Protein AF-0000000084340658 (afdb_homodimer)

Secondary structure (DSSP, 8-state):
--SEEEEEEEEEE-SSS-EEEEEEEEEEE-TT-EEEEE--TTSSHHHHHHHHHTSS--SEEEEEETTEEEEETTTTEE--GGGS-EEEE-TTTT--TTS-HHHHHHHHHHHTT--SHHHHHHHHHHHHHTT-GGGTTS-GGGS-HHHHHHHHHHHHHTT--SEEEEESTTTTS-HHHHHHHHHHHHHHHHHH---EEEEES-HHHHHHH-SEEEEEETTEEEEEE-HHHHHH--SBHHHHHHTT--EEEEEEEETTEEEETTEE-BS------SSEEEEEEE-GGGEEEE-SSS--TTSEEEEEEEEEEEE-SSEEEEEEEETTEEEEEEEESTTTTHHHHT--TT-EEEEEE-GGG-EEE-TTSBEE---GGGS----/--SEEEEEEEEEE-SSS-EEEEEEEEEEE-TT-EEEEE--TTSSHHHHHHHHHTSS--SEEEEEETTEEEEETTTTEE--GGGS-EEEE-TTTT--TTS-HHHHHHHHHHHTT--SHHHHHHHHHHHHHHT-GGGTTS-GGGS-HHHHHHHHHHHHHTT--SEEEEESTTTTS-HHHHHHHHHHHHHHHHHH---EEEEES-HHHHHHH-SEEEEEETTEEEEEE-HHHHHH--SBHHHHHHTT--EEEEEEEETTEEEETTEE-BS------SSEEEEEEE-GGGEEEE-SSS--TTSEEEEEEEEEEEE-SSEEEEEEEETTEEEEEEEESTTTTHHHHT--TT-EEEEEE-GGG-EEE-TTSBEE---GGGS----

Nearest PDB structures (foldseek):
  2d62-assembly1_A-2  TM=8.602E-01  e=1.547E-39  Pyrococcus horikoshii
  1g29-assembly1_1  TM=7.993E-01  e=2.502E-38  Thermococcus litoralis
  7ahh-assembly1_D  TM=9.033E-01  e=1.773E-21  Lactococcus lactis subsp. lactis
  7ahc-assembly1_C  TM=8.949E-01  e=3.205E-20  Lactococcus lactis subsp. lactis
  7ahd-assembly1_D  TM=8.138E-01  e=3.865E-21  Lactococcus lactis subsp. lactis

Structure (mmCIF, N/CA/C/O backbone):
data_AF-0000000084340658-model_v1
#
loop_
_entity.id
_entity.type
_entity.pdbx_description
1 polymer 'Iron(III) transport system ATP-binding protein'
#
loop_
_atom_site.group_PDB
_atom_site.id
_atom_site.type_symbol
_atom_site.label_atom_id
_atom_site.label_alt_id
_atom_site.label_comp_id
_atom_site.label_asym_id
_atom_site.label_entity_id
_atom_site.label_seq_id
_atom_site.pdbx_PDB_ins_code
_atom_site.Cartn_x
_atom_site.Cartn_y
_atom_site.Cartn_z
_atom_site.occupancy
_atom_site.B_iso_or_equiv
_atom_site.auth_seq_id
_atom_site.auth_comp_id
_atom_site.auth_asym_id
_atom_site.auth_atom_id
_atom_site.pdbx_PDB_model_num
ATOM 1 N N . MET A 1 1 ? -4.613 32.531 17.453 1 47.25 1 MET A N 1
ATOM 2 C CA . MET A 1 1 ? -3.605 31.828 18.234 1 47.25 1 MET A CA 1
ATOM 3 C C . MET A 1 1 ? -3.627 30.344 17.922 1 47.25 1 MET A C 1
ATOM 5 O O . MET A 1 1 ? -4.691 29.766 17.688 1 47.25 1 MET A O 1
ATOM 9 N N . SER A 1 2 ? -2.445 29.688 17.594 1 64.88 2 SER A N 1
ATOM 10 C CA . SER A 1 2 ? -2.393 28.266 17.234 1 64.88 2 SER A CA 1
ATOM 11 C C . SER A 1 2 ? -2.91 27.391 18.359 1 64.88 2 SER A C 1
ATOM 13 O O . SER A 1 2 ? -2.756 27.719 19.531 1 64.88 2 SER A O 1
ATOM 15 N N . HIS A 1 3 ? -3.738 26.438 18.031 1 85.06 3 HIS A N 1
ATOM 16 C CA . HIS A 1 3 ? -4.332 25.531 19 1 85.06 3 HIS A CA 1
ATOM 17 C C . HIS A 1 3 ? -3.271 24.641 19.641 1 85.06 3 HIS A C 1
ATOM 19 O O . HIS A 1 3 ? -3.109 24.656 20.875 1 85.06 3 HIS A O 1
ATOM 25 N N . LEU A 1 4 ? -2.336 24.078 18.906 1 94.44 4 LEU A N 1
ATOM 26 C CA . LEU A 1 4 ? -1.182 23.328 19.375 1 94.44 4 LEU A CA 1
ATOM 27 C C . LEU A 1 4 ? 0.119 24.016 18.969 1 94.44 4 LEU A C 1
ATOM 29 O O . LEU A 1 4 ? 0.295 24.391 17.812 1 94.44 4 LEU A O 1
ATOM 33 N N . LEU A 1 5 ? 0.997 24.266 19.953 1 96.75 5 LEU A N 1
ATOM 34 C CA . LEU A 1 5 ? 2.299 24.875 19.703 1 96.75 5 LEU A CA 1
ATOM 35 C C . LEU A 1 5 ? 3.422 24 20.25 1 96.75 5 LEU A C 1
ATOM 37 O O . LEU A 1 5 ? 3.443 23.672 21.438 1 96.75 5 LEU A O 1
ATOM 41 N N . VAL A 1 6 ? 4.273 23.531 19.406 1 97.69 6 VAL A N 1
ATOM 42 C CA . VAL A 1 6 ? 5.465 22.766 19.75 1 97.69 6 VAL A CA 1
ATOM 43 C C . VAL A 1 6 ? 6.715 23.578 19.406 1 97.69 6 VAL A C 1
ATOM 45 O O . VAL A 1 6 ? 6.883 24.016 18.266 1 97.69 6 VAL A O 1
ATOM 48 N N . THR A 1 7 ? 7.574 23.766 20.422 1 97.31 7 THR A N 1
ATOM 49 C CA . THR A 1 7 ? 8.75 24.594 20.203 1 97.31 7 THR A CA 1
ATOM 50 C C . THR A 1 7 ? 10.023 23.844 20.578 1 97.31 7 THR A C 1
ATOM 52 O O . THR A 1 7 ? 10.195 23.438 21.719 1 97.31 7 THR A O 1
ATOM 55 N N . ASN A 1 8 ? 10.922 23.672 19.609 1 97.62 8 ASN A N 1
ATOM 56 C CA . ASN A 1 8 ? 12.258 23.094 19.781 1 97.62 8 ASN A CA 1
ATOM 57 C C . ASN A 1 8 ? 12.211 21.781 20.562 1 97.62 8 ASN A C 1
ATOM 59 O O . ASN A 1 8 ? 12.977 21.594 21.5 1 97.62 8 ASN A O 1
ATOM 63 N N . LEU A 1 9 ? 11.32 21 20.203 1 98.12 9 LEU A N 1
ATOM 64 C CA . LEU A 1 9 ? 11.18 19.703 20.859 1 98.12 9 LEU A CA 1
ATOM 65 C C . LEU A 1 9 ? 12.367 18.797 20.531 1 98.12 9 LEU A C 1
ATOM 67 O O . LEU A 1 9 ? 12.781 18.703 19.375 1 98.12 9 LEU A O 1
ATOM 71 N N . HIS A 1 10 ? 12.938 18.234 21.562 1 97.94 10 HIS A N 1
ATOM 72 C CA . HIS A 1 10 ? 14.109 17.375 21.406 1 97.94 10 HIS A CA 1
ATOM 73 C C . HIS A 1 10 ? 13.961 16.094 22.203 1 97.94 10 HIS A C 1
ATOM 75 O O . HIS A 1 10 ? 13.469 16.109 23.344 1 97.94 10 HIS A O 1
ATOM 81 N N . LYS A 1 11 ? 14.281 14.93 21.641 1 97.44 11 LYS A N 1
ATOM 82 C CA . LYS A 1 11 ? 14.258 13.641 22.328 1 97.44 11 LYS A CA 1
ATOM 83 C C . LYS A 1 11 ? 15.391 12.742 21.828 1 97.44 11 LYS A C 1
ATOM 85 O O . LYS A 1 11 ? 15.531 12.516 20.625 1 97.44 11 LYS A O 1
ATOM 90 N N . GLN A 1 12 ? 16.141 12.32 22.656 1 94.94 12 GLN A N 1
ATOM 91 C CA . GLN A 1 12 ? 17.234 11.383 22.391 1 94.94 12 GLN A CA 1
ATOM 92 C C . GLN A 1 12 ? 17.094 10.117 23.234 1 94.94 12 GLN A C 1
ATOM 94 O O . GLN A 1 12 ? 16.75 10.188 24.406 1 94.94 12 GLN A O 1
ATOM 99 N N . PHE A 1 13 ? 17.234 9.016 22.641 1 92.31 13 PHE A N 1
ATOM 100 C CA . PHE A 1 13 ? 17.219 7.75 23.375 1 92.31 13 PHE A CA 1
ATOM 101 C C . PHE A 1 13 ? 18.641 7.289 23.688 1 92.31 13 PHE A C 1
ATOM 103 O O . PHE A 1 13 ? 19.562 7.504 22.875 1 92.31 13 PHE A O 1
ATOM 110 N N . ALA A 1 14 ? 18.719 6.613 24.781 1 85.75 14 ALA A N 1
ATOM 111 C CA . ALA A 1 14 ? 20.031 6.094 25.172 1 85.75 14 ALA A CA 1
ATOM 112 C C . ALA A 1 14 ? 20.438 4.918 24.297 1 85.75 14 ALA A C 1
ATOM 114 O O . ALA A 1 14 ? 19.578 4.25 23.703 1 85.75 14 ALA A O 1
ATOM 115 N N . GLY A 1 15 ? 21.516 4.672 24.031 1 79.94 15 GLY A N 1
ATOM 116 C CA . GLY A 1 15 ? 22.125 3.609 23.25 1 79.94 15 GLY A CA 1
ATOM 117 C C . GLY A 1 15 ? 23.594 3.832 23 1 79.94 15 GLY A C 1
ATOM 118 O O . GLY A 1 15 ? 24.203 4.758 23.547 1 79.94 15 GLY A O 1
ATOM 119 N N . LYS A 1 16 ? 24.312 2.803 22.531 1 74.75 16 LYS A N 1
ATOM 120 C CA . LYS A 1 16 ? 25.719 2.918 22.125 1 74.75 16 LYS A CA 1
ATOM 121 C C . LYS A 1 16 ? 25.844 2.83 20.609 1 74.75 16 LYS A C 1
ATOM 123 O O . LYS A 1 16 ? 25.891 1.733 20.047 1 74.75 16 LYS A O 1
ATOM 128 N N . PRO A 1 17 ? 25.766 3.979 19.906 1 80.44 17 PRO A N 1
ATOM 129 C CA . PRO A 1 17 ? 25.609 5.402 20.219 1 80.44 17 PRO A CA 1
ATOM 130 C C . PRO A 1 17 ? 24.156 5.801 20.453 1 80.44 17 PRO A C 1
ATOM 132 O O . PRO A 1 17 ? 23.234 5.055 20.109 1 80.44 17 PRO A O 1
ATOM 135 N N . PRO A 1 18 ? 24.047 7.066 21.031 1 86.06 18 PRO A N 1
ATOM 136 C CA . PRO A 1 18 ? 22.688 7.539 21.234 1 86.06 18 PRO A CA 1
ATOM 137 C C . PRO A 1 18 ? 21.969 7.863 19.938 1 86.06 18 PRO A C 1
ATOM 139 O O . PRO A 1 18 ? 22.609 8.195 18.938 1 86.06 18 PRO A O 1
ATOM 142 N N . THR A 1 19 ? 20.641 7.633 19.891 1 88.75 19 THR A N 1
ATOM 143 C CA . THR A 1 19 ? 19.844 7.922 18.703 1 88.75 19 THR A CA 1
ATOM 144 C C . THR A 1 19 ? 18.969 9.148 18.938 1 88.75 19 THR A C 1
ATOM 146 O O . THR A 1 19 ? 18.156 9.172 19.859 1 88.75 19 THR A O 1
ATOM 149 N N . THR A 1 20 ? 19.156 10.164 18.141 1 93.56 20 THR A N 1
ATOM 150 C CA . THR A 1 20 ? 18.297 11.336 18.203 1 93.56 20 THR A CA 1
ATOM 151 C C . THR A 1 20 ? 17.016 11.094 17.422 1 93.56 20 THR A C 1
ATOM 153 O O . THR A 1 20 ? 17.016 11.039 16.188 1 93.56 20 THR A O 1
ATOM 156 N N . ALA A 1 21 ? 15.922 10.969 18.109 1 94.5 21 ALA A N 1
ATOM 157 C CA . ALA A 1 21 ? 14.633 10.688 17.484 1 94.5 21 ALA A CA 1
ATOM 158 C C . ALA A 1 21 ? 13.945 11.977 17.047 1 94.5 21 ALA A C 1
ATOM 160 O O . ALA A 1 21 ? 13.266 12.008 16.016 1 94.5 21 ALA A O 1
ATOM 161 N N . ILE A 1 22 ? 14.031 13.023 17.828 1 97.31 22 ILE A N 1
ATOM 162 C CA . ILE A 1 22 ? 13.5 14.344 17.531 1 97.31 22 ILE A CA 1
ATOM 163 C C . ILE A 1 22 ? 14.594 15.391 17.703 1 97.31 22 ILE A C 1
ATOM 165 O O . ILE A 1 22 ? 15.242 15.453 18.75 1 97.31 22 ILE A O 1
ATOM 169 N N . ASP A 1 23 ? 14.805 16.172 16.703 1 97.5 23 ASP A N 1
ATOM 170 C CA . ASP A 1 23 ? 15.898 17.141 16.719 1 97.5 23 ASP A CA 1
ATOM 171 C C . ASP A 1 23 ? 15.367 18.578 16.547 1 97.5 23 ASP A C 1
ATOM 173 O O . ASP A 1 23 ? 15.367 19.109 15.445 1 97.5 23 ASP A O 1
ATOM 177 N N . GLN A 1 24 ? 14.992 19.203 17.625 1 96.31 24 GLN A N 1
ATOM 178 C CA . GLN A 1 24 ? 14.562 20.594 17.688 1 96.31 24 GLN A CA 1
ATOM 179 C C . GLN A 1 24 ? 13.375 20.859 16.781 1 96.31 24 GLN A C 1
ATOM 181 O O . GLN A 1 24 ? 13.398 21.797 15.969 1 96.31 24 GLN A O 1
ATOM 186 N N . LEU A 1 25 ? 12.422 20.125 16.938 1 97.19 25 LEU A N 1
ATOM 187 C CA . LEU A 1 25 ? 11.227 20.188 16.094 1 97.19 25 LEU A CA 1
ATOM 188 C C . LEU A 1 25 ? 10.297 21.297 16.578 1 97.19 25 LEU A C 1
ATOM 190 O O . LEU A 1 25 ? 10 21.391 17.766 1 97.19 25 LEU A O 1
ATOM 194 N N . SER A 1 26 ? 9.883 22.203 15.656 1 97.44 26 SER A N 1
ATOM 195 C CA . SER A 1 26 ? 8.938 23.266 15.961 1 97.44 26 SER A CA 1
ATOM 196 C C . SER A 1 26 ? 7.812 23.328 14.93 1 97.44 26 SER A C 1
ATOM 198 O O . SER A 1 26 ? 8.07 23.234 13.727 1 97.44 26 SER A O 1
ATOM 200 N N . PHE A 1 27 ? 6.598 23.344 15.422 1 96.12 27 PHE A N 1
ATOM 201 C CA . PHE A 1 27 ? 5.465 23.516 14.523 1 96.12 27 PHE A CA 1
ATOM 202 C C . PHE A 1 27 ? 4.215 23.922 15.289 1 96.12 27 PHE A C 1
ATOM 204 O O . PHE A 1 27 ? 4.207 23.922 16.516 1 96.12 27 PHE A O 1
ATOM 211 N N . GLU A 1 28 ? 3.24 24.359 14.523 1 96.75 28 GLU A N 1
ATOM 212 C CA . GLU A 1 28 ? 1.958 24.766 15.086 1 96.75 28 GLU A CA 1
ATOM 213 C C . GLU A 1 28 ? 0.792 24.141 14.32 1 96.75 28 GLU A C 1
ATOM 215 O O . GLU A 1 28 ? 0.924 23.828 13.133 1 96.75 28 GLU A O 1
ATOM 220 N N . ILE A 1 29 ? -0.249 23.938 15 1 96.81 29 ILE A N 1
ATOM 221 C CA . ILE A 1 29 ? -1.479 23.422 14.406 1 96.81 29 ILE A CA 1
ATOM 222 C C . ILE A 1 29 ? -2.662 24.281 14.844 1 96.81 29 ILE A C 1
ATOM 224 O O . ILE A 1 29 ? -2.805 24.594 16.031 1 96.81 29 ILE A O 1
ATOM 228 N N . GLU A 1 30 ? -3.469 24.641 13.875 1 96.25 30 GLU A N 1
ATOM 229 C CA . GLU A 1 30 ? -4.672 25.422 14.164 1 96.25 30 GLU A CA 1
ATOM 230 C C . GLU A 1 30 ? -5.805 24.516 14.641 1 96.25 30 GLU A C 1
ATOM 232 O O . GLU A 1 30 ? -5.812 23.312 14.352 1 96.25 30 GLU A O 1
ATOM 237 N N . GLU A 1 31 ? -6.699 25.156 15.375 1 95.25 31 GLU A N 1
ATOM 238 C CA . GLU A 1 31 ? -7.883 24.406 15.789 1 95.25 31 GLU A CA 1
ATOM 239 C C . GLU A 1 31 ? -8.656 23.891 14.578 1 95.25 31 GLU A C 1
ATOM 241 O O . GLU A 1 31 ? -8.898 24.625 13.625 1 95.25 31 GLU A O 1
ATOM 246 N N . GLY A 1 32 ? -8.961 22.609 14.625 1 95.75 32 GLY A N 1
ATOM 247 C CA . GLY A 1 32 ? -9.719 22 13.539 1 95.75 32 GLY A CA 1
ATOM 248 C C . GLY A 1 32 ? -8.852 21.562 12.375 1 95.75 32 GLY A C 1
ATOM 249 O O . GLY A 1 32 ? -9.352 21.016 11.398 1 95.75 32 GLY A O 1
ATOM 250 N N . GLU A 1 33 ? -7.559 21.781 12.484 1 97.25 33 GLU A N 1
ATOM 251 C CA . GLU A 1 33 ? -6.648 21.469 11.383 1 97.25 33 GLU A CA 1
ATOM 252 C C . GLU A 1 33 ? -6.211 20 11.438 1 97.25 33 GLU A C 1
ATOM 254 O O . GLU A 1 33 ? -5.941 19.469 12.508 1 97.25 33 GLU A O 1
ATOM 259 N N . PHE A 1 34 ? -6.168 19.391 10.266 1 97.69 34 PHE A N 1
ATOM 260 C CA . PHE A 1 34 ? -5.676 18.031 10.094 1 97.69 34 PHE A CA 1
ATOM 261 C C . PHE A 1 34 ? -4.254 18.031 9.547 1 97.69 34 PHE A C 1
ATOM 263 O O . PHE A 1 34 ? -4.039 18.281 8.359 1 97.69 34 PHE A O 1
ATOM 270 N N . VAL A 1 35 ? -3.281 17.719 10.422 1 98.19 35 VAL A N 1
ATOM 271 C CA . VAL A 1 35 ? -1.88 17.719 10.016 1 98.19 35 VAL A CA 1
ATOM 272 C C . VAL A 1 35 ? -1.363 16.281 9.945 1 98.19 35 VAL A C 1
ATOM 274 O O . VAL A 1 35 ? -1.615 15.484 10.852 1 98.19 35 VAL A O 1
ATOM 277 N N . VAL A 1 36 ? -0.644 15.961 8.891 1 98.19 36 VAL A N 1
ATOM 278 C CA . VAL A 1 36 ? -0.079 14.633 8.719 1 98.19 36 VAL A CA 1
ATOM 279 C C . VAL A 1 36 ? 1.444 14.695 8.805 1 98.19 36 VAL A C 1
ATOM 281 O O . VAL A 1 36 ? 2.074 15.516 8.125 1 98.19 36 VAL A O 1
ATOM 284 N N . LEU A 1 37 ? 2.002 13.961 9.703 1 97.88 37 LEU A N 1
ATOM 285 C CA . LEU A 1 37 ? 3.439 13.703 9.719 1 97.88 37 LEU A CA 1
ATOM 286 C C . LEU A 1 37 ? 3.791 12.523 8.82 1 97.88 37 LEU A C 1
ATOM 288 O O . LEU A 1 37 ? 3.375 11.391 9.086 1 97.88 37 LEU A O 1
ATOM 292 N N . LEU A 1 38 ? 4.547 12.836 7.801 1 96.31 38 LEU A N 1
ATOM 293 C CA . LEU A 1 38 ? 4.879 11.859 6.766 1 96.31 38 LEU A CA 1
ATOM 294 C C . LEU A 1 38 ? 6.375 11.578 6.742 1 96.31 38 LEU A C 1
ATOM 296 O O . LEU A 1 38 ? 7.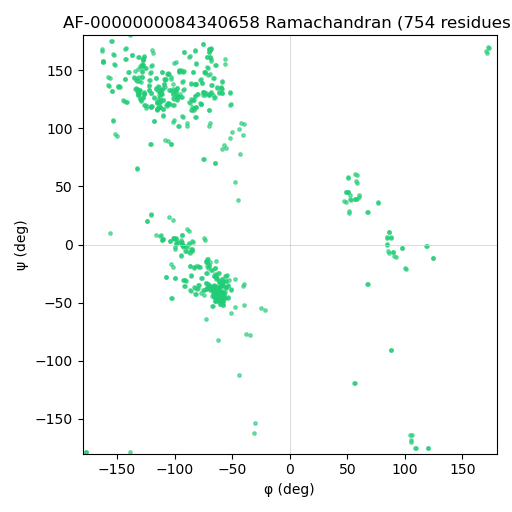188 12.5 6.816 1 96.31 38 LEU A O 1
ATOM 300 N N . GLY A 1 39 ? 6.762 10.352 6.68 1 92.81 39 GLY A N 1
ATOM 301 C CA . GLY A 1 39 ? 8.164 9.977 6.621 1 92.81 39 GLY A CA 1
ATOM 302 C C . GLY A 1 39 ? 8.383 8.477 6.723 1 92.81 39 GLY A C 1
ATOM 303 O O . GLY A 1 39 ? 7.441 7.719 6.969 1 92.81 39 GLY A O 1
ATOM 304 N N . PRO A 1 40 ? 9.586 8.094 6.461 1 88.06 40 PRO A N 1
ATOM 305 C CA . PRO A 1 40 ? 9.906 6.672 6.543 1 88.06 40 PRO A CA 1
ATOM 306 C C . PRO A 1 40 ? 9.906 6.148 7.98 1 88.06 40 PRO A C 1
ATOM 308 O O . PRO A 1 40 ? 9.781 6.934 8.922 1 88.06 40 PRO A O 1
ATOM 311 N N . SER A 1 41 ? 9.945 4.871 8.086 1 81.06 41 SER A N 1
ATOM 312 C CA . SER A 1 41 ? 10.016 4.273 9.414 1 81.06 41 SER A CA 1
ATOM 313 C C . SER A 1 41 ? 11.258 4.738 10.164 1 81.06 41 SER A C 1
ATOM 315 O O . SER A 1 41 ? 12.344 4.848 9.586 1 81.06 41 SER A O 1
ATOM 317 N N . GLY A 1 42 ? 11.094 5.078 11.367 1 81.88 42 GLY A N 1
ATOM 318 C CA . GLY A 1 42 ? 12.227 5.402 12.227 1 81.88 42 GLY A CA 1
ATOM 319 C C . GLY A 1 42 ? 12.633 6.859 12.156 1 81.88 42 GLY A C 1
ATOM 320 O O . GLY A 1 42 ? 13.625 7.266 12.766 1 81.88 42 GLY A O 1
ATOM 321 N N . CYS A 1 43 ? 11.867 7.637 11.453 1 89.44 43 CYS A N 1
ATOM 322 C CA . CYS A 1 43 ? 12.32 9.008 11.266 1 89.44 43 CYS A CA 1
ATOM 323 C C . CYS A 1 43 ? 11.875 9.898 12.422 1 89.44 43 CYS A C 1
ATOM 325 O O . CYS A 1 43 ? 12.203 11.078 12.469 1 89.44 43 CYS A O 1
ATOM 327 N N . GLY A 1 44 ? 11.031 9.359 13.344 1 93.62 44 GLY A N 1
ATOM 328 C CA . GLY A 1 44 ? 10.703 10.117 14.539 1 93.62 44 GLY A CA 1
ATOM 329 C C . GLY A 1 44 ? 9.227 10.43 14.664 1 93.62 44 GLY A C 1
ATOM 330 O O . GLY A 1 44 ? 8.797 11.078 15.625 1 93.62 44 GLY A O 1
ATOM 331 N N . LYS A 1 45 ? 8.398 10.047 13.727 1 95.12 45 LYS A N 1
ATOM 332 C CA . LYS A 1 45 ? 6.973 10.375 13.703 1 95.12 45 LYS A CA 1
ATOM 333 C C . LYS A 1 45 ? 6.277 9.883 14.969 1 95.12 45 LYS A C 1
ATOM 335 O O . LYS A 1 45 ? 5.629 10.664 15.672 1 95.12 45 LYS A O 1
ATOM 340 N N . THR A 1 46 ? 6.477 8.594 15.266 1 91.94 46 THR A N 1
ATOM 341 C CA . THR A 1 46 ? 5.828 7.977 16.422 1 91.94 46 THR A CA 1
ATOM 342 C C . THR A 1 46 ? 6.336 8.594 17.719 1 91.94 46 THR A C 1
ATOM 344 O O . THR A 1 46 ? 5.559 8.844 18.641 1 91.94 46 THR A O 1
ATOM 347 N N . THR A 1 47 ? 7.594 8.844 17.812 1 95.56 47 THR A N 1
ATOM 348 C CA . THR A 1 47 ? 8.148 9.484 19 1 95.56 47 THR A CA 1
ATOM 349 C C . THR A 1 47 ? 7.527 10.867 19.203 1 95.56 47 THR A C 1
ATOM 351 O O . THR A 1 47 ? 7.188 11.234 20.328 1 95.56 47 THR A O 1
ATOM 354 N N . THR A 1 48 ? 7.406 11.578 18.125 1 97.25 48 THR A N 1
ATOM 355 C CA . THR A 1 48 ? 6.77 12.891 18.203 1 97.25 48 THR A CA 1
ATOM 356 C C . THR A 1 48 ? 5.34 12.766 18.734 1 97.25 48 THR A C 1
ATOM 358 O O . THR A 1 48 ? 4.945 13.5 19.641 1 97.25 48 THR A O 1
ATOM 361 N N . LEU A 1 49 ? 4.59 11.859 18.188 1 96.69 49 LEU A N 1
ATOM 362 C CA . LEU A 1 49 ? 3.209 11.633 18.594 1 96.69 49 LEU A CA 1
ATOM 363 C C . LEU A 1 49 ? 3.133 11.25 20.078 1 96.69 49 LEU A C 1
ATOM 365 O O . LEU A 1 49 ? 2.271 11.742 20.797 1 96.69 49 LEU A O 1
ATOM 369 N N . ARG A 1 50 ? 4.016 10.43 20.516 1 96.19 50 ARG A N 1
ATOM 370 C CA . ARG A 1 50 ? 4.027 9.969 21.906 1 96.19 50 ARG A CA 1
ATOM 371 C C . ARG A 1 50 ? 4.395 11.102 22.859 1 96.19 50 ARG A C 1
ATOM 373 O O . ARG A 1 50 ? 3.902 11.156 23.984 1 96.19 50 ARG A O 1
ATOM 380 N N . CYS A 1 51 ? 5.266 11.961 22.422 1 97.56 51 CYS A N 1
ATOM 381 C CA . CYS A 1 51 ? 5.578 13.133 23.234 1 97.56 51 CYS A CA 1
ATOM 382 C C . CYS A 1 51 ? 4.355 14.031 23.391 1 97.56 51 CYS A C 1
ATOM 384 O O . CYS A 1 51 ? 4.086 14.547 24.469 1 97.56 51 CYS A O 1
ATOM 386 N N . LEU A 1 52 ? 3.602 14.188 22.297 1 97.25 52 LEU A N 1
ATOM 387 C CA . LEU A 1 52 ? 2.375 14.977 22.359 1 97.25 52 LEU A CA 1
ATOM 388 C C . LEU A 1 52 ? 1.373 14.352 23.312 1 97.25 52 LEU A C 1
ATOM 390 O O . LEU A 1 52 ? 0.714 15.055 24.078 1 97.25 52 LEU A O 1
ATOM 394 N N . ALA A 1 53 ? 1.331 13.055 23.328 1 95.81 53 ALA A N 1
ATOM 395 C CA . ALA A 1 53 ? 0.374 12.32 24.141 1 95.81 53 ALA A CA 1
ATOM 396 C C . ALA A 1 53 ? 0.829 12.258 25.594 1 95.81 53 ALA A C 1
ATOM 398 O O . ALA A 1 53 ? 0.047 11.906 26.484 1 95.81 53 ALA A O 1
ATOM 399 N N . GLY A 1 54 ? 2.076 12.484 25.844 1 95.94 54 GLY A N 1
ATOM 400 C CA . GLY A 1 54 ? 2.641 12.352 27.172 1 95.94 54 GLY A CA 1
ATOM 401 C C . GLY A 1 54 ? 3.08 10.938 27.5 1 95.94 54 GLY A C 1
ATOM 402 O O . GLY A 1 54 ? 3.395 10.633 28.656 1 95.94 54 GLY A O 1
ATOM 403 N N . LEU A 1 55 ? 3.102 10.078 26.516 1 95 55 LEU A N 1
ATOM 404 C CA . LEU A 1 55 ? 3.523 8.688 26.688 1 95 55 LEU A CA 1
ATOM 405 C C . LEU A 1 55 ? 5.043 8.57 26.625 1 95 55 LEU A C 1
ATOM 407 O O . LEU A 1 55 ? 5.609 7.551 27.016 1 95 55 LEU A O 1
ATOM 411 N N . GLU A 1 56 ? 5.715 9.539 26.062 1 95.31 56 GLU A N 1
ATOM 412 C CA . GLU A 1 56 ? 7.164 9.695 26 1 95.31 56 GLU A CA 1
ATOM 413 C C . GLU A 1 56 ? 7.59 11.094 26.453 1 95.31 56 GLU A C 1
ATOM 415 O O . GLU A 1 56 ? 7.031 12.094 26 1 95.31 56 GLU A O 1
ATOM 420 N N . LYS A 1 57 ? 8.461 11.148 27.406 1 96 57 LYS A N 1
ATOM 421 C CA . LYS A 1 57 ? 8.922 12.445 27.875 1 96 57 LYS A CA 1
ATOM 422 C C . LYS A 1 57 ? 10.047 12.984 27 1 96 57 LYS A C 1
ATOM 424 O O . LYS A 1 57 ? 11.078 12.328 26.828 1 96 57 LYS A O 1
ATOM 429 N N . ALA A 1 58 ? 9.859 14.141 26.484 1 97.69 58 ALA A N 1
ATOM 430 C CA . ALA A 1 58 ? 10.906 14.797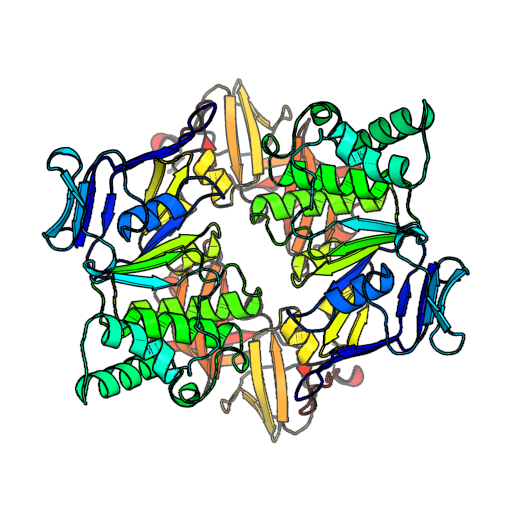 25.703 1 97.69 58 ALA A CA 1
ATOM 431 C C . ALA A 1 58 ? 12.047 15.266 26.609 1 97.69 58 ALA A C 1
ATOM 433 O O . ALA A 1 58 ? 11.883 15.359 27.828 1 97.69 58 ALA A O 1
ATOM 434 N N . ASP A 1 59 ? 13.188 15.523 26 1 97.5 59 ASP A N 1
ATOM 435 C CA . ASP A 1 59 ? 14.352 15.984 26.75 1 97.5 59 ASP A CA 1
ATOM 436 C C . ASP A 1 59 ? 14.383 17.516 26.844 1 97.5 59 ASP A C 1
ATOM 438 O O . ASP A 1 59 ? 14.906 18.062 27.812 1 97.5 59 ASP A O 1
ATOM 442 N N . ALA A 1 60 ? 13.875 18.109 25.828 1 98 60 ALA A N 1
ATOM 443 C CA . ALA A 1 60 ? 13.875 19.578 25.781 1 98 60 ALA A CA 1
ATOM 444 C C . ALA A 1 60 ? 12.719 20.094 24.922 1 98 60 ALA A C 1
ATOM 446 O O . ALA A 1 60 ? 12.109 19.344 24.172 1 98 60 ALA A O 1
ATOM 447 N N . GLY A 1 61 ? 12.414 21.406 25.109 1 98 61 GLY A N 1
ATOM 448 C CA . GLY A 1 61 ? 11.391 22.078 24.328 1 98 61 GLY A CA 1
ATOM 449 C C . GLY A 1 61 ? 10.109 22.328 25.109 1 98 61 GLY A C 1
ATOM 450 O O . GLY A 1 61 ? 10.117 22.297 26.344 1 98 61 GLY A O 1
ATOM 451 N N . THR A 1 62 ? 9.07 22.719 24.344 1 98.06 62 THR A N 1
ATOM 452 C CA . THR A 1 62 ? 7.785 22.984 24.984 1 98.06 62 THR A CA 1
ATOM 453 C C . THR A 1 62 ? 6.637 22.469 24.125 1 98.06 62 THR A C 1
ATOM 455 O O . THR A 1 62 ? 6.766 22.375 22.906 1 98.06 62 THR A O 1
ATOM 458 N N . ILE A 1 63 ? 5.59 22.062 24.719 1 97.88 63 ILE A N 1
ATOM 459 C CA . ILE A 1 63 ? 4.312 21.719 24.109 1 97.88 63 ILE A CA 1
ATOM 460 C C . ILE A 1 63 ? 3.18 22.453 24.828 1 97.88 63 ILE A C 1
ATOM 462 O O . ILE A 1 63 ? 3.023 22.328 26.047 1 97.88 63 ILE A O 1
ATOM 466 N N . THR A 1 64 ? 2.43 23.203 24.078 1 96.69 64 THR A N 1
ATOM 467 C CA . THR A 1 64 ? 1.271 23.906 24.625 1 96.69 64 THR A CA 1
ATOM 468 C C . THR A 1 64 ? 0.032 23.641 23.766 1 96.69 64 THR A C 1
ATOM 470 O O . THR A 1 64 ? 0.119 23.578 22.547 1 96.69 64 THR A O 1
ATOM 473 N N . LEU A 1 65 ? -1.056 23.469 24.406 1 95.06 65 LEU A N 1
ATOM 474 C CA . LEU A 1 65 ? -2.338 23.328 23.719 1 95.06 65 LEU A CA 1
ATOM 475 C C . LEU A 1 65 ? -3.389 24.234 24.344 1 95.06 65 LEU A C 1
ATOM 477 O O . LEU A 1 65 ? -3.598 24.203 25.562 1 95.06 65 LEU A O 1
ATOM 481 N N . GLY A 1 66 ? -4.09 25.016 23.453 1 91 66 GLY A N 1
ATOM 482 C CA . GLY A 1 66 ? -5.113 25.922 23.953 1 91 66 GLY A CA 1
ATOM 483 C C . GLY A 1 66 ? -4.621 26.828 25.078 1 91 66 GLY A C 1
ATOM 484 O O . GLY A 1 66 ? -5.332 27.062 26.062 1 91 66 GLY A O 1
ATOM 485 N N . GLY A 1 67 ? -3.389 27.094 25.094 1 89.38 67 GLY A N 1
ATOM 486 C CA . GLY A 1 67 ? -2.838 27.969 26.109 1 89.38 67 GLY A CA 1
ATOM 487 C C . GLY A 1 67 ? -2.344 27.234 27.328 1 89.38 67 GLY A C 1
ATOM 488 O O . GLY A 1 67 ? -1.717 27.828 28.219 1 89.38 67 GLY A O 1
ATOM 489 N N . ARG A 1 68 ? -2.631 26.031 27.438 1 93.5 68 ARG A N 1
ATOM 490 C CA . ARG A 1 68 ? -2.18 25.234 28.578 1 93.5 68 ARG A CA 1
ATOM 491 C C . ARG A 1 68 ? -0.854 24.547 28.266 1 93.5 68 ARG A C 1
ATOM 493 O O . ARG A 1 68 ? -0.703 23.922 27.203 1 93.5 68 ARG A O 1
ATOM 500 N N . THR A 1 69 ? 0.025 24.656 29.219 1 96.19 69 THR A N 1
ATOM 501 C CA . THR A 1 69 ? 1.333 24.031 29.047 1 96.19 69 THR A CA 1
ATOM 502 C C . THR A 1 69 ? 1.273 22.547 29.375 1 96.19 69 THR A C 1
ATOM 504 O O . THR A 1 69 ? 0.937 22.156 30.5 1 96.19 69 THR A O 1
ATOM 507 N N . TRP A 1 70 ? 1.564 21.75 28.406 1 97.19 70 TRP A N 1
ATOM 508 C CA . TRP A 1 70 ? 1.595 20.297 28.594 1 97.19 70 TRP A CA 1
ATOM 509 C C . TRP A 1 70 ? 2.996 19.828 28.969 1 97.19 70 TRP A C 1
ATOM 511 O O . TRP A 1 70 ? 3.152 18.906 29.781 1 97.19 70 TRP A O 1
ATOM 521 N N . PHE A 1 71 ? 3.975 20.484 28.391 1 97.75 71 PHE A N 1
ATOM 522 C CA . PHE A 1 71 ? 5.371 20.141 28.625 1 97.75 71 PHE A CA 1
ATOM 523 C C . PHE A 1 71 ? 6.258 21.375 28.516 1 97.75 71 PHE A C 1
ATOM 525 O O . PHE A 1 71 ? 6.066 22.203 27.625 1 97.75 71 PHE A O 1
ATOM 532 N N . ASP A 1 72 ? 7.145 21.531 29.375 1 98.19 72 ASP A N 1
ATOM 533 C CA . ASP A 1 72 ? 8.148 22.578 29.391 1 98.19 72 ASP A CA 1
ATOM 534 C C . ASP A 1 72 ? 9.406 22.141 30.141 1 98.19 72 ASP A C 1
ATOM 536 O O . ASP A 1 72 ? 9.398 22.031 31.375 1 98.19 72 ASP A O 1
ATOM 540 N N . SER A 1 73 ? 10.375 21.922 29.359 1 97.31 73 SER A N 1
ATOM 541 C CA . SER A 1 73 ? 11.586 21.391 29.969 1 97.31 73 SER A CA 1
ATOM 542 C C . SER A 1 73 ? 12.219 22.406 30.922 1 97.31 73 SER A C 1
ATOM 544 O O . SER A 1 73 ? 12.742 22.031 31.969 1 97.31 73 SER A O 1
ATOM 546 N N . ALA A 1 74 ? 12.195 23.625 30.641 1 96.69 74 ALA A N 1
ATOM 547 C CA . ALA A 1 74 ? 12.805 24.672 31.453 1 96.69 74 ALA A CA 1
ATOM 548 C C . ALA A 1 74 ? 12.047 24.844 32.781 1 96.69 74 ALA A C 1
ATOM 550 O O . ALA A 1 74 ? 12.664 25.031 33.812 1 96.69 74 ALA A O 1
ATOM 551 N N . ARG A 1 75 ? 10.773 24.75 32.688 1 96.69 75 ARG A N 1
ATOM 552 C CA . ARG A 1 75 ? 9.93 24.938 33.875 1 96.69 75 ARG A CA 1
ATOM 553 C C . ARG A 1 75 ? 9.641 23.609 34.531 1 96.69 75 ARG A C 1
ATOM 555 O O . ARG A 1 75 ? 8.922 23.547 35.531 1 96.69 75 ARG A O 1
ATOM 562 N N . ARG A 1 76 ? 10.102 22.531 34.031 1 95.56 76 ARG A N 1
ATOM 563 C CA . ARG A 1 76 ? 9.945 21.188 34.562 1 95.56 76 ARG A CA 1
ATOM 564 C C . ARG A 1 76 ? 8.469 20.812 34.688 1 95.56 76 ARG A C 1
ATOM 566 O O . ARG A 1 76 ? 8.023 20.297 35.719 1 95.56 76 ARG A O 1
ATOM 573 N N . VAL A 1 77 ? 7.746 21.219 33.719 1 96.38 77 VAL A N 1
ATOM 574 C CA . VAL A 1 77 ? 6.34 20.844 33.625 1 96.38 77 VAL A CA 1
ATOM 575 C C . VAL A 1 77 ? 6.184 19.688 32.656 1 96.38 77 VAL A C 1
ATOM 577 O O . VAL A 1 77 ? 6.719 19.719 31.547 1 96.38 77 VAL A O 1
ATOM 580 N N . ALA A 1 78 ? 5.484 18.672 33.031 1 96.56 78 ALA A N 1
ATOM 581 C CA . ALA A 1 78 ? 5.156 17.516 32.188 1 96.56 78 ALA A CA 1
ATOM 582 C C . ALA A 1 78 ? 3.814 16.906 32.594 1 96.56 78 ALA A C 1
ATOM 584 O O . ALA A 1 78 ? 3.742 16.094 33.5 1 96.56 78 ALA A O 1
ATOM 585 N N . LEU A 1 79 ? 2.807 17.359 31.922 1 95.06 79 LEU A N 1
ATOM 586 C CA . LEU A 1 79 ? 1.475 16.828 32.188 1 95.06 79 LEU A CA 1
ATOM 587 C C . LEU A 1 79 ? 1.369 15.367 31.781 1 95.06 79 LEU A C 1
ATOM 589 O O . LEU A 1 79 ? 1.756 15.008 30.656 1 95.06 79 LEU A O 1
ATOM 593 N N . PRO A 1 80 ? 0.919 14.516 32.625 1 93.75 80 PRO A N 1
ATOM 594 C CA . PRO A 1 80 ? 0.743 13.109 32.219 1 93.75 80 PRO A CA 1
ATOM 595 C C . PRO A 1 80 ? -0.387 12.922 31.219 1 93.75 80 PRO A C 1
ATOM 597 O O . PRO A 1 80 ? -1.217 13.812 31.031 1 93.75 80 PRO A O 1
ATOM 600 N N . PRO A 1 81 ? -0.384 11.766 30.5 1 91.19 81 PRO A N 1
ATOM 601 C CA . PRO A 1 81 ? -1.364 11.516 29.453 1 91.19 81 PRO A CA 1
ATOM 602 C C . PRO A 1 81 ? -2.805 11.648 29.938 1 91.19 81 PRO A C 1
ATOM 604 O O . PRO A 1 81 ? -3.646 12.211 29.234 1 91.19 81 PRO A O 1
ATOM 607 N N . GLU A 1 82 ? -3.078 11.242 31.125 1 87.44 82 GLU A N 1
ATOM 608 C CA . GLU A 1 82 ? -4.445 11.195 31.625 1 87.44 82 GLU A CA 1
ATOM 609 C C . GLU A 1 82 ? -4.996 12.602 31.844 1 87.44 82 GLU A C 1
ATOM 611 O O . GLU A 1 82 ? -6.211 12.789 31.969 1 87.44 82 GLU A O 1
ATOM 616 N N . LYS A 1 83 ? -4.113 13.539 31.922 1 89.75 83 LYS A N 1
ATOM 617 C CA . LYS A 1 83 ? -4.535 14.914 32.156 1 89.75 83 LYS A CA 1
ATOM 618 C C . LYS A 1 83 ? -4.574 15.711 30.859 1 89.75 83 LYS A C 1
ATOM 620 O O . LYS A 1 83 ? -4.965 16.875 30.859 1 89.75 83 LYS A O 1
ATOM 625 N N . ARG A 1 84 ? -4.172 14.961 29.828 1 91.06 84 ARG A N 1
ATOM 626 C CA . ARG A 1 84 ? -4.262 15.586 28.516 1 91.06 84 ARG A CA 1
ATOM 627 C C . ARG A 1 84 ? -5.582 15.242 27.828 1 91.06 84 ARG A C 1
ATOM 629 O O . ARG A 1 84 ? -6 14.078 27.828 1 91.06 84 ARG A O 1
ATOM 636 N N . ASN A 1 85 ? -6.449 16.062 27.656 1 89.81 85 ASN A N 1
ATOM 637 C CA . ASN A 1 85 ? -7.719 15.805 26.984 1 89.81 85 ASN A CA 1
ATOM 638 C C . ASN A 1 85 ? -7.512 15.461 25.5 1 89.81 85 ASN A C 1
ATOM 640 O O . ASN A 1 85 ? -7.914 16.219 24.625 1 89.81 85 ASN A O 1
ATOM 644 N N . ILE A 1 86 ? -6.934 14.234 25.297 1 92.75 86 ILE A N 1
ATOM 645 C CA . ILE A 1 86 ? -6.625 13.828 23.938 1 92.75 86 ILE A CA 1
ATOM 646 C C . ILE A 1 86 ? -7.277 12.477 23.641 1 92.75 86 ILE A C 1
ATOM 648 O O . ILE A 1 86 ? -7.629 11.742 24.562 1 92.75 86 ILE A O 1
ATOM 652 N N . GLY A 1 87 ? -7.59 12.25 22.375 1 93.12 87 GLY A N 1
ATOM 653 C CA . GLY A 1 87 ? -7.914 10.938 21.844 1 93.12 87 GLY A CA 1
ATOM 654 C C . GLY A 1 87 ? -6.777 10.32 21.047 1 93.12 87 GLY A C 1
ATOM 655 O O . GLY A 1 87 ? -6.02 11.031 20.375 1 93.12 87 GLY A O 1
ATOM 656 N N . MET A 1 88 ? -6.695 9.008 21.203 1 92.25 88 MET A N 1
ATOM 657 C CA . MET A 1 88 ? -5.621 8.344 20.484 1 92.25 88 MET A CA 1
ATOM 658 C C . MET A 1 88 ? -6.141 7.117 19.75 1 92.25 88 MET A C 1
ATOM 660 O O . MET A 1 88 ? -6.965 6.367 20.281 1 92.25 88 MET A O 1
ATOM 664 N N . VAL A 1 89 ? -5.754 7.039 18.484 1 92.06 89 VAL A N 1
ATOM 665 C CA . VAL A 1 89 ? -6.008 5.859 17.672 1 92.06 89 VAL A CA 1
ATOM 666 C C . VAL A 1 89 ? -4.688 5.164 17.344 1 92.06 89 VAL A C 1
ATOM 668 O O . VAL A 1 89 ? -3.836 5.73 16.656 1 92.06 89 VAL A O 1
ATOM 671 N N . PHE A 1 90 ? -4.582 3.91 17.812 1 86.94 90 PHE A N 1
ATOM 672 C CA . PHE A 1 90 ? -3.348 3.15 17.672 1 86.94 90 PHE A CA 1
ATOM 673 C C . PHE A 1 90 ? -3.375 2.324 16.391 1 86.94 90 PHE A C 1
ATOM 675 O O . PHE A 1 90 ? -4.441 2.1 15.812 1 86.94 90 PHE A O 1
ATOM 682 N N . GLN A 1 91 ? -2.211 1.848 16.031 1 80.06 91 GLN A N 1
ATOM 683 C CA . GLN A 1 91 ? -2.039 1.011 14.844 1 80.06 91 GLN A CA 1
ATOM 684 C C . GLN A 1 91 ? -2.83 -0.288 14.969 1 80.06 91 GLN A C 1
ATOM 686 O O . GLN A 1 91 ? -3.498 -0.708 14.016 1 80.06 91 GLN A O 1
ATOM 691 N N . SER A 1 92 ? -2.801 -0.993 16.047 1 82 92 SER A N 1
ATOM 692 C CA . SER A 1 92 ? -3.504 -2.252 16.266 1 82 92 SER A CA 1
ATOM 693 C C . SER A 1 92 ? -4.914 -2.014 16.797 1 82 92 SER A C 1
ATOM 695 O O . SER A 1 92 ? -5.609 -2.957 17.172 1 82 92 SER A O 1
ATOM 697 N N . TYR A 1 93 ? -5.41 -0.776 16.766 1 83.31 93 TYR A N 1
ATOM 698 C CA . TYR A 1 93 ? -6.707 -0.331 17.266 1 83.31 93 TYR A CA 1
ATOM 699 C C . TYR A 1 93 ? -6.762 -0.41 18.781 1 83.31 93 TYR A C 1
ATOM 701 O O . TYR A 1 93 ? -7.348 0.459 19.438 1 83.31 93 TYR A O 1
ATOM 709 N N . ALA A 1 94 ? -6.047 -1.473 19.328 1 85.44 94 ALA A N 1
ATOM 710 C CA . ALA A 1 94 ? -5.902 -1.639 20.766 1 85.44 94 ALA A CA 1
ATOM 711 C C . ALA A 1 94 ? -7.266 -1.72 21.453 1 85.44 94 ALA A C 1
ATOM 713 O O . ALA A 1 94 ? -7.5 -1.057 22.469 1 85.44 94 ALA A O 1
ATOM 714 N N . LEU A 1 95 ? -8.203 -2.402 20.812 1 92.06 95 LEU A N 1
ATOM 715 C CA . LEU A 1 95 ? -9.5 -2.6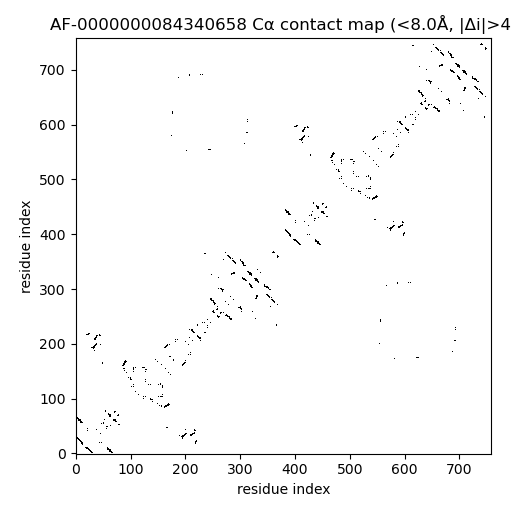17 21.438 1 92.06 95 LEU A CA 1
ATOM 716 C C . LEU A 1 95 ? -9.406 -3.705 22.5 1 92.06 95 LEU A C 1
ATOM 718 O O . LEU A 1 95 ? -8.719 -4.707 22.312 1 92.06 95 LEU A O 1
ATOM 722 N N . TRP A 1 96 ? -10.07 -3.467 23.609 1 91.75 96 TRP A N 1
ATOM 723 C CA . TRP A 1 96 ? -10.133 -4.5 24.641 1 91.75 96 TRP A CA 1
ATOM 724 C C . TRP A 1 96 ? -11 -5.668 24.188 1 91.75 96 TRP A C 1
ATOM 726 O O . TRP A 1 96 ? -12.219 -5.527 24.031 1 91.75 96 TRP A O 1
ATOM 736 N N . PRO A 1 97 ? -10.406 -6.781 24.047 1 90.94 97 PRO A N 1
ATOM 737 C CA . PRO A 1 97 ? -11.133 -7.91 23.469 1 90.94 97 PRO A CA 1
ATOM 738 C C . PRO A 1 97 ? -12.25 -8.422 24.375 1 90.94 97 PRO A C 1
ATOM 740 O O . PRO A 1 97 ? -13.203 -9.047 23.906 1 90.94 97 PRO A O 1
ATOM 743 N N . HIS A 1 98 ? -12.156 -8.133 25.672 1 91.69 98 HIS A N 1
ATOM 744 C CA . HIS A 1 98 ? -13.109 -8.664 26.641 1 91.69 98 HIS A CA 1
ATOM 745 C C . HIS A 1 98 ? -14.25 -7.688 26.875 1 91.69 98 HIS A C 1
ATOM 747 O O . HIS A 1 98 ? -15.133 -7.945 27.703 1 91.69 98 HIS A O 1
ATOM 753 N N . MET A 1 99 ? -14.234 -6.555 26.219 1 95.19 99 MET A N 1
ATOM 754 C CA . MET A 1 99 ? -15.289 -5.551 26.359 1 95.19 99 MET A CA 1
ATOM 755 C C . MET A 1 99 ? -16.109 -5.438 25.078 1 95.19 99 MET A C 1
ATOM 757 O O . MET A 1 99 ? -15.578 -5.648 23.984 1 95.19 99 MET A O 1
ATOM 761 N N . THR A 1 100 ? -17.297 -5.129 25.312 1 95.94 100 THR A N 1
ATOM 762 C CA . THR A 1 100 ? -18.141 -4.852 24.141 1 95.94 100 THR A CA 1
ATOM 763 C C . THR A 1 100 ? -17.719 -3.549 23.469 1 95.94 100 THR A C 1
ATOM 765 O O . THR A 1 100 ? -16.938 -2.771 24.031 1 95.94 100 THR A O 1
ATOM 768 N N . VAL A 1 101 ? -18.234 -3.357 22.297 1 96.5 101 VAL A N 1
ATOM 769 C CA . VAL A 1 101 ? -18 -2.111 21.578 1 96.5 101 VAL A CA 1
ATOM 770 C C . VAL A 1 101 ? -18.469 -0.929 22.422 1 96.5 101 VAL A C 1
ATOM 772 O O . VAL A 1 101 ? -17.75 0.069 22.547 1 96.5 101 VAL A O 1
ATOM 775 N N . ARG A 1 102 ? -19.609 -1.072 23.047 1 96.19 102 ARG A N 1
ATOM 776 C CA . ARG A 1 102 ? -20.156 -0.037 23.906 1 96.19 102 ARG A CA 1
ATOM 777 C C . ARG A 1 102 ? -19.188 0.31 25.031 1 96.19 102 ARG A C 1
ATOM 779 O O . ARG A 1 102 ? -18.922 1.485 25.297 1 96.19 102 ARG A O 1
ATOM 786 N N . ARG A 1 103 ? -18.641 -0.64 25.641 1 94.75 103 ARG A N 1
ATOM 787 C CA . ARG A 1 103 ? -17.734 -0.442 26.766 1 94.75 103 ARG A CA 1
ATOM 788 C C . ARG A 1 103 ? -16.391 0.104 26.281 1 94.75 103 ARG A C 1
ATOM 790 O O . ARG A 1 103 ? -15.75 0.893 26.984 1 94.75 103 ARG A O 1
ATOM 797 N N . ASN A 1 104 ? -15.977 -0.403 25.141 1 95.69 104 ASN A N 1
ATOM 798 C CA . ASN A 1 104 ? -14.75 0.135 24.562 1 95.69 104 ASN A CA 1
ATOM 799 C C . ASN A 1 104 ? -14.859 1.638 24.312 1 95.69 104 ASN A C 1
ATOM 801 O O . ASN A 1 104 ? -13.992 2.404 24.734 1 95.69 104 ASN A O 1
ATOM 805 N N . ILE A 1 105 ? -15.961 2.01 23.688 1 95.31 105 ILE A N 1
ATOM 806 C CA . ILE A 1 105 ? -16.172 3.41 23.344 1 95.31 105 ILE A CA 1
ATOM 807 C C . ILE A 1 105 ? -16.312 4.242 24.609 1 95.31 105 ILE A C 1
ATOM 809 O O . ILE A 1 105 ? -15.812 5.367 24.688 1 95.31 105 ILE A O 1
ATOM 813 N N . GLY A 1 106 ? -16.906 3.68 25.609 1 94 106 GLY A N 1
ATOM 814 C CA . GLY A 1 106 ? -17.203 4.426 26.828 1 94 106 GLY A CA 1
ATOM 815 C C . GLY A 1 106 ? -16.031 4.461 27.797 1 94 106 GLY A C 1
ATOM 816 O O . GLY A 1 106 ? -16.062 5.195 28.797 1 94 106 GLY A O 1
ATOM 817 N N . TYR A 1 107 ? -15.008 3.789 27.531 1 90.12 107 TYR A N 1
ATOM 818 C CA . TYR A 1 107 ? -13.922 3.602 28.484 1 90.12 107 TYR A CA 1
ATOM 819 C C . TYR A 1 107 ? -13.297 4.938 28.859 1 90.12 107 TYR A C 1
ATOM 821 O O . TYR A 1 107 ? -13.062 5.207 30.047 1 90.12 107 TYR A O 1
ATOM 829 N N . PRO A 1 108 ? -13 5.766 27.875 1 89.69 108 PRO A N 1
ATOM 830 C CA . PRO A 1 108 ? -12.375 7.047 28.219 1 89.69 108 PRO A CA 1
ATOM 831 C C . PRO A 1 108 ? -13.234 7.883 29.172 1 89.69 108 PRO A C 1
ATOM 833 O O . PRO A 1 108 ? -12.703 8.641 29.969 1 89.69 108 PRO A O 1
ATOM 836 N N . LEU A 1 109 ? -14.539 7.77 29.078 1 90.38 109 LEU A N 1
ATOM 837 C CA . LEU A 1 109 ? -15.438 8.5 29.953 1 90.38 109 LEU A CA 1
ATOM 838 C C . LEU A 1 109 ? -15.352 7.973 31.391 1 90.38 109 LEU A C 1
ATOM 840 O O . LEU A 1 109 ? -15.336 8.75 32.344 1 90.38 109 LEU A O 1
ATOM 844 N N . ARG A 1 110 ? -15.227 6.695 31.469 1 85 110 ARG A N 1
ATOM 845 C CA . ARG A 1 110 ? -15.078 6.074 32.781 1 85 110 ARG A CA 1
ATOM 846 C C . ARG A 1 110 ? -13.758 6.473 33.438 1 85 110 ARG A C 1
ATOM 848 O O . ARG A 1 110 ? -13.711 6.762 34.625 1 85 110 ARG A O 1
ATOM 855 N N . ALA A 1 111 ? -12.75 6.547 32.594 1 80.38 111 ALA A N 1
ATOM 856 C CA . ALA A 1 111 ? -11.422 6.902 33.094 1 80.38 111 ALA A CA 1
ATOM 857 C C . ALA A 1 111 ? -11.398 8.336 33.625 1 80.38 111 ALA A C 1
ATOM 859 O O . ALA A 1 111 ? -10.641 8.656 34.531 1 80.38 111 ALA A O 1
ATOM 860 N N . ARG A 1 112 ? -12.242 9.148 33.125 1 81.06 112 ARG A N 1
ATOM 861 C CA . ARG A 1 112 ? -12.312 10.547 33.5 1 81.06 112 ARG A CA 1
ATOM 862 C C . ARG A 1 112 ? -13.43 10.773 34.531 1 81.06 112 ARG A C 1
ATOM 864 O O . ARG A 1 112 ? -13.805 11.914 34.812 1 81.06 112 ARG A O 1
ATOM 871 N N . ARG A 1 113 ? -14.023 9.703 34.938 1 77.62 113 ARG A N 1
ATOM 872 C CA . ARG A 1 113 ? -15.031 9.68 36 1 77.62 113 ARG A CA 1
ATOM 873 C C . ARG A 1 113 ? -16.297 10.398 35.562 1 77.62 113 ARG A C 1
ATOM 875 O O . ARG A 1 113 ? -16.922 11.109 36.344 1 77.62 113 ARG A O 1
ATOM 882 N N . LYS A 1 114 ? -16.453 10.359 34.312 1 77.06 114 LYS A N 1
ATOM 883 C CA . LYS A 1 114 ? -17.734 10.828 33.812 1 77.06 114 LYS A CA 1
ATOM 884 C C . LYS A 1 114 ? -18.75 9.688 33.75 1 77.06 114 LYS A C 1
ATOM 886 O O . LYS A 1 114 ? -18.484 8.656 33.125 1 77.06 114 LYS A O 1
ATOM 891 N N . LYS A 1 115 ? -19.672 9.68 34.688 1 73.31 115 LYS A N 1
ATOM 892 C CA . LYS A 1 115 ? -20.641 8.594 34.75 1 73.31 115 LYS A CA 1
ATOM 893 C C . LYS A 1 115 ? -22.062 9.133 34.594 1 73.31 115 LYS A C 1
ATOM 895 O O . LYS A 1 115 ? -22.281 10.336 34.5 1 73.31 115 LYS A O 1
ATOM 900 N N . GLY A 1 116 ? -22.953 8.227 34.375 1 76.81 116 GLY A N 1
ATOM 901 C CA . GLY A 1 116 ? -24.359 8.555 34.375 1 76.81 116 GLY A CA 1
ATOM 902 C C . GLY A 1 116 ? -24.969 8.633 33 1 76.81 116 GLY A C 1
ATOM 903 O O . GLY A 1 116 ? -24.406 8.078 32.031 1 76.81 116 GLY A O 1
ATOM 904 N N . GLN A 1 117 ? -26.078 9.195 32.812 1 76.69 117 GLN A N 1
ATOM 905 C CA . GLN A 1 117 ? -26.891 9.266 31.609 1 76.69 117 GLN A CA 1
ATOM 906 C C . GLN A 1 117 ? -26.156 10.031 30.5 1 76.69 117 GLN A C 1
ATOM 908 O O . GLN A 1 117 ? -26.25 9.672 29.328 1 76.69 117 GLN A O 1
ATOM 913 N N . ASP A 1 118 ? -25.391 10.875 30.859 1 83.06 118 ASP A N 1
ATOM 914 C CA . ASP A 1 118 ? -24.672 11.68 29.891 1 83.06 118 ASP A CA 1
ATOM 915 C C . ASP A 1 118 ? -23.594 10.844 29.188 1 83.06 118 ASP A C 1
ATOM 917 O O . ASP A 1 118 ? -23.422 10.945 27.969 1 83.06 118 ASP A O 1
ATOM 921 N N . ALA A 1 119 ? -23.016 10.016 29.906 1 88.06 119 ALA A N 1
ATOM 922 C CA . ALA A 1 119 ? -21.984 9.164 29.344 1 88.06 119 ALA A CA 1
ATOM 923 C C . ALA A 1 119 ? -22.562 8.195 28.312 1 88.06 119 ALA A C 1
ATOM 925 O O . ALA A 1 119 ? -22 8.008 27.234 1 88.06 119 ALA A O 1
ATOM 926 N N . ALA A 1 120 ? -23.688 7.668 28.672 1 90.38 120 ALA A N 1
ATOM 927 C CA . ALA A 1 120 ? -24.359 6.746 27.766 1 90.38 120 ALA A CA 1
ATOM 928 C C . ALA A 1 120 ? -24.766 7.449 26.469 1 90.38 120 ALA A C 1
ATOM 930 O O . ALA A 1 120 ? -24.609 6.891 25.375 1 90.38 120 ALA A O 1
ATOM 931 N N . ARG A 1 121 ? -25.203 8.57 26.672 1 90.5 121 ARG A N 1
ATOM 932 C CA . ARG A 1 121 ? -25.594 9.367 25.516 1 90.5 121 ARG A CA 1
ATOM 933 C C . ARG A 1 121 ? -24.375 9.68 24.625 1 90.5 121 ARG A C 1
ATOM 935 O O . ARG A 1 121 ? -24.469 9.586 23.406 1 90.5 121 ARG A O 1
ATOM 942 N N . TRP A 1 122 ? -23.328 9.977 25.188 1 89.81 122 TRP A N 1
ATOM 943 C CA . TRP A 1 122 ? -22.125 10.312 24.453 1 89.81 122 TRP A CA 1
ATOM 944 C C . TRP A 1 122 ? -21.609 9.109 23.672 1 89.81 122 TRP A C 1
ATOM 946 O O . TRP A 1 122 ? -21.125 9.25 22.547 1 89.81 122 TRP A O 1
ATOM 956 N N . VAL A 1 123 ? -21.734 7.957 24.297 1 93.75 123 VAL A N 1
ATOM 957 C CA . VAL A 1 123 ? -21.328 6.73 23.641 1 93.75 123 VAL A CA 1
ATOM 958 C C . VAL A 1 123 ? -22.172 6.5 22.391 1 93.75 123 VAL A C 1
ATOM 960 O O . VAL A 1 123 ? -21.641 6.211 21.312 1 93.75 123 VAL A O 1
ATOM 963 N N . GLU A 1 124 ? -23.406 6.676 22.531 1 93.69 124 GLU A N 1
ATOM 964 C CA . GLU A 1 124 ? -24.328 6.504 21.406 1 93.69 124 GLU A CA 1
ATOM 965 C C . GLU A 1 124 ? -24.031 7.523 20.297 1 93.69 124 GLU A C 1
ATOM 967 O O . GLU A 1 124 ? -24.047 7.184 19.125 1 93.69 124 GLU A O 1
ATOM 972 N N . GLU A 1 125 ? -23.797 8.664 20.703 1 91.94 125 GLU A N 1
ATOM 973 C CA . GLU A 1 125 ? -23.5 9.727 19.766 1 91.94 125 GLU A CA 1
ATOM 974 C C . GLU A 1 125 ? -22.188 9.445 19 1 91.94 125 GLU A C 1
ATOM 976 O O . GLU A 1 125 ? -22.141 9.594 17.781 1 91.94 125 GLU A O 1
ATOM 981 N N . ALA A 1 126 ? -21.188 9.102 19.734 1 92.25 126 ALA A N 1
ATOM 982 C CA . ALA A 1 126 ? -19.906 8.789 19.109 1 92.25 126 ALA A CA 1
ATOM 983 C C . ALA A 1 126 ? -20.047 7.637 18.109 1 92.25 126 ALA A C 1
ATOM 985 O O . ALA A 1 126 ? -19.484 7.688 17.016 1 92.25 126 ALA A O 1
ATOM 986 N N . ALA A 1 127 ? -20.812 6.648 18.5 1 94.31 127 ALA A N 1
ATOM 987 C CA . ALA A 1 127 ? -21.047 5.504 17.625 1 94.31 127 ALA A CA 1
ATOM 988 C C . ALA A 1 127 ? -21.766 5.93 16.344 1 94.31 127 ALA A C 1
ATOM 990 O O . ALA A 1 127 ? -21.438 5.461 15.25 1 94.31 127 ALA A O 1
ATOM 991 N N . ALA A 1 128 ? -22.641 6.777 16.516 1 91.56 128 ALA A N 1
ATOM 992 C CA . ALA A 1 128 ? -23.406 7.27 15.383 1 91.56 128 ALA A CA 1
ATOM 993 C C . ALA A 1 128 ? -22.531 8.07 14.43 1 91.56 128 ALA A C 1
ATOM 995 O O . ALA A 1 128 ? -22.703 7.988 13.211 1 91.56 128 ALA A O 1
ATOM 996 N N . LEU A 1 129 ? -21.672 8.758 14.961 1 87.56 129 LEU A N 1
ATOM 997 C CA . LEU A 1 129 ? -20.797 9.602 14.164 1 87.56 129 LEU A CA 1
ATOM 998 C C . LEU A 1 129 ? -19.969 8.766 13.188 1 87.56 129 LEU A C 1
ATOM 1000 O O . LEU A 1 129 ? -19.656 9.227 12.094 1 87.56 129 LEU A O 1
ATOM 1004 N N . VAL A 1 130 ? -19.641 7.504 13.609 1 88.38 130 VAL A N 1
ATOM 1005 C CA . VAL A 1 130 ? -18.766 6.688 12.789 1 88.38 130 VAL A CA 1
ATOM 1006 C C . VAL A 1 130 ? -19.531 5.516 12.195 1 88.38 130 VAL A C 1
ATOM 1008 O O . VAL A 1 130 ? -18.953 4.59 11.633 1 88.38 130 VAL A O 1
ATOM 1011 N N . GLY A 1 131 ? -20.766 5.465 12.414 1 86.88 131 GLY A N 1
ATOM 1012 C CA . GLY A 1 131 ? -21.641 4.477 11.797 1 86.88 131 GLY A CA 1
ATOM 1013 C C . GLY A 1 131 ? -21.531 3.104 12.43 1 86.88 131 GLY A C 1
ATOM 1014 O O . GLY A 1 131 ? -21.516 2.092 11.727 1 86.88 131 GLY A O 1
ATOM 1015 N N . CYS A 1 132 ? -21.344 3.051 13.695 1 90.5 132 CYS A N 1
ATOM 1016 C CA . CYS A 1 132 ? -21.219 1.739 14.312 1 90.5 132 CYS A CA 1
ATOM 1017 C C . CYS A 1 132 ? -22.297 1.53 15.375 1 90.5 132 CYS A C 1
ATOM 1019 O O . CYS A 1 132 ? -22.109 0.733 16.297 1 90.5 132 CYS A O 1
ATOM 1021 N N . GLN A 1 133 ? -23.391 2.191 15.234 1 92.62 133 GLN A N 1
ATOM 1022 C CA . GLN A 1 133 ? -24.484 2.111 16.203 1 92.62 133 GLN A CA 1
ATOM 1023 C C . GLN A 1 133 ? -24.984 0.679 16.344 1 92.62 133 GLN A C 1
ATOM 1025 O O . GLN A 1 133 ? -25.344 0.242 17.438 1 92.62 133 GLN A O 1
ATOM 1030 N N . ASN A 1 134 ? -24.969 -0.017 15.305 1 91.94 134 ASN A N 1
ATOM 1031 C CA . ASN A 1 134 ? -25.531 -1.364 15.297 1 91.94 134 ASN A CA 1
ATOM 1032 C C . ASN A 1 134 ? -24.531 -2.393 15.797 1 91.94 134 ASN A C 1
ATOM 1034 O O . ASN A 1 134 ? -24.828 -3.584 15.883 1 91.94 134 ASN A O 1
ATOM 1038 N N . LEU A 1 135 ? -23.375 -1.951 16.188 1 94.69 135 LEU A N 1
ATOM 1039 C CA . LEU A 1 135 ? -22.328 -2.873 16.578 1 94.69 135 LEU A CA 1
ATOM 1040 C C . LEU A 1 135 ? -22.078 -2.822 18.078 1 94.69 135 LEU A C 1
ATOM 1042 O O . LEU A 1 135 ? -21.234 -3.555 18.609 1 94.69 135 LEU A O 1
ATOM 1046 N N . LEU A 1 136 ? -22.828 -2.092 18.812 1 95.75 136 LEU A N 1
ATOM 1047 C CA . LEU A 1 136 ? -22.516 -1.69 20.188 1 95.75 136 LEU A CA 1
ATOM 1048 C C . LEU A 1 136 ? -22.453 -2.904 21.109 1 95.75 136 LEU A C 1
ATOM 1050 O O . LEU A 1 136 ? -21.719 -2.91 22.094 1 95.75 136 LEU A O 1
ATOM 1054 N N . ASP A 1 137 ? -23.156 -3.906 20.797 1 95.06 137 ASP A N 1
ATOM 1055 C CA . ASP A 1 137 ? -23.234 -5.043 21.703 1 95.06 137 ASP A CA 1
ATOM 1056 C C . ASP A 1 137 ? -22.281 -6.16 21.266 1 95.06 137 ASP A C 1
ATOM 1058 O O . ASP A 1 137 ? -22.188 -7.191 21.938 1 95.06 137 ASP A O 1
ATOM 1062 N N . ARG A 1 138 ? -21.594 -5.938 20.25 1 94.75 138 ARG A N 1
ATOM 1063 C CA . ARG A 1 138 ? -20.656 -6.922 19.75 1 94.75 138 ARG A CA 1
ATOM 1064 C C . ARG A 1 138 ? -19.297 -6.781 20.422 1 94.75 138 ARG A C 1
ATOM 1066 O O . ARG A 1 138 ? -19.047 -5.793 21.125 1 94.75 138 ARG A O 1
ATOM 1073 N N . TYR A 1 139 ? -18.547 -7.859 20.312 1 93.5 139 TYR A N 1
ATOM 1074 C CA . TYR A 1 139 ? -17.156 -7.848 20.766 1 93.5 139 TYR A CA 1
ATOM 1075 C C . TYR A 1 139 ? -16.203 -7.629 19.594 1 93.5 139 TYR A C 1
ATOM 1077 O O . TYR A 1 139 ? -16.531 -7.918 18.453 1 93.5 139 TYR A O 1
ATOM 1085 N N . PRO A 1 140 ? -14.977 -7.121 19.875 1 91.62 140 PRO A N 1
ATOM 1086 C CA . PRO A 1 140 ? -14.008 -6.816 18.812 1 91.62 140 PRO A CA 1
ATOM 1087 C C . PRO A 1 140 ? -13.742 -8.008 17.891 1 91.62 140 PRO A C 1
ATOM 1089 O O . PRO A 1 140 ? -13.602 -7.84 16.688 1 91.62 140 PRO A O 1
ATOM 1092 N N . ALA A 1 141 ? -13.734 -9.148 18.375 1 84.94 141 ALA A N 1
ATOM 1093 C CA . ALA A 1 141 ? -13.445 -10.352 17.594 1 84.94 141 ALA A CA 1
ATOM 1094 C C . ALA A 1 141 ? -14.516 -10.586 16.531 1 84.94 141 ALA A C 1
ATOM 1096 O O . ALA A 1 141 ? -14.289 -11.328 15.57 1 84.94 141 ALA A O 1
ATOM 1097 N N . GLN A 1 142 ? -15.641 -10.016 16.719 1 87.56 142 GLN A N 1
ATOM 1098 C CA . GLN A 1 142 ? -16.781 -10.203 15.828 1 87.56 142 GLN A CA 1
ATOM 1099 C C . GLN A 1 142 ? -16.828 -9.109 14.766 1 87.56 142 GLN A C 1
ATOM 1101 O O . GLN A 1 142 ? -17.766 -9.055 13.977 1 87.56 142 GLN A O 1
ATOM 1106 N N . LEU A 1 143 ? -15.883 -8.258 14.773 1 88.75 143 LEU A N 1
ATOM 1107 C CA . LEU A 1 143 ? -15.875 -7.098 13.891 1 88.75 143 LEU A CA 1
ATOM 1108 C C . LEU A 1 143 ? -14.859 -7.273 12.766 1 88.75 143 LEU A C 1
ATOM 1110 O O . LEU A 1 143 ? -13.836 -7.93 12.953 1 88.75 143 LEU A O 1
ATOM 1114 N N . SER A 1 144 ? -15.203 -6.707 11.57 1 80.06 144 SER A N 1
ATOM 1115 C CA . SER A 1 144 ? -14.195 -6.59 10.516 1 80.06 144 SER A CA 1
ATOM 1116 C C . SER A 1 144 ? -13.141 -5.551 10.875 1 80.06 144 SER A C 1
ATOM 1118 O O . SER A 1 144 ? -13.312 -4.781 11.82 1 80.06 144 SER A O 1
ATOM 1120 N N . GLY A 1 145 ? -12.023 -5.551 10.164 1 78.5 145 GLY A N 1
ATOM 1121 C CA . GLY A 1 145 ? -10.977 -4.559 10.367 1 78.5 145 GLY A CA 1
ATOM 1122 C C . GLY A 1 145 ? -11.484 -3.133 10.289 1 78.5 145 GLY A C 1
ATOM 1123 O O . GLY A 1 145 ? -11.172 -2.309 11.148 1 78.5 145 GLY A O 1
ATOM 1124 N N . GLY A 1 146 ? -12.281 -2.904 9.273 1 81.62 146 GLY A N 1
ATOM 1125 C CA . GLY A 1 146 ? -12.867 -1.58 9.133 1 81.62 146 GLY A CA 1
ATOM 1126 C C . GLY A 1 146 ? -13.789 -1.209 10.273 1 81.62 146 GLY A C 1
ATOM 1127 O O . GLY A 1 146 ? -13.797 -0.06 10.727 1 81.62 146 GLY A O 1
ATOM 1128 N N . GLN A 1 147 ? -14.508 -2.189 10.719 1 87.5 147 GLN A N 1
ATOM 1129 C CA . GLN A 1 147 ? -15.391 -1.962 11.859 1 87.5 147 GLN A CA 1
ATOM 1130 C C . GLN A 1 147 ? -14.594 -1.674 13.125 1 87.5 147 GLN A C 1
ATOM 1132 O O . GLN A 1 147 ? -14.938 -0.772 13.891 1 87.5 147 GLN A O 1
ATOM 1137 N N . GLN A 1 148 ? -13.531 -2.387 13.297 1 90.69 148 GLN A N 1
ATOM 1138 C CA . GLN A 1 148 ? -12.672 -2.154 14.461 1 90.69 148 GLN A CA 1
ATOM 1139 C C . GLN A 1 148 ? -12.086 -0.746 14.438 1 90.69 148 GLN A C 1
ATOM 1141 O O . GLN A 1 148 ? -12 -0.087 15.477 1 90.69 148 GLN A O 1
ATOM 1146 N N . GLN A 1 149 ? -11.727 -0.354 13.258 1 86.69 149 GLN A N 1
ATOM 1147 C CA . GLN A 1 149 ? -11.188 0.995 13.125 1 86.69 149 GLN A CA 1
ATOM 1148 C C . GLN A 1 149 ? -12.227 2.045 13.5 1 86.69 149 GLN A C 1
ATOM 1150 O O . GLN A 1 149 ? -11.914 3.02 14.188 1 86.69 149 GLN A O 1
ATOM 1155 N N . ARG A 1 150 ? -13.398 1.858 13.008 1 88.25 150 ARG A N 1
ATOM 1156 C CA . ARG A 1 150 ? -14.477 2.787 13.336 1 88.25 150 ARG A CA 1
ATOM 1157 C C . ARG A 1 150 ? -14.719 2.834 14.836 1 88.25 150 ARG A C 1
ATOM 1159 O O . ARG A 1 150 ? -14.891 3.912 15.414 1 88.25 150 ARG A O 1
ATOM 1166 N N . VAL A 1 151 ? -14.703 1.729 15.438 1 93.38 151 VAL A N 1
ATOM 1167 C CA . VAL A 1 151 ? -14.898 1.656 16.891 1 93.38 151 VAL A CA 1
ATOM 1168 C C . VAL A 1 151 ? -13.766 2.391 17.594 1 93.38 151 VAL A C 1
ATOM 1170 O O . VAL A 1 151 ? -14 3.154 18.531 1 93.38 151 VAL A O 1
ATOM 1173 N N . SER A 1 152 ? -12.562 2.133 17.125 1 93.25 152 SER A N 1
ATOM 1174 C CA . SER A 1 152 ? -11.414 2.812 17.703 1 93.25 152 SER A CA 1
ATOM 1175 C C . SER A 1 152 ? -11.539 4.328 17.578 1 93.25 152 SER A C 1
ATOM 1177 O O . SER A 1 152 ? -11.227 5.062 18.516 1 93.25 152 SER A O 1
ATOM 1179 N N . LEU A 1 153 ? -11.992 4.766 16.484 1 91.56 153 LEU A N 1
ATOM 1180 C CA . LEU A 1 153 ? -12.188 6.195 16.266 1 91.56 153 LEU A CA 1
ATOM 1181 C C . LEU A 1 153 ? -13.273 6.742 17.188 1 91.56 153 LEU A C 1
ATOM 1183 O O . LEU A 1 153 ? -13.109 7.805 17.781 1 91.56 153 LEU A O 1
ATOM 1187 N N . ALA A 1 154 ? -14.359 6.039 17.281 1 93.44 154 ALA A N 1
ATOM 1188 C CA . ALA A 1 154 ? -15.43 6.449 18.188 1 93.44 154 ALA A CA 1
ATOM 1189 C C . ALA A 1 154 ? -14.906 6.586 19.609 1 93.44 154 ALA A C 1
ATOM 1191 O O . ALA A 1 154 ? -15.219 7.559 20.312 1 93.44 154 ALA A O 1
ATOM 1192 N N . ARG A 1 155 ? -14.18 5.645 20 1 94.06 155 ARG A N 1
ATOM 1193 C CA . ARG A 1 155 ? -13.586 5.68 21.328 1 94.06 155 ARG A CA 1
ATOM 1194 C C . ARG A 1 155 ? -12.727 6.926 21.516 1 94.06 155 ARG A C 1
ATOM 1196 O O . ARG A 1 155 ? -12.734 7.543 22.578 1 94.06 155 ARG A O 1
ATOM 1203 N N . SER A 1 156 ? -12.016 7.246 20.484 1 92.88 156 SER A N 1
ATOM 1204 C CA . SER A 1 156 ? -11.117 8.391 20.578 1 92.88 156 SER A CA 1
ATOM 1205 C C . SER A 1 156 ? -11.891 9.703 20.594 1 92.88 156 SER A C 1
ATOM 1207 O O . SER A 1 156 ? -11.398 10.719 21.109 1 92.88 156 SER A O 1
ATOM 1209 N N . LEU A 1 157 ? -13.133 9.727 20.172 1 92.81 157 LEU A N 1
ATOM 1210 C CA . LEU A 1 157 ? -13.898 10.953 20 1 92.81 157 LEU A CA 1
ATOM 1211 C C . LEU A 1 157 ? -14.883 11.141 21.141 1 92.81 157 LEU A C 1
ATOM 1213 O O . LEU A 1 157 ? -15.398 12.242 21.344 1 92.81 157 LEU A O 1
ATOM 1217 N N . VAL A 1 158 ? -15.125 10.125 21.828 1 92.25 158 VAL A N 1
ATOM 1218 C CA . VAL A 1 158 ? -16.266 10.086 22.734 1 92.25 158 VAL A CA 1
ATOM 1219 C C . VAL A 1 158 ? -16.109 11.18 23.797 1 92.25 158 VAL A C 1
ATOM 1221 O O . VAL A 1 158 ? -17.109 11.789 24.203 1 92.25 158 VAL A O 1
ATOM 1224 N N . SER A 1 159 ? -14.93 11.469 24.188 1 89.12 159 SER A N 1
ATOM 1225 C CA . SER A 1 159 ? -14.695 12.445 25.25 1 89.12 159 SER A CA 1
ATOM 1226 C C . SER A 1 159 ? -14.609 13.859 24.688 1 89.12 159 SER A C 1
ATOM 1228 O O . SER A 1 159 ? -14.344 14.812 25.422 1 89.12 159 SER A O 1
ATOM 1230 N N . ARG A 1 160 ? -14.773 13.953 23.375 1 87.94 160 ARG A N 1
ATOM 1231 C CA . ARG A 1 160 ? -14.664 15.25 22.719 1 87.94 160 ARG A CA 1
ATOM 1232 C C . ARG A 1 160 ? -13.297 15.875 22.969 1 87.94 160 ARG A C 1
ATOM 1234 O O . ARG A 1 160 ? -13.211 16.969 23.531 1 87.94 160 ARG A O 1
ATOM 1241 N N . PRO A 1 161 ? -12.336 15.25 22.594 1 92.25 161 PRO A N 1
ATOM 1242 C CA . PRO A 1 161 ? -10.961 15.664 22.875 1 92.25 161 PRO A CA 1
ATOM 1243 C C . PRO A 1 161 ? -10.562 16.938 22.125 1 92.25 161 PRO A C 1
ATOM 1245 O O . PRO A 1 161 ? -11.188 17.297 21.125 1 92.25 161 PRO A O 1
ATOM 1248 N N . ASP A 1 162 ? -9.484 17.594 22.688 1 92.75 162 ASP A N 1
ATOM 1249 C CA . ASP A 1 162 ? -8.953 18.812 22.078 1 92.75 162 ASP A CA 1
ATOM 1250 C C . ASP A 1 162 ? -8.023 18.469 20.906 1 92.75 162 ASP A C 1
ATOM 1252 O O . ASP A 1 162 ? -7.715 19.328 20.078 1 92.75 162 ASP A O 1
ATOM 1256 N N . LEU A 1 163 ? -7.609 17.25 20.938 1 95.94 163 LEU A N 1
ATOM 1257 C CA . LEU A 1 163 ? -6.641 16.766 19.953 1 95.94 163 LEU A CA 1
ATOM 1258 C C . LEU A 1 163 ? -6.77 15.266 19.766 1 95.94 163 LEU A C 1
ATOM 1260 O O . LEU A 1 163 ? -6.914 14.516 20.734 1 95.94 163 LEU A O 1
ATOM 1264 N N . ILE A 1 164 ? -6.812 14.859 18.531 1 96.25 164 ILE A N 1
ATOM 1265 C CA . ILE A 1 164 ? -6.812 13.438 18.234 1 96.25 164 ILE A CA 1
ATOM 1266 C C . ILE A 1 164 ? -5.496 13.047 17.562 1 96.25 164 ILE A C 1
ATOM 1268 O O . ILE A 1 164 ? -5.043 13.711 16.625 1 96.25 164 ILE A O 1
ATOM 1272 N N . LEU A 1 165 ? -4.867 12.008 18.094 1 97.19 165 LEU A N 1
ATOM 1273 C CA . LEU A 1 165 ? -3.6 11.5 17.578 1 97.19 165 LEU A CA 1
ATOM 1274 C C . LEU A 1 165 ? -3.793 10.141 16.906 1 97.19 165 LEU A C 1
ATOM 1276 O O . LEU A 1 165 ? -4.375 9.234 17.5 1 97.19 165 LEU A O 1
ATOM 1280 N N . PHE A 1 166 ? -3.363 10.07 15.641 1 96.75 166 PHE A N 1
ATOM 1281 C CA . PHE A 1 166 ? -3.445 8.828 14.875 1 96.75 166 PHE A CA 1
ATOM 1282 C C . PHE A 1 166 ? -2.057 8.25 14.633 1 96.75 166 PHE A C 1
ATOM 1284 O O . PHE A 1 166 ? -1.227 8.867 13.969 1 96.75 166 PHE A O 1
ATOM 1291 N N . ASP A 1 167 ? -1.796 7.098 15.156 1 94 167 ASP A N 1
ATOM 1292 C CA . ASP A 1 167 ? -0.507 6.441 14.961 1 94 167 ASP A CA 1
ATOM 1293 C C . ASP A 1 167 ? -0.617 5.309 13.938 1 94 167 ASP A C 1
ATOM 1295 O O . ASP A 1 167 ? -0.794 4.148 14.312 1 94 167 ASP A O 1
ATOM 1299 N N . GLU A 1 168 ? -0.475 5.633 12.664 1 91.44 168 GLU A N 1
ATOM 1300 C CA . GLU A 1 168 ? -0.539 4.719 11.523 1 91.44 168 GLU A CA 1
ATOM 1301 C C . GLU A 1 168 ? -1.791 3.85 11.586 1 91.44 168 GLU A C 1
ATOM 1303 O O . GLU A 1 168 ? -1.708 2.625 11.469 1 91.44 168 GLU A O 1
ATOM 1308 N N . PRO A 1 169 ? -2.943 4.48 11.625 1 91.25 169 PRO A N 1
ATOM 1309 C CA . PRO A 1 169 ? -4.172 3.742 11.914 1 91.25 169 PRO A CA 1
ATOM 1310 C C . PRO A 1 169 ? -4.605 2.838 10.766 1 91.25 169 PRO A C 1
ATOM 1312 O O . PRO A 1 169 ? -5.426 1.937 10.953 1 91.25 169 PRO A O 1
ATOM 1315 N N . LEU A 1 170 ? -4.059 3.035 9.578 1 89.69 170 LEU A N 1
ATOM 1316 C CA . LEU A 1 170 ? -4.559 2.311 8.414 1 89.69 170 LEU A CA 1
ATOM 1317 C C . LEU A 1 170 ? -3.516 1.32 7.902 1 89.69 170 LEU A C 1
ATOM 1319 O O . LEU A 1 170 ? -3.727 0.662 6.883 1 89.69 170 LEU A O 1
ATOM 1323 N N . SER A 1 171 ? -2.432 1.119 8.594 1 81.62 171 SER A N 1
ATOM 1324 C CA . SER A 1 171 ? -1.284 0.367 8.094 1 81.62 171 SER A CA 1
ATOM 1325 C C . SER A 1 171 ? -1.59 -1.125 8.023 1 81.62 171 SER A C 1
ATOM 1327 O O . SER A 1 171 ? -0.989 -1.85 7.23 1 81.62 171 SER A O 1
ATOM 1329 N N . ASN A 1 172 ? -2.506 -1.584 8.805 1 74.31 172 ASN A N 1
ATOM 1330 C CA . ASN A 1 172 ? -2.768 -3.018 8.883 1 74.31 172 ASN A CA 1
ATOM 1331 C C . ASN A 1 172 ? -3.945 -3.42 8 1 74.31 172 ASN A C 1
ATOM 1333 O O . ASN A 1 172 ? -4.324 -4.594 7.957 1 74.31 172 ASN A O 1
ATOM 1337 N N . LEU A 1 173 ? -4.492 -2.514 7.32 1 79.44 173 LEU A N 1
ATOM 1338 C CA . LEU A 1 173 ? -5.66 -2.785 6.488 1 79.44 173 LEU A CA 1
ATOM 1339 C C . LEU A 1 173 ? -5.242 -3.135 5.062 1 79.44 173 LEU A C 1
ATOM 1341 O O . LEU A 1 173 ? -4.199 -2.686 4.59 1 79.44 173 LEU A O 1
ATOM 1345 N N . ASP A 1 174 ? -6.047 -3.986 4.414 1 76.19 174 ASP A N 1
ATOM 1346 C CA . ASP A 1 174 ? -5.82 -4.246 2.994 1 76.19 174 ASP A CA 1
ATOM 1347 C C . ASP A 1 174 ? -6.141 -3.014 2.152 1 76.19 174 ASP A C 1
ATOM 1349 O O . ASP A 1 174 ? -6.711 -2.045 2.656 1 76.19 174 ASP A O 1
ATOM 1353 N N . ALA A 1 175 ? -5.734 -3.062 0.881 1 76.19 175 ALA A N 1
ATOM 1354 C CA . ALA A 1 175 ? -5.785 -1.901 -0.002 1 76.19 175 ALA A CA 1
ATOM 1355 C C . ALA A 1 175 ? -7.207 -1.364 -0.124 1 76.19 175 ALA A C 1
ATOM 1357 O O . ALA A 1 175 ? -7.438 -0.161 0.018 1 76.19 175 ALA A O 1
ATOM 1358 N N . LYS A 1 176 ? -8.117 -2.217 -0.312 1 79.12 176 LYS A N 1
ATOM 1359 C CA . LYS A 1 176 ? -9.5 -1.786 -0.514 1 79.12 176 LYS A CA 1
ATOM 1360 C C . LYS A 1 176 ? -10.07 -1.154 0.753 1 79.12 176 LYS A C 1
ATOM 1362 O O . LYS A 1 176 ? -10.625 -0.052 0.709 1 79.12 176 LYS A O 1
ATOM 1367 N N . LEU A 1 177 ? -9.969 -1.869 1.816 1 80.31 177 LEU A N 1
ATOM 1368 C CA . LEU A 1 177 ? -10.484 -1.361 3.082 1 80.31 177 LEU A CA 1
ATOM 1369 C C . LEU A 1 177 ? -9.781 -0.067 3.479 1 80.31 177 LEU A C 1
ATOM 1371 O O . LEU A 1 177 ? -10.414 0.849 4.012 1 80.31 177 LEU A O 1
ATOM 1375 N N . ARG A 1 178 ? -8.531 -0.006 3.193 1 85.88 178 ARG A N 1
ATOM 1376 C CA . ARG A 1 178 ? -7.766 1.2 3.482 1 85.88 178 ARG A CA 1
ATOM 1377 C C . ARG A 1 178 ? -8.352 2.408 2.754 1 85.88 178 ARG A C 1
ATOM 1379 O O . ARG A 1 178 ? -8.5 3.479 3.344 1 85.88 178 ARG A O 1
ATOM 1386 N N . GLU A 1 179 ? -8.617 2.223 1.547 1 86.31 179 GLU A N 1
ATOM 1387 C CA . GLU A 1 179 ? -9.188 3.301 0.749 1 86.31 179 GLU A CA 1
ATOM 1388 C C . GLU A 1 179 ? -10.547 3.73 1.296 1 86.31 179 GLU A C 1
ATOM 1390 O O . GLU A 1 179 ? -10.828 4.926 1.396 1 86.31 179 GLU A O 1
ATOM 1395 N N . ASP A 1 180 ? -11.328 2.797 1.679 1 84.12 180 ASP A N 1
ATOM 1396 C CA . ASP A 1 180 ? -12.656 3.08 2.213 1 84.12 180 ASP A CA 1
ATOM 1397 C C . ASP A 1 180 ? -12.562 3.857 3.525 1 84.12 180 ASP A C 1
ATOM 1399 O O . ASP A 1 180 ? -13.25 4.867 3.703 1 84.12 180 ASP A O 1
ATOM 1403 N N . VAL A 1 181 ? -11.766 3.391 4.375 1 88.19 181 VAL A N 1
ATOM 1404 C CA . VAL A 1 181 ? -11.648 4.008 5.691 1 88.19 181 VAL A CA 1
ATOM 1405 C C . VAL A 1 181 ? -11.039 5.402 5.555 1 88.19 181 VAL A C 1
ATOM 1407 O O . VAL A 1 181 ? -11.43 6.332 6.266 1 88.19 181 VAL A O 1
ATOM 1410 N N . ARG A 1 182 ? -10.117 5.535 4.645 1 91.5 182 ARG A N 1
ATOM 1411 C CA . ARG A 1 182 ? -9.523 6.84 4.379 1 91.5 182 ARG A CA 1
ATOM 1412 C C . ARG A 1 182 ? -10.586 7.848 3.938 1 91.5 182 ARG A C 1
ATOM 1414 O O . ARG A 1 182 ? -10.609 8.977 4.422 1 91.5 182 ARG A O 1
ATOM 1421 N N . ALA A 1 183 ? -11.375 7.41 3.057 1 89.81 183 ALA A N 1
ATOM 1422 C CA . ALA A 1 183 ? -12.445 8.281 2.57 1 89.81 183 ALA A CA 1
ATOM 1423 C C . ALA A 1 183 ? -13.398 8.664 3.699 1 89.81 183 ALA A C 1
ATOM 1425 O O . ALA A 1 183 ? -13.828 9.812 3.795 1 89.81 183 ALA A O 1
ATOM 1426 N N . GLN A 1 184 ? -13.695 7.738 4.48 1 87.25 184 GLN A N 1
ATOM 1427 C CA . GLN A 1 184 ? -14.586 7.992 5.609 1 87.25 184 GLN A CA 1
ATOM 1428 C C . GLN A 1 184 ? -13.977 8.992 6.582 1 87.25 184 GLN A C 1
ATOM 1430 O O . GLN A 1 184 ? -14.664 9.891 7.078 1 87.25 184 GLN A O 1
ATOM 1435 N N . LEU A 1 185 ? -12.734 8.812 6.875 1 91.75 185 LEU A N 1
ATOM 1436 C CA . LEU A 1 185 ? -12.039 9.734 7.766 1 91.75 185 LEU A CA 1
ATOM 1437 C C . LEU A 1 185 ? -12.047 11.148 7.199 1 91.75 185 LEU A C 1
ATOM 1439 O O . LEU A 1 185 ? -12.227 12.117 7.938 1 91.75 185 LEU A O 1
ATOM 1443 N N . HIS A 1 186 ? -11.82 11.242 5.945 1 94 186 HIS A N 1
ATOM 1444 C CA . HIS A 1 186 ? -11.852 12.539 5.277 1 94 186 HIS A CA 1
ATOM 1445 C C . HIS A 1 186 ? -13.211 13.211 5.438 1 94 186 HIS A C 1
ATOM 1447 O O . HIS A 1 186 ? -13.289 14.391 5.801 1 94 186 HIS A O 1
ATOM 1453 N N . GLU A 1 187 ? -14.203 12.469 5.195 1 89.88 187 GLU A N 1
ATOM 1454 C CA . GLU A 1 187 ? -15.555 12.992 5.328 1 89.88 187 GLU A CA 1
ATOM 1455 C C . GLU A 1 187 ? -15.852 13.398 6.77 1 89.88 187 GLU A C 1
ATOM 1457 O O . GLU A 1 187 ? -16.469 14.438 7.016 1 89.88 187 GLU A O 1
ATOM 1462 N N . LEU A 1 188 ? -15.453 12.57 7.637 1 89.25 188 LEU A N 1
ATOM 1463 C CA . LEU A 1 188 ? -15.695 12.836 9.055 1 89.25 188 LEU A CA 1
ATOM 1464 C C . LEU A 1 188 ? -15.008 14.125 9.492 1 89.25 188 LEU A C 1
ATOM 1466 O O . LEU A 1 188 ? -15.602 14.938 10.203 1 89.25 188 LEU A O 1
ATOM 1470 N N . HIS A 1 189 ? -13.82 14.328 9.141 1 93.69 189 HIS A N 1
ATOM 1471 C CA . HIS A 1 189 ? -13.094 15.547 9.508 1 93.69 189 HIS A CA 1
ATOM 1472 C C . HIS A 1 189 ? -13.75 16.781 8.875 1 93.69 189 HIS A C 1
ATOM 1474 O O . HIS A 1 189 ? -13.805 17.828 9.5 1 93.69 189 HIS A O 1
ATOM 1480 N N . ARG A 1 190 ? -14.133 16.641 7.695 1 90.56 190 ARG A N 1
ATOM 1481 C CA . ARG A 1 190 ? -14.797 17.75 7.027 1 90.56 190 ARG A CA 1
ATOM 1482 C C . ARG A 1 190 ? -16.047 18.172 7.793 1 90.56 190 ARG A C 1
ATOM 1484 O O . ARG A 1 190 ? -16.344 19.375 7.883 1 90.56 190 ARG A O 1
ATOM 1491 N N . ARG A 1 191 ? -16.688 17.234 8.344 1 87.56 191 ARG A N 1
ATOM 1492 C CA . ARG A 1 191 ? -17.953 17.484 9.039 1 87.56 191 ARG A CA 1
ATOM 1493 C C . ARG A 1 191 ? -17.703 18 10.453 1 87.56 191 ARG A C 1
ATOM 1495 O O . ARG A 1 191 ? -18.328 18.953 10.898 1 87.56 191 ARG A O 1
ATOM 1502 N N . LEU A 1 192 ? -16.734 17.406 11.18 1 89.06 192 LEU A N 1
ATOM 1503 C CA . LEU A 1 192 ? -16.594 17.656 12.609 1 89.06 192 LEU A CA 1
ATOM 1504 C C . LEU A 1 192 ? -15.492 18.672 12.875 1 89.06 192 LEU A C 1
ATOM 1506 O O . LEU A 1 192 ? -15.469 19.312 13.93 1 89.06 192 LEU A O 1
ATOM 1510 N N . ARG A 1 193 ? -14.516 18.734 12.039 1 93.62 193 ARG A N 1
ATOM 1511 C CA . ARG A 1 193 ? -13.398 19.672 12.109 1 93.62 193 ARG A CA 1
ATOM 1512 C C . ARG A 1 193 ? -12.625 19.484 13.414 1 93.62 193 ARG A C 1
ATOM 1514 O O . ARG A 1 193 ? -12.305 20.469 14.094 1 93.62 193 ARG A O 1
ATOM 1521 N N . PHE A 1 194 ? -12.398 18.297 13.797 1 92.62 194 PHE A N 1
ATOM 1522 C CA . PHE A 1 194 ? -11.555 18.047 14.953 1 92.62 194 PHE A CA 1
ATOM 1523 C C . PHE A 1 194 ? -10.094 18.344 14.625 1 92.62 194 PHE A C 1
ATOM 1525 O O . PHE A 1 194 ? -9.68 18.266 13.469 1 92.62 194 PHE A O 1
ATOM 1532 N N . THR A 1 195 ? -9.305 18.703 15.656 1 96.06 195 THR A N 1
ATOM 1533 C CA . THR A 1 195 ? -7.867 18.875 15.5 1 96.06 195 THR A CA 1
ATOM 1534 C C . THR A 1 195 ? -7.148 17.531 15.531 1 96.06 195 THR A C 1
ATOM 1536 O O . THR A 1 195 ? -7.398 16.719 16.422 1 96.06 195 THR A O 1
ATOM 1539 N N . ALA A 1 196 ? -6.277 17.297 14.523 1 97 196 ALA A N 1
ATOM 1540 C CA . ALA A 1 196 ? -5.715 15.953 14.43 1 97 196 ALA A CA 1
ATOM 1541 C C . ALA A 1 196 ? -4.25 16 13.992 1 97 196 ALA A C 1
ATOM 1543 O O . ALA A 1 196 ? -3.857 16.891 13.219 1 97 196 ALA A O 1
ATOM 1544 N N . VAL A 1 197 ? -3.471 15.109 14.562 1 98.06 197 VAL A N 1
ATOM 1545 C CA . VAL A 1 197 ? -2.148 14.75 14.062 1 98.06 197 VAL A CA 1
ATOM 1546 C C . VAL A 1 197 ? -2.148 13.289 13.617 1 98.06 197 VAL A C 1
ATOM 1548 O O . VAL A 1 197 ? -2.488 12.391 14.398 1 98.06 197 VAL A O 1
ATOM 1551 N N . PHE A 1 198 ? -1.812 13.102 12.375 1 97.75 198 PHE A N 1
ATOM 1552 C CA . PHE A 1 198 ? -1.86 11.781 11.758 1 97.75 198 PHE A CA 1
ATOM 1553 C C . PHE A 1 198 ? -0.48 11.367 11.258 1 97.75 198 PHE A C 1
ATOM 1555 O O . PHE A 1 198 ? 0.134 12.07 10.453 1 97.75 198 PHE A O 1
ATOM 1562 N N . VAL A 1 199 ? -0.011 10.281 11.828 1 96.75 199 VAL A N 1
ATOM 1563 C CA . VAL A 1 199 ? 1.302 9.781 11.438 1 96.75 199 VAL A CA 1
ATOM 1564 C C . VAL A 1 199 ? 1.142 8.656 10.414 1 96.75 199 VAL A C 1
ATOM 1566 O O . VAL A 1 199 ? 0.324 7.75 10.602 1 96.75 199 VAL A O 1
ATOM 1569 N N . THR A 1 200 ? 1.942 8.734 9.375 1 94.5 200 THR A N 1
ATOM 1570 C CA . THR A 1 200 ? 1.898 7.684 8.375 1 94.5 200 THR A CA 1
ATOM 1571 C C . THR A 1 200 ? 3.16 7.703 7.512 1 94.5 200 THR A C 1
ATOM 1573 O O . THR A 1 200 ? 3.877 8.703 7.477 1 94.5 200 THR A O 1
ATOM 1576 N N . HIS A 1 201 ? 3.426 6.617 6.926 1 90.56 201 HIS A N 1
ATOM 1577 C CA . HIS A 1 201 ? 4.469 6.555 5.906 1 90.56 201 HIS A CA 1
ATOM 1578 C C . HIS A 1 201 ? 3.867 6.492 4.508 1 90.56 201 HIS A C 1
ATOM 1580 O O . HIS A 1 201 ? 4.598 6.43 3.516 1 90.56 201 HIS A O 1
ATOM 1586 N N . ASP A 1 202 ? 2.588 6.566 4.418 1 91 202 ASP A N 1
ATOM 1587 C CA . ASP A 1 202 ? 1.889 6.41 3.146 1 91 202 ASP A CA 1
ATOM 1588 C C . ASP A 1 202 ? 1.553 7.766 2.531 1 91 202 ASP A C 1
ATOM 1590 O O . ASP A 1 202 ? 0.797 8.547 3.111 1 91 202 ASP A O 1
ATOM 1594 N N . GLN A 1 203 ? 1.983 7.973 1.312 1 92.5 203 GLN A N 1
ATOM 1595 C CA . GLN A 1 203 ? 1.819 9.266 0.654 1 92.5 203 GLN A CA 1
ATOM 1596 C C . GLN A 1 203 ? 0.355 9.523 0.312 1 92.5 203 GLN A C 1
ATOM 1598 O O . GLN A 1 203 ? -0.116 10.656 0.404 1 92.5 203 GLN A O 1
ATOM 1603 N N . SER A 1 204 ? -0.334 8.445 -0.078 1 92.88 204 SER A N 1
ATOM 1604 C CA . SER A 1 204 ? -1.729 8.609 -0.469 1 92.88 204 SER A CA 1
ATOM 1605 C C . SER A 1 204 ? -2.576 9.102 0.703 1 92.88 204 SER A C 1
ATOM 1607 O O . SER A 1 204 ? -3.479 9.922 0.525 1 92.88 204 SER A O 1
ATOM 1609 N N . GLU A 1 205 ? -2.291 8.617 1.83 1 94.75 205 GLU A N 1
ATOM 1610 C CA . GLU A 1 205 ? -2.996 9.055 3.031 1 94.75 205 GLU A CA 1
ATOM 1611 C C . GLU A 1 205 ? -2.754 10.539 3.303 1 94.75 205 GLU A C 1
ATOM 1613 O O . GLU A 1 205 ? -3.693 11.289 3.582 1 94.75 205 GLU A O 1
ATOM 1618 N N . ALA A 1 206 ? -1.519 10.906 3.189 1 96.06 206 ALA A N 1
ATOM 1619 C CA . ALA A 1 206 ? -1.151 12.297 3.434 1 96.06 206 ALA A CA 1
ATOM 1620 C C . ALA A 1 206 ? -1.866 13.234 2.463 1 96.06 206 ALA A C 1
ATOM 1622 O O . ALA A 1 206 ? -2.436 14.25 2.871 1 96.06 206 ALA A O 1
ATOM 1623 N N . LEU A 1 207 ? -1.873 12.883 1.263 1 94.44 207 LEU A N 1
ATOM 1624 C CA . LEU A 1 207 ? -2.479 13.727 0.239 1 94.44 207 LEU A CA 1
ATOM 1625 C C . LEU A 1 207 ? -3.986 13.828 0.437 1 94.44 207 LEU A C 1
ATOM 1627 O O . LEU A 1 207 ? -4.574 14.891 0.248 1 94.44 207 LEU A O 1
ATOM 1631 N N . ALA A 1 208 ? -4.582 12.766 0.856 1 94.25 208 ALA A N 1
ATOM 1632 C CA . ALA A 1 208 ? -6.035 12.68 0.955 1 94.25 208 ALA A CA 1
ATOM 1633 C C . ALA A 1 208 ? -6.539 13.375 2.217 1 94.25 208 ALA A C 1
ATOM 1635 O O . ALA A 1 208 ? -7.613 13.977 2.215 1 94.25 208 ALA A O 1
ATOM 1636 N N . LEU A 1 209 ? -5.773 13.305 3.277 1 96.62 209 LEU A N 1
ATOM 1637 C CA . LEU A 1 209 ? -6.332 13.656 4.578 1 96.62 209 LEU A CA 1
ATOM 1638 C C . LEU A 1 209 ? -5.789 15 5.059 1 96.62 209 LEU A C 1
ATOM 1640 O O . LEU A 1 209 ? -6.477 15.734 5.77 1 96.62 209 LEU A O 1
ATOM 1644 N N . ALA A 1 210 ? -4.637 15.352 4.645 1 97.5 210 ALA A N 1
ATOM 1645 C CA . ALA A 1 210 ? -3.922 16.453 5.281 1 97.5 210 ALA A CA 1
ATOM 1646 C C . ALA A 1 210 ? -4.41 17.797 4.758 1 97.5 210 ALA A C 1
ATOM 1648 O O . ALA A 1 210 ? -4.664 17.953 3.561 1 97.5 210 ALA A O 1
ATOM 1649 N N . GLU A 1 211 ? -4.551 18.672 5.664 1 96.75 211 GLU A N 1
ATOM 1650 C CA . GLU A 1 211 ? -4.543 20.078 5.27 1 96.75 211 GLU A CA 1
ATOM 1651 C C . GLU A 1 211 ? -3.117 20.609 5.129 1 96.75 211 GLU A C 1
ATOM 1653 O O . GLU A 1 211 ? -2.826 21.406 4.227 1 96.75 211 GLU A O 1
ATOM 1658 N N . ARG A 1 212 ? -2.285 20.125 6.008 1 97.75 212 ARG A N 1
ATOM 1659 C CA . ARG A 1 212 ? -0.845 20.312 5.871 1 97.75 212 ARG A CA 1
ATOM 1660 C C . ARG A 1 212 ? -0.098 19 6.102 1 97.75 212 ARG A C 1
ATOM 1662 O O . ARG A 1 212 ? -0.462 18.219 6.98 1 97.75 212 ARG A O 1
ATOM 1669 N N . VAL A 1 213 ? 0.923 18.859 5.281 1 97.56 213 VAL A N 1
ATOM 1670 C CA . VAL A 1 213 ? 1.812 17.703 5.387 1 97.56 213 VAL A CA 1
ATOM 1671 C C . VAL A 1 213 ? 3.189 18.156 5.867 1 97.56 213 VAL A C 1
ATOM 1673 O O . VAL A 1 213 ? 3.748 19.125 5.352 1 97.56 213 VAL A O 1
ATOM 1676 N N . ALA A 1 214 ? 3.684 17.484 6.859 1 97.88 214 ALA A N 1
ATOM 1677 C CA . ALA A 1 214 ? 5.062 17.656 7.305 1 97.88 214 ALA A CA 1
ATOM 1678 C C . ALA A 1 214 ? 5.906 16.422 6.984 1 97.88 214 ALA A C 1
ATOM 1680 O O . ALA A 1 214 ? 5.73 15.375 7.594 1 97.88 214 ALA A O 1
ATOM 1681 N N . VAL A 1 215 ? 6.816 16.594 6.062 1 97.69 215 VAL A N 1
ATOM 1682 C CA . VAL A 1 215 ? 7.719 15.5 5.707 1 97.69 215 VAL A CA 1
ATOM 1683 C C . VAL A 1 215 ? 8.914 15.492 6.66 1 97.69 215 VAL A C 1
ATOM 1685 O O . VAL A 1 215 ? 9.625 16.484 6.777 1 97.69 215 VAL A O 1
ATOM 1688 N N . MET A 1 216 ? 9.102 14.352 7.254 1 96.75 216 MET A N 1
ATOM 1689 C CA . MET A 1 216 ? 10.102 14.266 8.312 1 96.75 216 MET A CA 1
ATOM 1690 C C . MET A 1 216 ? 11.312 13.461 7.852 1 96.75 216 MET A C 1
ATOM 1692 O O . MET A 1 216 ? 11.172 12.469 7.133 1 96.75 216 MET A O 1
ATOM 1696 N N . ARG A 1 217 ? 12.453 13.906 8.273 1 94.31 217 ARG A N 1
ATOM 1697 C CA . ARG A 1 217 ? 13.727 13.219 8.07 1 94.31 217 ARG A CA 1
ATOM 1698 C C . ARG A 1 217 ? 14.617 13.352 9.297 1 94.31 217 ARG A C 1
ATOM 1700 O O . ARG A 1 217 ? 14.961 14.469 9.703 1 94.31 217 ARG A O 1
ATOM 1707 N N . GLU A 1 218 ? 15 12.234 9.836 1 92.69 218 GLU A N 1
ATOM 1708 C CA . GLU A 1 218 ? 15.977 12.188 10.922 1 92.69 218 GLU A CA 1
ATOM 1709 C C . GLU A 1 218 ? 15.594 13.148 12.039 1 92.69 218 GLU A C 1
ATOM 1711 O O . GLU A 1 218 ? 16.406 13.961 12.484 1 92.69 218 GLU A O 1
ATOM 1716 N N . GLY A 1 219 ? 14.336 13.109 12.391 1 95.62 219 GLY A N 1
ATOM 1717 C CA . GLY A 1 219 ? 13.867 13.82 13.57 1 95.62 219 GLY A CA 1
ATOM 1718 C C . GLY A 1 219 ? 13.547 15.281 13.289 1 95.62 219 GLY A C 1
ATOM 1719 O O . GLY A 1 219 ? 13.227 16.031 14.211 1 95.62 219 GLY A O 1
ATOM 1720 N N . ARG A 1 220 ? 13.617 15.688 12.016 1 96.69 220 ARG A N 1
ATOM 1721 C CA . ARG A 1 220 ? 13.336 17.062 11.617 1 96.69 220 ARG A CA 1
ATOM 1722 C C . ARG A 1 220 ? 12.289 17.109 10.516 1 96.69 220 ARG A C 1
ATOM 1724 O O . ARG A 1 220 ? 12.023 16.109 9.859 1 96.69 220 ARG A O 1
ATOM 1731 N N . PHE A 1 221 ? 11.703 18.312 10.391 1 96.75 221 PHE A N 1
ATOM 1732 C CA . PHE A 1 221 ? 10.844 18.547 9.234 1 96.75 221 PHE A CA 1
ATOM 1733 C C . PHE A 1 221 ? 11.664 19.031 8.047 1 96.75 221 PHE A C 1
ATOM 1735 O O . PHE A 1 221 ? 12.367 20.031 8.133 1 96.75 221 PHE A O 1
ATOM 1742 N N . GLU A 1 222 ? 11.602 18.328 6.98 1 96.31 222 GLU A N 1
ATOM 1743 C CA . GLU A 1 222 ? 12.242 18.734 5.734 1 96.31 222 GLU A CA 1
ATOM 1744 C C . GLU A 1 222 ? 11.414 19.766 4.984 1 96.31 222 GLU A C 1
ATOM 1746 O O . GLU A 1 222 ? 11.953 20.641 4.309 1 96.31 222 GLU A O 1
ATOM 1751 N N . GLN A 1 223 ? 10.172 19.594 5.031 1 97 223 GLN A N 1
ATOM 1752 C CA . GLN A 1 223 ? 9.211 20.484 4.395 1 97 223 GLN A CA 1
ATOM 1753 C C . GLN A 1 223 ? 7.836 20.375 5.047 1 97 223 GLN A C 1
ATOM 1755 O O . GLN A 1 223 ? 7.398 19.266 5.395 1 97 223 GLN A O 1
ATOM 1760 N N . ILE A 1 224 ? 7.242 21.469 5.258 1 97 224 ILE A N 1
ATOM 1761 C CA . ILE A 1 224 ? 5.855 21.516 5.707 1 97 224 ILE A CA 1
ATOM 1762 C C . ILE A 1 224 ? 5.043 22.422 4.77 1 97 224 ILE A C 1
ATOM 1764 O O . ILE A 1 224 ? 5.484 23.516 4.41 1 97 224 ILE A O 1
ATOM 1768 N N . GLY A 1 225 ? 3.924 21.922 4.297 1 96.75 225 GLY A N 1
ATOM 1769 C CA . GLY A 1 225 ? 3.051 22.672 3.402 1 96.75 225 GLY A CA 1
ATOM 1770 C C . GLY A 1 225 ? 1.779 21.922 3.049 1 96.75 225 GLY A C 1
ATOM 1771 O O . GLY A 1 225 ? 1.497 20.875 3.615 1 96.75 225 GLY A O 1
ATOM 1772 N N . THR A 1 226 ? 0.986 22.547 2.236 1 96.56 226 THR A N 1
ATOM 1773 C CA . THR A 1 226 ? -0.215 21.875 1.758 1 96.56 226 THR A CA 1
ATOM 1774 C C . THR A 1 226 ? 0.15 20.656 0.904 1 96.56 226 THR A C 1
ATOM 1776 O O . THR A 1 226 ? 1.251 20.594 0.354 1 96.56 226 THR A O 1
ATOM 1779 N N . PRO A 1 227 ? -0.754 19.688 0.837 1 95.56 227 PRO A N 1
ATOM 1780 C CA . PRO A 1 227 ? -0.503 18.547 -0.039 1 95.56 227 PRO A CA 1
ATOM 1781 C C . PRO A 1 227 ? -0.13 18.953 -1.46 1 95.56 227 PRO A C 1
ATOM 1783 O O . PRO A 1 227 ? 0.802 18.406 -2.045 1 95.56 227 PRO A O 1
ATOM 1786 N N . HIS A 1 228 ? -0.751 19.984 -1.972 1 91.56 228 HIS A N 1
ATOM 1787 C CA . HIS A 1 228 ? -0.47 20.438 -3.326 1 91.56 228 HIS A CA 1
ATOM 1788 C C . HIS A 1 228 ? 0.943 21 -3.432 1 91.56 228 HIS A C 1
ATOM 1790 O O . HIS A 1 228 ? 1.674 20.688 -4.375 1 91.56 228 HIS A O 1
ATOM 1796 N N . GLU A 1 229 ? 1.264 21.766 -2.488 1 93.62 229 GLU A N 1
ATOM 1797 C CA . GLU A 1 229 ? 2.59 22.375 -2.471 1 93.62 229 GLU A CA 1
ATOM 1798 C C . GLU A 1 229 ? 3.686 21.328 -2.385 1 93.62 229 GLU A C 1
ATOM 1800 O O . GLU A 1 229 ? 4.648 21.359 -3.152 1 93.62 229 GLU A O 1
ATOM 1805 N N . VAL A 1 230 ? 3.525 20.422 -1.478 1 95.25 230 VAL A N 1
ATOM 1806 C CA . VAL A 1 230 ? 4.539 19.391 -1.25 1 95.25 230 VAL A CA 1
ATOM 1807 C C . VAL A 1 230 ? 4.637 18.484 -2.473 1 95.25 230 VAL A C 1
ATOM 1809 O O . VAL A 1 230 ? 5.734 18.094 -2.885 1 95.25 230 VAL A O 1
ATOM 1812 N N . PHE A 1 231 ? 3.502 18.219 -3.119 1 93.44 231 PHE A N 1
ATOM 1813 C CA . PHE A 1 231 ? 3.455 17.297 -4.254 1 93.44 231 PHE A CA 1
ATOM 1814 C C . PHE A 1 231 ? 4.043 17.953 -5.5 1 93.44 231 PHE A C 1
ATOM 1816 O O . PHE A 1 231 ? 4.793 17.312 -6.246 1 93.44 231 PHE A O 1
ATOM 1823 N N . GLU A 1 232 ? 3.801 19.141 -5.699 1 89.75 232 GLU A N 1
ATOM 1824 C CA . GLU A 1 232 ? 4.184 19.828 -6.934 1 89.75 232 GLU A CA 1
ATOM 1825 C C . GLU A 1 232 ? 5.551 20.484 -6.805 1 89.75 232 GLU A C 1
ATOM 1827 O O . GLU A 1 232 ? 6.285 20.609 -7.785 1 89.75 232 GLU A O 1
ATOM 1832 N N . HIS A 1 233 ? 5.793 20.875 -5.547 1 92.88 233 HIS A N 1
ATOM 1833 C CA . HIS A 1 233 ? 7.027 21.641 -5.344 1 92.88 233 HIS A CA 1
ATOM 1834 C C . HIS A 1 233 ? 7.809 21.109 -4.148 1 92.88 233 HIS A C 1
ATOM 1836 O O . HIS A 1 233 ? 8.039 21.828 -3.178 1 92.88 233 HIS A O 1
ATOM 1842 N N . PRO A 1 234 ? 8.273 19.922 -4.27 1 96.06 234 PRO A N 1
ATOM 1843 C CA . PRO A 1 234 ? 9.125 19.422 -3.188 1 96.06 234 PRO A CA 1
ATOM 1844 C C . PRO A 1 234 ? 10.398 20.266 -3.016 1 96.06 234 PRO A C 1
ATOM 1846 O O . PRO A 1 234 ? 11.141 20.469 -3.98 1 96.06 234 PRO A O 1
ATOM 1849 N N . ALA A 1 235 ? 10.664 20.656 -1.812 1 95.81 235 ALA A N 1
ATOM 1850 C CA . ALA A 1 235 ? 11.688 21.656 -1.519 1 95.81 235 ALA A CA 1
ATOM 1851 C C . ALA A 1 235 ? 13.086 21.047 -1.625 1 95.81 235 ALA A C 1
ATOM 1853 O O . ALA A 1 235 ? 14.062 21.766 -1.88 1 95.81 235 ALA A O 1
ATOM 1854 N N . THR A 1 236 ? 13.266 19.812 -1.388 1 96.81 236 THR A N 1
ATOM 1855 C CA . THR A 1 236 ? 14.555 19.125 -1.449 1 96.81 236 THR A CA 1
ATOM 1856 C C . THR A 1 236 ? 14.445 17.844 -2.27 1 96.81 236 THR A C 1
ATOM 1858 O O . THR A 1 236 ? 13.344 17.344 -2.504 1 96.81 236 THR A O 1
ATOM 1861 N N . GLU A 1 237 ? 15.617 17.375 -2.693 1 96.31 237 GLU A N 1
ATOM 1862 C CA . GLU A 1 237 ? 15.641 16.109 -3.418 1 96.31 237 GLU A CA 1
ATOM 1863 C C . GLU A 1 237 ? 15.078 14.977 -2.566 1 96.31 237 GLU A C 1
ATOM 1865 O O . GLU A 1 237 ? 14.43 14.062 -3.086 1 96.31 237 GLU A O 1
ATOM 1870 N N . TYR A 1 238 ? 15.344 15.07 -1.302 1 95.25 238 TYR A N 1
ATOM 1871 C CA . TYR A 1 238 ? 14.82 14.062 -0.385 1 95.25 238 TYR A CA 1
ATOM 1872 C C . TYR A 1 238 ? 13.297 14.039 -0.411 1 95.25 238 TYR A C 1
ATOM 1874 O O . TYR A 1 238 ? 12.695 12.969 -0.556 1 95.25 238 TYR A O 1
ATOM 1882 N N . VAL A 1 239 ? 12.656 15.164 -0.256 1 96.88 239 VAL A N 1
ATOM 1883 C CA . VAL A 1 239 ? 11.203 15.25 -0.255 1 96.88 239 VAL A CA 1
ATOM 1884 C C . VAL A 1 239 ? 10.656 14.758 -1.592 1 96.88 239 VAL A C 1
ATOM 1886 O O . VAL A 1 239 ? 9.68 14.008 -1.63 1 96.88 239 VAL A O 1
ATOM 1889 N N . ALA A 1 240 ? 11.352 15.133 -2.639 1 96 240 ALA A N 1
ATOM 1890 C CA . ALA A 1 240 ? 10.93 14.703 -3.971 1 96 240 ALA A CA 1
ATOM 1891 C C . ALA A 1 240 ? 10.922 13.18 -4.078 1 96 240 ALA A C 1
ATOM 1893 O O . ALA A 1 240 ? 9.938 12.594 -4.523 1 96 240 ALA A O 1
ATOM 1894 N N . ASP A 1 241 ? 11.969 12.633 -3.664 1 94.31 241 ASP A N 1
ATOM 1895 C CA . ASP A 1 241 ? 12.094 11.18 -3.697 1 94.31 241 ASP A CA 1
ATOM 1896 C C . ASP A 1 241 ? 11.016 10.516 -2.85 1 94.31 241 ASP A C 1
ATOM 1898 O O . ASP A 1 241 ? 10.359 9.57 -3.297 1 94.31 241 ASP A O 1
ATOM 1902 N N . PHE A 1 242 ? 10.773 11.047 -1.763 1 91.5 242 PHE A N 1
ATOM 1903 C CA . PHE A 1 242 ? 9.867 10.414 -0.807 1 91.5 242 PHE A CA 1
ATOM 1904 C C . PHE A 1 242 ? 8.422 10.523 -1.276 1 91.5 242 PHE A C 1
ATOM 1906 O O . PHE A 1 242 ? 7.613 9.633 -1.022 1 91.5 242 PHE A O 1
ATOM 1913 N N . ILE A 1 243 ? 8.102 11.602 -1.949 1 92.44 243 ILE A N 1
ATOM 1914 C CA . ILE A 1 243 ? 6.707 11.812 -2.309 1 92.44 243 ILE A CA 1
ATOM 1915 C C . ILE A 1 243 ? 6.445 11.258 -3.709 1 92.44 243 ILE A C 1
ATOM 1917 O O . ILE A 1 243 ? 5.445 11.602 -4.344 1 92.44 243 ILE A O 1
ATOM 1921 N N . GLY A 1 244 ? 7.387 10.562 -4.281 1 91.94 244 GLY A N 1
ATOM 1922 C CA . GLY A 1 244 ? 7.012 9.773 -5.441 1 91.94 244 GLY A CA 1
ATOM 1923 C C . GLY A 1 244 ? 7.84 10.094 -6.672 1 91.94 244 GLY A C 1
ATOM 1924 O O . GLY A 1 244 ? 7.707 9.43 -7.703 1 91.94 244 GLY A O 1
ATOM 1925 N N . LEU A 1 245 ? 8.594 11.156 -6.625 1 94.44 245 LEU A N 1
ATOM 1926 C CA . LEU A 1 245 ? 9.539 11.383 -7.711 1 94.44 245 LEU A CA 1
ATOM 1927 C C . LEU A 1 245 ? 10.734 10.445 -7.605 1 94.44 245 LEU A C 1
ATOM 1929 O O . LEU A 1 245 ? 11.867 10.891 -7.391 1 94.44 245 LEU A O 1
ATOM 1933 N N . SER A 1 246 ? 10.461 9.234 -7.918 1 93.69 246 SER A N 1
ATOM 1934 C CA . SER A 1 246 ? 11.414 8.18 -7.578 1 93.69 246 SER A CA 1
ATOM 1935 C C . SER A 1 246 ? 12.469 8.016 -8.664 1 93.69 246 SER A C 1
ATOM 1937 O O . SER A 1 246 ? 13.508 7.398 -8.43 1 93.69 246 SER A O 1
ATOM 1939 N N . VAL A 1 247 ? 12.18 8.516 -9.844 1 95.5 247 VAL A N 1
ATOM 1940 C CA . VAL A 1 247 ? 13.172 8.445 -10.906 1 95.5 247 VAL A CA 1
ATOM 1941 C C . VAL A 1 247 ? 14.25 9.5 -10.688 1 95.5 247 VAL A C 1
ATOM 1943 O O . VAL A 1 247 ? 13.945 10.688 -10.547 1 95.5 247 VAL A O 1
ATOM 1946 N N . ARG A 1 248 ? 15.406 9.039 -10.578 1 95.5 248 ARG A N 1
ATOM 1947 C CA . ARG A 1 248 ? 16.547 9.922 -10.383 1 95.5 248 ARG A CA 1
ATOM 1948 C C . ARG A 1 248 ? 17.5 9.875 -11.578 1 95.5 248 ARG A C 1
ATOM 1950 O O . ARG A 1 248 ? 18.047 8.82 -11.898 1 95.5 248 ARG A O 1
ATOM 1957 N N . LEU A 1 249 ? 17.656 10.977 -12.227 1 94.38 249 LEU A N 1
ATOM 1958 C CA . LEU A 1 249 ? 18.547 11.07 -13.375 1 94.38 249 LEU A CA 1
ATOM 1959 C C . LEU A 1 249 ? 19.703 12.023 -13.086 1 94.38 249 LEU A C 1
ATOM 1961 O O . LEU A 1 249 ? 19.5 13.227 -12.891 1 94.38 249 LEU A O 1
ATOM 1965 N N . GLU A 1 250 ? 20.875 11.469 -13.078 1 94.62 250 GLU A N 1
ATOM 1966 C CA . GLU A 1 250 ? 22.047 12.336 -13 1 94.62 250 GLU A CA 1
ATOM 1967 C C . GLU A 1 250 ? 22.25 13.117 -14.297 1 94.62 250 GLU A C 1
ATOM 1969 O O . GLU A 1 250 ? 22.266 12.539 -15.383 1 94.62 250 GLU A O 1
ATOM 1974 N N . ALA A 1 251 ? 22.391 14.438 -14.102 1 92.25 251 ALA A N 1
ATOM 1975 C CA . ALA A 1 251 ? 22.469 15.281 -15.289 1 92.25 251 ALA A CA 1
ATOM 1976 C C . ALA A 1 251 ? 23.688 16.188 -15.234 1 92.25 251 ALA A C 1
ATOM 1978 O O . ALA A 1 251 ? 24.125 16.594 -14.148 1 92.25 251 ALA A O 1
ATOM 1979 N N . THR A 1 252 ? 24.25 16.391 -16.375 1 91.44 252 THR A N 1
ATOM 1980 C CA . THR A 1 252 ? 25.312 17.375 -16.562 1 91.44 252 THR A CA 1
ATOM 1981 C C . THR A 1 252 ? 25.016 18.25 -17.781 1 91.44 252 THR A C 1
ATOM 1983 O O . THR A 1 252 ? 24.547 17.766 -18.812 1 91.44 252 THR A O 1
ATOM 1986 N N . ARG A 1 253 ? 25.172 19.453 -17.562 1 89.06 253 ARG A N 1
ATOM 1987 C CA . ARG A 1 253 ? 25.047 20.391 -18.672 1 89.06 253 ARG A CA 1
ATOM 1988 C C . ARG A 1 253 ? 26.359 21.078 -18.969 1 89.06 253 ARG A C 1
ATOM 1990 O O . ARG A 1 253 ? 26.969 21.688 -18.078 1 89.06 253 ARG A O 1
ATOM 1997 N N . THR A 1 254 ? 26.844 20.828 -20.172 1 86.06 254 THR A N 1
ATOM 1998 C CA . THR A 1 254 ? 28.047 21.469 -20.688 1 86.06 254 THR A CA 1
ATOM 1999 C C . THR A 1 254 ? 27.812 22 -22.094 1 86.06 254 THR A C 1
ATOM 2001 O O . THR A 1 254 ? 27.375 21.266 -22.984 1 86.06 254 THR A O 1
ATOM 2004 N N . ASP A 1 255 ? 28.156 23.328 -22.312 1 82.12 255 ASP A N 1
ATOM 2005 C CA . ASP A 1 255 ? 28.094 23.953 -23.625 1 82.12 255 ASP A CA 1
ATOM 2006 C C . ASP A 1 255 ? 26.719 23.766 -24.25 1 82.12 255 ASP A C 1
ATOM 2008 O O . ASP A 1 255 ? 26.609 23.359 -25.422 1 82.12 255 ASP A O 1
ATOM 2012 N N . GLY A 1 256 ? 25.672 23.844 -23.453 1 78.12 256 GLY A N 1
ATOM 2013 C CA . GLY A 1 256 ? 24.312 23.797 -23.969 1 78.12 256 GLY A CA 1
ATOM 2014 C C . GLY A 1 256 ? 23.781 22.391 -24.141 1 78.12 256 GLY A C 1
ATOM 2015 O O . GLY A 1 256 ? 22.625 22.188 -24.484 1 78.12 256 GLY A O 1
ATOM 2016 N N . ILE A 1 257 ? 24.75 21.422 -23.922 1 84.19 257 ILE A N 1
ATOM 2017 C CA . ILE A 1 257 ? 24.328 20.031 -24.078 1 84.19 257 ILE A CA 1
ATOM 2018 C C . ILE A 1 257 ? 24.062 19.406 -22.703 1 84.19 257 ILE A C 1
ATOM 2020 O O . ILE A 1 257 ? 24.906 19.484 -21.812 1 84.19 257 ILE A O 1
ATOM 2024 N N . THR A 1 258 ? 22.922 18.906 -22.609 1 87.88 258 THR A N 1
ATOM 2025 C CA . THR A 1 258 ? 22.594 18.203 -21.375 1 87.88 258 THR A CA 1
ATOM 2026 C C . THR A 1 258 ? 22.781 16.703 -21.531 1 87.88 258 THR A C 1
ATOM 2028 O O . THR A 1 258 ? 22.328 16.125 -22.516 1 87.88 258 THR A O 1
ATOM 2031 N N . ARG A 1 259 ? 23.5 16.109 -20.656 1 92.31 259 ARG A N 1
ATOM 2032 C CA . ARG A 1 259 ? 23.688 14.672 -20.625 1 92.31 259 ARG A CA 1
ATOM 2033 C C . ARG A 1 259 ? 23.016 14.062 -19.391 1 92.31 259 ARG A C 1
ATOM 2035 O O . ARG A 1 259 ? 23.094 14.625 -18.297 1 92.31 259 ARG A O 1
ATOM 2042 N N . LEU A 1 260 ? 22.281 12.992 -19.656 1 93.44 260 LEU A N 1
ATOM 2043 C CA . LEU A 1 260 ? 21.672 12.211 -18.578 1 93.44 260 LEU A CA 1
ATOM 2044 C C . LEU A 1 260 ? 22.406 10.891 -18.391 1 93.44 260 LEU A C 1
ATOM 2046 O O . LEU A 1 260 ? 22.5 10.078 -19.312 1 93.44 260 LEU A O 1
ATOM 2050 N N . ALA A 1 261 ? 22.906 10.727 -17.203 1 94.44 261 ALA A N 1
ATOM 2051 C CA . ALA A 1 261 ? 23.719 9.547 -16.906 1 94.44 261 ALA A CA 1
ATOM 2052 C C . ALA A 1 261 ? 24.781 9.328 -17.969 1 94.44 261 ALA A C 1
ATOM 2054 O O . ALA A 1 261 ? 24.984 8.211 -18.453 1 94.44 261 ALA A O 1
ATOM 2055 N N . GLY A 1 262 ? 25.266 10.414 -18.422 1 92.31 262 GLY A N 1
ATOM 2056 C CA . GLY A 1 262 ? 26.375 10.367 -19.359 1 92.31 262 GLY A CA 1
ATOM 2057 C C . GLY A 1 262 ? 25.922 10.305 -20.812 1 92.31 262 GLY A C 1
ATOM 2058 O O . GLY A 1 262 ? 26.734 10.383 -21.719 1 92.31 262 GLY A O 1
ATOM 2059 N N . VAL A 1 263 ? 24.672 10.18 -21.047 1 94 263 VAL A N 1
ATOM 2060 C CA . VAL A 1 263 ? 24.141 10.039 -22.391 1 94 263 VAL A CA 1
ATOM 2061 C C . VAL A 1 263 ? 23.5 11.352 -22.844 1 94 263 VAL A C 1
ATOM 2063 O O . VAL A 1 263 ? 22.703 11.945 -22.109 1 94 263 VAL A O 1
ATOM 2066 N N . ALA A 1 264 ? 23.812 11.766 -24 1 91.69 264 ALA A N 1
ATOM 2067 C CA . ALA A 1 264 ? 23.297 13.031 -24.516 1 91.69 264 ALA A CA 1
ATOM 2068 C C . ALA A 1 264 ? 21.781 12.961 -24.719 1 91.69 264 ALA A C 1
ATOM 2070 O O . ALA A 1 264 ? 21.266 12.008 -25.312 1 91.69 264 ALA A O 1
ATOM 2071 N N . ALA A 1 265 ? 21.141 13.914 -24.109 1 90.69 265 ALA A N 1
ATOM 2072 C CA . ALA A 1 265 ? 19.703 14.008 -24.266 1 90.69 265 ALA A CA 1
ATOM 2073 C C . ALA A 1 265 ? 19.328 14.961 -25.406 1 90.69 265 ALA A C 1
ATOM 2075 O O . ALA A 1 265 ? 20.062 15.906 -25.703 1 90.69 265 ALA A O 1
ATOM 2076 N N . ASP A 1 266 ? 18.219 14.625 -25.984 1 87.25 266 ASP A N 1
ATOM 2077 C CA . ASP A 1 266 ? 17.672 15.484 -27.047 1 87.25 266 ASP A CA 1
ATOM 2078 C C . ASP A 1 266 ? 16.422 16.203 -26.578 1 87.25 266 ASP A C 1
ATOM 2080 O O . ASP A 1 266 ? 15.578 15.617 -25.891 1 87.25 266 ASP A O 1
ATOM 2084 N N . GLY A 1 267 ? 16.312 17.453 -26.922 1 80.75 267 GLY A N 1
ATOM 2085 C CA . GLY A 1 267 ? 15.133 18.234 -26.594 1 80.75 267 GLY A CA 1
ATOM 2086 C C . GLY A 1 267 ? 15.375 19.281 -25.516 1 80.75 267 GLY A C 1
ATOM 2087 O O . GLY A 1 267 ? 16.531 19.578 -25.188 1 80.75 267 GLY A O 1
ATOM 2088 N N . ARG A 1 268 ? 14.141 19.938 -25.156 1 72.62 268 ARG A N 1
ATOM 2089 C CA . ARG A 1 268 ? 14.188 21.016 -24.172 1 72.62 268 ARG A CA 1
ATOM 2090 C C . ARG A 1 268 ? 14.172 20.469 -22.75 1 72.62 268 ARG A C 1
ATOM 2092 O O . ARG A 1 268 ? 13.43 19.531 -22.453 1 72.62 268 ARG A O 1
ATOM 2099 N N . LEU A 1 269 ? 15.133 20.672 -21.984 1 70.62 269 LEU A N 1
ATOM 2100 C CA . LEU A 1 269 ? 15.094 20.359 -20.547 1 70.62 269 LEU A CA 1
ATOM 2101 C C . LEU A 1 269 ? 14.852 21.609 -19.719 1 70.62 269 LEU A C 1
ATOM 2103 O O . LEU A 1 269 ? 15.227 22.719 -20.125 1 70.62 269 LEU A O 1
ATOM 2107 N N . PRO A 1 270 ? 14.008 21.5 -18.703 1 60.03 270 PRO A N 1
ATOM 2108 C CA . PRO A 1 270 ? 13.82 22.703 -17.859 1 60.03 270 PRO A CA 1
ATOM 2109 C C . PRO A 1 270 ? 15.133 23.406 -17.531 1 60.03 270 PRO A C 1
ATOM 2111 O O . PRO A 1 270 ? 16.094 22.75 -17.109 1 60.03 270 PRO A O 1
ATOM 2114 N N . ALA A 1 271 ? 15.711 24.156 -18.391 1 55.75 271 ALA A N 1
ATOM 2115 C CA . ALA A 1 271 ? 17.062 24.719 -18.328 1 55.75 271 ALA A CA 1
ATOM 2116 C C . ALA A 1 271 ? 17.328 25.359 -16.969 1 55.75 271 ALA A C 1
ATOM 2118 O O . ALA A 1 271 ? 17.125 26.562 -16.781 1 55.75 271 ALA A O 1
ATOM 2119 N N . PRO A 1 272 ? 17.141 24.656 -15.844 1 57.88 272 PRO A N 1
ATOM 2120 C CA . PRO A 1 272 ? 17.391 25.484 -14.656 1 57.88 272 PRO A CA 1
ATOM 2121 C C . PRO A 1 272 ? 18.812 26.047 -14.625 1 57.88 272 PRO A C 1
ATOM 2123 O O . PRO A 1 272 ? 19.031 27.172 -14.164 1 57.88 272 PRO A O 1
ATOM 2126 N N . VAL A 1 273 ? 19.906 25.156 -14.984 1 62.56 273 VAL A N 1
ATOM 2127 C CA . VAL A 1 273 ? 21.281 25.516 -14.688 1 62.56 273 VAL A CA 1
ATOM 2128 C C . VAL A 1 273 ? 22.047 25.734 -15.992 1 62.56 273 VAL A C 1
ATOM 2130 O O . VAL A 1 273 ? 21.906 24.953 -16.938 1 62.56 273 VAL A O 1
ATOM 2133 N N . ARG A 1 274 ? 22.531 26.844 -16.203 1 65.69 274 ARG A N 1
ATOM 2134 C CA . ARG A 1 274 ? 23.328 27.156 -17.391 1 65.69 274 ARG A CA 1
ATOM 2135 C C . ARG A 1 274 ? 24.5 26.203 -17.516 1 65.69 274 ARG A C 1
ATOM 2137 O O . ARG A 1 274 ? 24.891 25.844 -18.625 1 65.69 274 ARG A O 1
ATOM 2144 N N . HIS A 1 275 ? 25.109 25.797 -16.359 1 74.88 275 HIS A N 1
ATOM 2145 C CA . HIS A 1 275 ? 26.25 24.906 -16.359 1 74.88 275 HIS A CA 1
ATOM 2146 C C . HIS A 1 275 ? 26.375 24.156 -15.039 1 74.88 275 HIS A C 1
ATOM 2148 O O . HIS A 1 275 ? 26.016 24.688 -13.992 1 74.88 275 HIS A O 1
ATOM 2154 N N . GLY A 1 276 ? 26.844 22.797 -15.234 1 87.06 276 GLY A N 1
ATOM 2155 C CA . GLY A 1 276 ? 27.188 22.047 -14.031 1 87.06 276 GLY A CA 1
ATOM 2156 C C . GLY A 1 276 ? 26.359 20.797 -13.859 1 87.06 276 GLY A C 1
ATOM 2157 O O . GLY A 1 276 ? 25.734 20.312 -14.812 1 87.06 276 GLY A O 1
ATOM 2158 N N . GLU A 1 277 ? 26.594 20.188 -12.734 1 91.88 277 GLU A N 1
ATOM 2159 C CA . GLU A 1 277 ? 25.922 18.922 -12.391 1 91.88 277 GLU A CA 1
ATOM 2160 C C . GLU A 1 277 ? 24.641 19.188 -11.586 1 91.88 277 GLU A C 1
ATOM 2162 O O . GLU A 1 277 ? 24.609 20.094 -10.75 1 91.88 277 GLU A O 1
ATOM 2167 N N . PHE A 1 278 ? 23.688 18.422 -11.914 1 92.44 278 PHE A N 1
ATOM 2168 C CA . PHE A 1 278 ? 22.438 18.484 -11.156 1 92.44 278 PHE A CA 1
ATOM 2169 C C . PHE A 1 278 ? 21.688 17.156 -11.273 1 92.44 278 PHE A C 1
ATOM 2171 O O . PHE A 1 278 ? 22.172 16.219 -11.898 1 92.44 278 PHE A O 1
ATOM 2178 N N . VAL A 1 279 ? 20.594 17.047 -10.555 1 94.38 279 VAL A N 1
ATOM 2179 C CA . VAL A 1 279 ? 19.781 15.844 -10.555 1 94.38 279 VAL A CA 1
ATOM 2180 C C . VAL A 1 279 ? 18.359 16.172 -11.016 1 94.38 279 VAL A C 1
ATOM 2182 O O . VAL A 1 279 ? 17.781 17.188 -10.609 1 94.38 279 VAL A O 1
ATOM 2185 N N . LEU A 1 280 ? 17.922 15.383 -11.938 1 93.38 280 LEU A N 1
ATOM 2186 C CA . LEU A 1 280 ? 16.5 15.461 -12.312 1 93.38 280 LEU A CA 1
ATOM 2187 C C . LEU A 1 280 ? 15.703 14.359 -11.641 1 93.38 280 LEU A C 1
ATOM 2189 O O . LEU A 1 280 ? 16.125 13.203 -11.602 1 93.38 280 LEU A O 1
ATOM 2193 N N . ARG A 1 281 ? 14.594 14.758 -11.07 1 95.81 281 ARG A N 1
ATOM 2194 C CA . ARG A 1 281 ? 13.664 13.805 -10.477 1 95.81 281 ARG A CA 1
ATOM 2195 C C . ARG A 1 281 ? 12.344 13.781 -11.234 1 95.81 281 ARG A C 1
ATOM 2197 O O . ARG A 1 281 ? 11.844 14.836 -11.648 1 95.81 281 ARG A O 1
ATOM 2204 N N . ALA A 1 282 ? 11.836 12.625 -11.477 1 95.12 282 ALA A N 1
ATOM 2205 C CA . ALA A 1 282 ? 10.555 12.438 -12.156 1 95.12 282 ALA A CA 1
ATOM 2206 C C . ALA A 1 282 ? 9.789 11.258 -11.562 1 95.12 282 ALA A C 1
ATOM 2208 O O . ALA A 1 282 ? 10.336 10.477 -10.781 1 95.12 282 ALA A O 1
ATOM 2209 N N . ARG A 1 283 ? 8.539 11.258 -11.789 1 95.19 283 ARG A N 1
ATOM 2210 C CA . ARG A 1 283 ? 7.75 10.07 -11.477 1 95.19 283 ARG A CA 1
ATOM 2211 C C . ARG A 1 283 ? 7.809 9.062 -12.617 1 95.19 283 ARG A C 1
ATOM 2213 O O . ARG A 1 283 ? 7.895 9.438 -13.789 1 95.19 283 ARG A O 1
ATOM 2220 N N . PRO A 1 284 ? 7.738 7.781 -12.289 1 95.19 284 PRO A N 1
ATOM 2221 C CA . PRO A 1 284 ? 7.723 6.785 -13.367 1 95.19 284 PRO A CA 1
ATOM 2222 C C . PRO A 1 284 ? 6.605 7.031 -14.383 1 95.19 284 PRO A C 1
ATOM 2224 O O . PRO A 1 284 ? 6.801 6.828 -15.578 1 95.19 284 PRO A O 1
ATOM 2227 N N . ASP A 1 285 ? 5.527 7.566 -13.938 1 92.12 285 ASP A N 1
ATOM 2228 C CA . ASP A 1 285 ? 4.352 7.801 -14.766 1 92.12 285 ASP A CA 1
ATOM 2229 C C . ASP A 1 285 ? 4.586 8.953 -15.742 1 92.12 285 ASP A C 1
ATOM 2231 O O . ASP A 1 285 ? 3.836 9.125 -16.703 1 92.12 285 ASP A O 1
ATOM 2235 N N . ASP A 1 286 ? 5.617 9.719 -15.484 1 91.69 286 ASP A N 1
ATOM 2236 C CA . ASP A 1 286 ? 5.891 10.883 -16.312 1 91.69 286 ASP A CA 1
ATOM 2237 C C . ASP A 1 286 ? 6.816 10.523 -17.484 1 91.69 286 ASP A C 1
ATOM 2239 O O . ASP A 1 286 ? 7.074 11.344 -18.359 1 91.69 286 ASP A O 1
ATOM 2243 N N . LEU A 1 287 ? 7.23 9.328 -17.406 1 92.81 287 LEU A N 1
ATOM 2244 C CA . LEU A 1 287 ? 8.133 8.867 -18.453 1 92.81 287 LEU A CA 1
ATOM 2245 C C . LEU A 1 287 ? 7.367 8.117 -19.547 1 92.81 287 LEU A C 1
ATOM 2247 O O . LEU A 1 287 ? 6.312 7.539 -19.281 1 92.81 287 LEU A O 1
ATOM 2251 N N . ARG A 1 288 ? 7.93 8.258 -20.719 1 90.5 288 ARG A N 1
ATOM 2252 C CA . ARG A 1 288 ? 7.367 7.562 -21.875 1 90.5 288 ARG A CA 1
ATOM 2253 C C . ARG A 1 288 ? 8.438 6.766 -22.609 1 90.5 288 ARG A C 1
ATOM 2255 O O . ARG A 1 288 ? 9.633 7.07 -22.5 1 90.5 288 ARG A O 1
ATOM 2262 N N . ILE A 1 289 ? 7.934 5.715 -23.156 1 90.62 289 ILE A N 1
ATOM 2263 C CA . ILE A 1 289 ? 8.82 4.898 -23.984 1 90.62 289 ILE A CA 1
ATOM 2264 C C . ILE A 1 289 ? 8.367 4.949 -25.438 1 90.62 289 ILE A C 1
ATOM 2266 O O . ILE A 1 289 ? 7.172 4.875 -25.719 1 90.62 289 ILE A O 1
ATOM 2270 N N . GLY A 1 290 ? 9.242 5.25 -26.344 1 87.44 290 GLY A N 1
ATOM 2271 C CA . GLY A 1 290 ? 8.945 5.25 -27.766 1 87.44 290 GLY A CA 1
ATOM 2272 C C . GLY A 1 290 ? 9.938 4.434 -28.578 1 87.44 290 GLY A C 1
ATOM 2273 O O . GLY A 1 290 ? 11 4.059 -28.094 1 87.44 290 GLY A O 1
ATOM 2274 N N . PRO A 1 291 ? 9.383 4.027 -29.672 1 81.44 291 PRO A N 1
ATOM 2275 C CA . PRO A 1 291 ? 10.32 3.33 -30.562 1 81.44 291 PRO A CA 1
ATOM 2276 C C . PRO A 1 291 ? 11.531 4.18 -30.922 1 81.44 291 PRO A C 1
ATOM 2278 O O . PRO A 1 291 ? 11.539 5.391 -30.672 1 81.44 291 PRO A O 1
ATOM 2281 N N . THR A 1 292 ? 12.508 3.631 -31.312 1 66 292 THR A N 1
ATOM 2282 C CA . THR A 1 292 ? 13.719 4.34 -31.719 1 66 292 THR A CA 1
ATOM 2283 C C . THR A 1 292 ? 13.375 5.707 -32.312 1 66 292 THR A C 1
ATOM 2285 O O . THR A 1 292 ? 12.219 5.984 -32.625 1 66 292 THR A O 1
ATOM 2288 N N . ALA A 1 293 ? 13.953 6.496 -33 1 56.06 293 ALA A N 1
ATOM 2289 C CA . ALA A 1 293 ? 14.312 7.895 -33.219 1 56.06 293 ALA A CA 1
ATOM 2290 C C . ALA A 1 293 ? 13.07 8.742 -33.5 1 56.06 293 ALA A C 1
ATOM 2292 O O . ALA A 1 293 ? 13.18 9.875 -33.969 1 56.06 293 ALA A O 1
ATOM 2293 N N . PRO A 1 294 ? 11.828 8.531 -33.812 1 52.34 294 PRO A N 1
ATOM 2294 C CA . PRO A 1 294 ? 11.328 9.875 -34.125 1 52.34 294 PRO A CA 1
ATOM 2295 C C . PRO A 1 294 ? 11.133 10.742 -32.875 1 52.34 294 PRO A C 1
ATOM 2297 O O . PRO A 1 294 ? 10.859 10.219 -31.797 1 52.34 294 PRO A O 1
ATOM 2300 N N . ALA A 1 295 ? 11.688 11.93 -32.875 1 54.81 295 ALA A N 1
ATOM 2301 C CA . ALA A 1 295 ? 11.672 13.008 -31.891 1 54.81 295 ALA A CA 1
ATOM 2302 C C . ALA A 1 295 ? 10.273 13.227 -31.328 1 54.81 295 ALA A C 1
ATOM 2304 O O . ALA A 1 295 ? 9.289 13.219 -32.062 1 54.81 295 ALA A O 1
ATOM 2305 N N . LEU A 1 296 ? 9.914 12.734 -30.172 1 63.44 296 LEU A N 1
ATOM 2306 C CA . LEU A 1 296 ? 8.719 13.211 -29.5 1 63.44 296 LEU A CA 1
ATOM 2307 C C . LEU A 1 296 ? 8.773 14.727 -29.312 1 63.44 296 LEU A C 1
ATOM 2309 O O . LEU A 1 296 ? 9.523 15.227 -28.469 1 63.44 296 LEU A O 1
ATOM 2313 N N . PRO A 1 297 ? 8.391 15.547 -30.344 1 63.78 297 PRO A N 1
ATOM 2314 C CA . PRO A 1 297 ? 8.711 16.969 -30.469 1 63.78 297 PRO A CA 1
ATOM 2315 C C . PRO A 1 297 ? 8.625 17.719 -29.141 1 63.78 297 PRO A C 1
ATOM 2317 O O . PRO A 1 297 ? 9.375 18.672 -28.922 1 63.78 297 PRO A O 1
ATOM 2320 N N . THR A 1 298 ? 7.707 17.328 -28.281 1 79.38 298 THR A N 1
ATOM 2321 C CA . THR A 1 298 ? 7.527 18.125 -27.078 1 79.38 298 THR A CA 1
ATOM 2322 C C . THR A 1 298 ? 8.133 17.422 -25.875 1 79.38 298 THR A C 1
ATOM 2324 O O . THR A 1 298 ? 7.938 17.844 -24.734 1 79.38 298 THR A O 1
ATOM 2327 N N . MET A 1 299 ? 9.109 16.547 -26.297 1 86.56 299 MET A N 1
ATOM 2328 C CA . MET A 1 299 ? 9.648 15.773 -25.188 1 86.56 299 MET A CA 1
ATOM 2329 C C . MET A 1 299 ? 11.172 15.766 -25.219 1 86.56 299 MET A C 1
ATOM 2331 O O . MET A 1 299 ? 11.781 15.922 -26.281 1 86.56 299 MET A O 1
ATOM 2335 N N . THR A 1 300 ? 11.797 15.805 -24.078 1 89.44 300 THR A N 1
ATOM 2336 C CA . THR A 1 300 ? 13.203 15.414 -23.969 1 89.44 300 THR A CA 1
ATOM 2337 C C . THR A 1 300 ? 13.344 13.898 -24.094 1 89.44 300 THR A C 1
ATOM 2339 O O . THR A 1 300 ? 12.602 13.141 -23.469 1 89.44 300 THR A O 1
ATOM 2342 N N . THR A 1 301 ? 14.273 13.5 -24.969 1 91.88 301 THR A N 1
ATOM 2343 C CA . THR A 1 301 ? 14.414 12.07 -25.188 1 91.88 301 THR A CA 1
ATOM 2344 C C . THR A 1 301 ? 15.867 11.633 -25.016 1 91.88 301 THR A C 1
ATOM 2346 O O . THR A 1 301 ? 16.781 12.43 -25.203 1 91.88 301 THR A O 1
ATOM 2349 N N . VAL A 1 302 ? 16.062 10.398 -24.672 1 92.75 302 VAL A N 1
ATOM 2350 C CA . VAL A 1 302 ? 17.375 9.789 -24.516 1 92.75 302 VAL A CA 1
ATOM 2351 C C . VAL A 1 302 ? 17.312 8.312 -24.891 1 92.75 302 VAL A C 1
ATOM 2353 O O . VAL A 1 302 ? 16.344 7.621 -24.562 1 92.75 302 VAL A O 1
ATOM 2356 N N . PRO A 1 303 ? 18.297 7.84 -25.641 1 93.69 303 PRO A N 1
ATOM 2357 C CA . PRO A 1 303 ? 18.312 6.414 -25.984 1 93.69 303 PRO A CA 1
ATOM 2358 C C . PRO A 1 303 ? 18.578 5.523 -24.766 1 93.69 303 PRO A C 1
ATOM 2360 O O . PRO A 1 303 ? 19.422 5.855 -23.938 1 93.69 303 PRO A O 1
ATOM 2363 N N . VAL A 1 304 ? 17.812 4.426 -24.672 1 95.81 304 VAL A N 1
ATOM 2364 C CA . VAL A 1 304 ? 17.969 3.48 -23.562 1 95.81 304 VAL A CA 1
ATOM 2365 C C . VAL A 1 304 ? 17.781 2.055 -24.078 1 95.81 304 VAL A C 1
ATOM 2367 O O . VAL A 1 304 ? 17.391 1.849 -25.234 1 95.81 304 VAL A O 1
ATOM 2370 N N . SER A 1 305 ? 18.094 1.105 -23.281 1 96.19 305 SER A N 1
ATOM 2371 C CA . SER A 1 305 ? 17.844 -0.297 -23.594 1 96.19 305 SER A CA 1
ATOM 2372 C C . SER A 1 305 ? 16.953 -0.943 -22.531 1 96.19 305 SER A C 1
ATOM 2374 O O . SER A 1 305 ? 17.062 -0.634 -21.344 1 96.19 305 SER A O 1
ATOM 2376 N N . ILE A 1 306 ? 16.156 -1.873 -22.922 1 95.56 306 ILE A N 1
ATOM 2377 C CA . ILE A 1 306 ? 15.211 -2.525 -22.031 1 95.56 306 ILE A CA 1
ATOM 2378 C C . ILE A 1 306 ? 15.945 -3.506 -21.109 1 95.56 306 ILE A C 1
ATOM 2380 O O . ILE A 1 306 ? 16.781 -4.293 -21.578 1 95.56 306 ILE A O 1
ATOM 2384 N N . VAL A 1 307 ? 15.656 -3.396 -19.859 1 95.38 307 VAL A N 1
ATOM 2385 C CA . VAL A 1 307 ? 16.188 -4.34 -18.891 1 95.38 307 VAL A CA 1
ATOM 2386 C C . VAL A 1 307 ? 15.125 -5.363 -18.5 1 95.38 307 VAL A C 1
ATOM 2388 O O . VAL A 1 307 ? 15.375 -6.566 -18.5 1 95.38 307 VAL A O 1
ATOM 2391 N N . ASP A 1 308 ? 13.961 -4.852 -18.234 1 94.06 308 ASP A N 1
ATOM 2392 C CA . ASP A 1 308 ? 12.891 -5.73 -17.781 1 94.06 308 ASP A CA 1
ATOM 2393 C C . ASP A 1 308 ? 11.523 -5.062 -17.938 1 94.06 308 ASP A C 1
ATOM 2395 O O . ASP A 1 308 ? 11.438 -3.844 -18.109 1 94.06 308 ASP A O 1
ATOM 2399 N N . LYS A 1 309 ? 10.539 -5.867 -18.016 1 92.62 309 LYS A N 1
ATOM 2400 C CA . LYS A 1 309 ? 9.148 -5.426 -18.031 1 92.62 309 LYS A CA 1
ATOM 2401 C C . LYS A 1 309 ? 8.305 -6.234 -17.062 1 92.62 309 LYS A C 1
ATOM 2403 O O . LYS A 1 309 ? 8.445 -7.457 -16.969 1 92.62 309 LYS A O 1
ATOM 2408 N N . VAL A 1 310 ? 7.527 -5.508 -16.328 1 91.62 310 VAL A N 1
ATOM 2409 C CA . VAL A 1 310 ? 6.68 -6.152 -15.336 1 91.62 310 VAL A CA 1
ATOM 2410 C C . VAL A 1 310 ? 5.227 -5.727 -15.547 1 91.62 310 VAL A C 1
ATOM 2412 O O . VAL A 1 310 ? 4.922 -4.535 -15.586 1 91.62 310 VAL A O 1
ATOM 2415 N N . PHE A 1 311 ? 4.395 -6.742 -15.57 1 89 311 PHE A N 1
ATOM 2416 C CA . PHE A 1 311 ? 2.973 -6.477 -15.758 1 89 311 PHE A CA 1
ATOM 2417 C C . PHE A 1 311 ? 2.359 -5.898 -14.484 1 89 311 PHE A C 1
ATOM 2419 O O . PHE A 1 311 ? 2.535 -6.449 -13.398 1 89 311 PHE A O 1
ATOM 2426 N N . GLY A 1 312 ? 1.589 -4.738 -14.68 1 89.44 312 GLY A N 1
ATOM 2427 C CA . GLY A 1 312 ? 0.966 -4.082 -13.539 1 89.44 312 GLY A CA 1
ATOM 2428 C C . GLY A 1 312 ? -0.535 -3.924 -13.695 1 89.44 312 GLY A C 1
ATOM 2429 O O . GLY A 1 312 ? -1.143 -3.074 -13.039 1 89.44 312 GLY A O 1
ATOM 2430 N N . GLY A 1 313 ? -1.172 -4.676 -14.539 1 88.88 313 GLY A N 1
ATOM 2431 C CA . GLY A 1 313 ? -2.596 -4.523 -14.789 1 88.88 313 GLY A CA 1
ATOM 2432 C C . GLY A 1 313 ? -2.902 -3.508 -15.875 1 88.88 313 GLY A C 1
ATOM 2433 O O . GLY A 1 313 ? -2.838 -3.824 -17.062 1 88.88 313 GLY A O 1
ATOM 2434 N N . ARG A 1 314 ? -3.082 -2.199 -15.414 1 86.62 314 ARG A N 1
ATOM 2435 C CA . ARG A 1 314 ? -3.398 -1.145 -16.375 1 86.62 314 ARG A CA 1
ATOM 2436 C C . ARG A 1 314 ? -2.131 -0.451 -16.859 1 86.62 314 ARG A C 1
ATOM 2438 O O . ARG A 1 314 ? -2.189 0.415 -17.734 1 86.62 314 ARG A O 1
ATOM 2445 N N . THR A 1 315 ? -1.068 -0.907 -16.297 1 90.81 315 THR A N 1
ATOM 2446 C CA . THR A 1 315 ? 0.232 -0.358 -16.672 1 90.81 315 THR A CA 1
ATOM 2447 C C . THR A 1 315 ? 1.261 -1.473 -16.828 1 90.81 315 THR A C 1
ATOM 2449 O O . THR A 1 315 ? 1.002 -2.623 -16.484 1 90.81 315 THR A O 1
ATOM 2452 N N . ILE A 1 316 ? 2.309 -1.139 -17.469 1 91.5 316 ILE A N 1
ATOM 2453 C CA . ILE A 1 316 ? 3.518 -1.952 -17.547 1 91.5 316 ILE A CA 1
ATOM 2454 C C . ILE A 1 316 ? 4.695 -1.175 -16.953 1 91.5 316 ILE A C 1
ATOM 2456 O O . ILE A 1 316 ? 4.961 -0.041 -17.359 1 91.5 316 ILE A O 1
ATOM 2460 N N . ASP A 1 317 ? 5.238 -1.765 -15.922 1 93.75 317 ASP A N 1
ATOM 2461 C CA . ASP A 1 317 ? 6.492 -1.206 -15.43 1 93.75 317 ASP A CA 1
ATOM 2462 C C . ASP A 1 317 ? 7.664 -1.622 -16.312 1 93.75 317 ASP A C 1
ATOM 2464 O O . ASP A 1 317 ? 7.938 -2.814 -16.469 1 93.75 317 ASP A O 1
ATOM 2468 N N . VAL A 1 318 ? 8.359 -0.632 -16.859 1 94.56 318 VAL A N 1
ATOM 2469 C CA . VAL A 1 318 ? 9.484 -0.88 -17.766 1 94.56 318 VAL A CA 1
ATOM 2470 C C . VAL A 1 318 ? 10.773 -0.368 -17.125 1 94.56 318 VAL A C 1
ATOM 2472 O O . VAL A 1 318 ? 10.852 0.796 -16.719 1 94.56 318 VAL A O 1
ATOM 2475 N N . TYR A 1 319 ? 11.633 -1.262 -17 1 95.56 319 TYR A N 1
ATOM 2476 C CA . TYR A 1 319 ? 12.961 -0.9 -16.516 1 95.56 319 TYR A CA 1
ATOM 2477 C C . TYR A 1 319 ? 13.953 -0.816 -17.672 1 95.56 319 TYR A C 1
ATOM 2479 O O . TYR A 1 319 ? 14.07 -1.754 -18.469 1 95.56 319 TYR A O 1
ATOM 2487 N N . VAL A 1 320 ? 14.664 0.293 -17.719 1 96.38 320 VAL A N 1
ATOM 2488 C CA . VAL A 1 320 ? 15.586 0.516 -18.828 1 96.38 320 VAL A CA 1
ATOM 2489 C C . VAL A 1 320 ? 16.969 0.858 -18.297 1 96.38 320 VAL A C 1
ATOM 2491 O O . VAL A 1 320 ? 17.109 1.26 -17.141 1 96.38 320 VAL A O 1
ATOM 2494 N N . ARG A 1 321 ? 17.875 0.666 -19.094 1 96.88 321 ARG A N 1
ATOM 2495 C CA . ARG A 1 321 ? 19.25 1.068 -18.812 1 96.88 321 ARG A CA 1
ATOM 2496 C C . ARG A 1 321 ? 19.594 2.375 -19.516 1 96.88 321 ARG A C 1
ATOM 2498 O O . ARG A 1 321 ? 19.469 2.48 -20.734 1 96.88 321 ARG A O 1
ATOM 2505 N N . LEU A 1 322 ? 19.938 3.34 -18.75 1 96.5 322 LEU A N 1
ATOM 2506 C CA . LEU A 1 322 ? 20.453 4.629 -19.219 1 96.5 322 LEU A CA 1
ATOM 2507 C C . LEU A 1 322 ? 21.875 4.863 -18.719 1 96.5 322 LEU A C 1
ATOM 2509 O O . LEU A 1 322 ? 22.078 5.223 -17.547 1 96.5 322 LEU A O 1
ATOM 2513 N N . GLY A 1 323 ? 22.797 4.742 -19.609 1 92.69 323 GLY A N 1
ATOM 2514 C CA . GLY A 1 323 ? 24.172 4.727 -19.109 1 92.69 323 GLY A CA 1
ATOM 2515 C C . GLY A 1 323 ? 24.406 3.641 -18.078 1 92.69 323 GLY A C 1
ATOM 2516 O O . GLY A 1 323 ? 24.172 2.461 -18.344 1 92.69 323 GLY A O 1
ATOM 2517 N N . GLU A 1 324 ? 24.766 4.113 -16.938 1 89.5 324 GLU A N 1
ATOM 2518 C CA . GLU A 1 324 ? 25.031 3.15 -15.867 1 89.5 324 GLU A CA 1
ATOM 2519 C C . GLU A 1 324 ? 23.844 3.062 -14.906 1 89.5 324 GLU A C 1
ATOM 2521 O O . GLU A 1 324 ? 23.891 2.303 -13.93 1 89.5 324 GLU A O 1
ATOM 2526 N N . GLN A 1 325 ? 22.844 3.736 -15.273 1 94.19 325 GLN A N 1
ATOM 2527 C CA . GLN A 1 325 ? 21.719 3.799 -14.344 1 94.19 325 GLN A CA 1
ATOM 2528 C C . GLN A 1 325 ? 20.562 2.922 -14.82 1 94.19 325 GLN A C 1
ATOM 2530 O O . GLN A 1 325 ? 20.359 2.746 -16.031 1 94.19 325 GLN A O 1
ATOM 2535 N N . ARG A 1 326 ? 19.891 2.41 -13.867 1 94.38 326 ARG A N 1
ATOM 2536 C CA . ARG A 1 326 ? 18.625 1.749 -14.109 1 94.38 326 ARG A CA 1
ATOM 2537 C C . ARG A 1 326 ? 17.453 2.691 -13.836 1 94.38 326 ARG A C 1
ATOM 2539 O O . ARG A 1 326 ? 17.406 3.334 -12.789 1 94.38 326 ARG A O 1
ATOM 2546 N N . VAL A 1 327 ? 16.562 2.809 -14.82 1 96.25 327 VAL A N 1
ATOM 2547 C CA . VAL A 1 327 ? 15.461 3.768 -14.727 1 96.25 327 VAL A CA 1
ATOM 2548 C C . VAL A 1 327 ? 14.125 3.041 -14.867 1 96.25 327 VAL A C 1
ATOM 2550 O O . VAL A 1 327 ? 13.977 2.16 -15.719 1 96.25 327 VAL A O 1
ATOM 2553 N N . HIS A 1 328 ? 13.219 3.43 -14.031 1 96.12 328 HIS A N 1
ATOM 2554 C CA . HIS A 1 328 ? 11.898 2.814 -14 1 96.12 328 HIS A CA 1
ATOM 2555 C C . HIS A 1 328 ? 10.852 3.719 -14.641 1 96.12 328 HIS A C 1
ATOM 2557 O O . HIS A 1 328 ? 10.656 4.855 -14.211 1 96.12 328 HIS A O 1
ATOM 2563 N N . ALA A 1 329 ? 10.18 3.232 -15.703 1 94.88 329 ALA A N 1
ATOM 2564 C CA . ALA A 1 329 ? 9.055 3.916 -16.328 1 94.88 329 ALA A CA 1
ATOM 2565 C C . ALA A 1 329 ? 7.77 3.098 -16.203 1 94.88 329 ALA A C 1
ATOM 2567 O O . ALA A 1 329 ? 7.805 1.866 -16.266 1 94.88 329 ALA A O 1
ATOM 2568 N N . ARG A 1 330 ? 6.699 3.803 -16.016 1 94.06 330 ARG A N 1
ATOM 2569 C CA . ARG A 1 330 ? 5.391 3.164 -15.961 1 94.06 330 ARG A CA 1
ATOM 2570 C C . ARG A 1 330 ? 4.508 3.617 -17.125 1 94.06 330 ARG A C 1
ATOM 2572 O O . ARG A 1 330 ? 4.129 4.789 -17.203 1 94.06 330 ARG A O 1
ATOM 2579 N N . ILE A 1 331 ? 4.18 2.621 -17.953 1 90.94 331 ILE A N 1
ATOM 2580 C CA . ILE A 1 331 ? 3.496 2.924 -19.203 1 90.94 331 ILE A CA 1
ATOM 2581 C C . ILE A 1 331 ? 2.072 2.373 -19.156 1 90.94 331 ILE A C 1
ATOM 2583 O O . ILE A 1 331 ? 1.858 1.218 -18.781 1 90.94 331 ILE A O 1
ATOM 2587 N N . PRO A 1 332 ? 0.997 3.17 -19.516 1 86.06 332 PRO A N 1
ATOM 2588 C CA . PRO A 1 332 ? -0.365 2.633 -19.578 1 86.06 332 PRO A CA 1
ATOM 2589 C C . PRO A 1 332 ? -0.533 1.591 -20.688 1 86.06 332 PRO A C 1
ATOM 2591 O O . PRO A 1 332 ? 0.071 1.714 -21.75 1 86.06 332 PRO A O 1
ATOM 2594 N N . VAL A 1 333 ? -1.349 0.562 -20.406 1 77.69 333 VAL A N 1
ATOM 2595 C CA . VAL A 1 333 ? -1.603 -0.504 -21.359 1 77.69 333 VAL A CA 1
ATOM 2596 C C . VAL A 1 333 ? -2.541 -0 -22.453 1 77.69 333 VAL A C 1
ATOM 2598 O O . VAL A 1 333 ? -2.445 -0.426 -23.609 1 77.69 333 VAL A O 1
ATOM 2601 N N . ASP A 1 334 ? -3.783 0.848 -22.219 1 64.81 334 ASP A N 1
ATOM 2602 C CA . ASP A 1 334 ? -4.762 1.266 -23.219 1 64.81 334 ASP A CA 1
ATOM 2603 C C . ASP A 1 334 ? -4.078 1.92 -24.422 1 64.81 334 ASP A C 1
ATOM 2605 O O . ASP A 1 334 ? -4.66 2.01 -25.5 1 64.81 334 ASP A O 1
ATOM 2609 N N . ASP A 1 335 ? -3.393 2.906 -24.25 1 52.66 335 ASP A N 1
ATOM 2610 C CA . ASP A 1 335 ? -2.965 3.812 -25.312 1 52.66 335 ASP A CA 1
ATOM 2611 C C . ASP A 1 335 ? -2.625 3.043 -26.594 1 52.66 335 ASP A C 1
ATOM 2613 O O . ASP A 1 335 ? -3.049 3.426 -27.688 1 52.66 335 ASP A O 1
ATOM 2617 N N . THR A 1 336 ? -1.486 2.309 -26.875 1 50.06 336 THR A N 1
ATOM 2618 C CA . THR A 1 336 ? -0.768 1.778 -28.016 1 50.06 336 THR A CA 1
ATOM 2619 C C . THR A 1 336 ? 0.092 0.583 -27.625 1 50.06 336 THR A C 1
ATOM 2621 O O . THR A 1 336 ? 1.054 0.243 -28.312 1 50.06 336 THR A O 1
ATOM 2624 N N . TYR A 1 337 ? -0.02 0.084 -26.516 1 56.44 337 TYR A N 1
ATOM 2625 C CA . TYR A 1 337 ? 1.019 -0.68 -25.828 1 56.44 337 TYR A CA 1
ATOM 2626 C C . TYR A 1 337 ? 1.161 -2.07 -26.438 1 56.44 337 TYR A C 1
ATOM 2628 O O . TYR A 1 337 ? 1.888 -2.914 -25.906 1 56.44 337 TYR A O 1
ATOM 2636 N N . GLY A 1 338 ? 0.448 -2.16 -27.422 1 67.94 338 GLY A N 1
ATOM 2637 C CA . GLY A 1 338 ? 0.721 -3.426 -28.078 1 67.94 338 GLY A CA 1
ATOM 2638 C C . GLY A 1 338 ? 2.193 -3.637 -28.375 1 67.94 338 GLY A C 1
ATOM 2639 O O . GLY A 1 338 ? 2.746 -4.699 -28.094 1 67.94 338 GLY A O 1
ATOM 2640 N N . TRP A 1 339 ? 2.912 -2.498 -28.609 1 80.12 339 TRP A N 1
ATOM 2641 C CA . TRP A 1 339 ? 4.293 -2.66 -29.062 1 80.12 339 TRP A CA 1
ATOM 2642 C C . TRP A 1 339 ? 5.23 -2.82 -27.859 1 80.12 339 TRP A C 1
ATOM 2644 O O . TRP A 1 339 ? 6.262 -3.486 -27.953 1 80.12 339 TRP A O 1
ATOM 2654 N N . VAL A 1 340 ? 4.867 -2.281 -26.719 1 84.19 340 VAL A N 1
ATOM 2655 C CA . VAL A 1 340 ? 5.715 -2.352 -25.547 1 84.19 340 VAL A CA 1
ATOM 2656 C C . VAL A 1 340 ? 5.746 -3.785 -25.016 1 84.19 340 VAL A C 1
ATOM 2658 O O . VAL A 1 340 ? 6.77 -4.238 -24.5 1 84.19 340 VAL A O 1
ATOM 2661 N N . ARG A 1 341 ? 4.598 -4.422 -25.188 1 82.5 341 ARG A N 1
ATOM 2662 C CA . ARG A 1 341 ? 4.496 -5.801 -24.719 1 82.5 341 ARG A CA 1
ATOM 2663 C C . ARG A 1 341 ? 5.445 -6.711 -25.5 1 82.5 341 ARG A C 1
ATOM 2665 O O . ARG A 1 341 ? 5.91 -7.723 -24.969 1 82.5 341 ARG A O 1
ATOM 2672 N N . GLY A 1 342 ? 5.715 -6.238 -26.688 1 85.38 342 GLY A N 1
ATOM 2673 C CA . GLY A 1 342 ? 6.562 -7.047 -27.547 1 85.38 342 GLY A CA 1
ATOM 2674 C C . GLY A 1 342 ? 8.047 -6.82 -27.297 1 85.38 342 GLY A C 1
ATOM 2675 O O . GLY A 1 342 ? 8.883 -7.562 -27.812 1 85.38 342 GLY A O 1
ATOM 2676 N N . LEU A 1 343 ? 8.328 -5.895 -26.438 1 89 343 LEU A N 1
ATOM 2677 C CA . LEU A 1 343 ? 9.734 -5.578 -26.172 1 89 343 LEU A CA 1
ATOM 2678 C C . LEU A 1 343 ? 10.391 -6.676 -25.344 1 89 343 LEU A C 1
ATOM 2680 O O . LEU A 1 343 ? 9.719 -7.363 -24.578 1 89 343 LEU A O 1
ATOM 2684 N N . ARG A 1 344 ? 11.664 -6.812 -25.609 1 90.06 344 ARG A N 1
ATOM 2685 C CA . ARG A 1 344 ? 12.469 -7.781 -24.875 1 90.06 344 ARG A CA 1
ATOM 2686 C C . ARG A 1 344 ? 13.711 -7.125 -24.297 1 90.06 344 ARG A C 1
ATOM 2688 O O . ARG A 1 344 ? 14.109 -6.035 -24.719 1 90.06 344 ARG A O 1
ATOM 2695 N N . ALA A 1 345 ? 14.234 -7.812 -23.297 1 91.75 345 ALA A N 1
ATOM 2696 C CA . ALA A 1 345 ? 15.492 -7.332 -22.719 1 91.75 345 ALA A CA 1
ATOM 2697 C C . ALA A 1 345 ? 16.531 -7.117 -23.812 1 91.75 345 ALA A C 1
ATOM 2699 O O . ALA A 1 345 ? 16.703 -7.957 -24.703 1 91.75 345 ALA A O 1
ATOM 2700 N N . GLY A 1 346 ? 17.141 -5.977 -23.766 1 93.38 346 GLY A N 1
ATOM 2701 C CA . GLY A 1 346 ? 18.188 -5.668 -24.734 1 93.38 346 GLY A CA 1
ATOM 2702 C C . GLY A 1 346 ? 17.703 -4.785 -25.875 1 93.38 346 GLY A C 1
ATOM 2703 O O . GLY A 1 346 ? 18.5 -4.176 -26.578 1 93.38 346 GLY A O 1
ATOM 2704 N N . ASP A 1 347 ? 16.422 -4.715 -26.141 1 94.19 347 ASP A N 1
ATOM 2705 C CA . ASP A 1 347 ? 15.875 -3.861 -27.188 1 94.19 347 ASP A CA 1
ATOM 2706 C C . ASP A 1 347 ? 16.234 -2.396 -26.953 1 94.19 347 ASP A C 1
ATOM 2708 O O . ASP A 1 347 ? 16.219 -1.927 -25.812 1 94.19 347 ASP A O 1
ATOM 2712 N N . GLU A 1 348 ? 16.531 -1.747 -28.031 1 93.94 348 GLU A N 1
ATOM 2713 C CA . GLU A 1 348 ? 16.844 -0.321 -27.953 1 93.94 348 GLU A CA 1
ATOM 2714 C C . GLU A 1 348 ? 15.594 0.523 -28.219 1 93.94 348 GLU A C 1
ATOM 2716 O O . GLU A 1 348 ? 14.906 0.329 -29.219 1 93.94 348 GLU A O 1
ATOM 2721 N N . VAL A 1 349 ? 15.344 1.425 -27.266 1 93.31 349 VAL A N 1
ATOM 2722 C CA . VAL A 1 349 ? 14.203 2.326 -27.375 1 93.31 349 VAL A CA 1
ATOM 2723 C C . VAL A 1 349 ? 14.602 3.727 -26.922 1 93.31 349 VAL A C 1
ATOM 2725 O O . VAL A 1 349 ? 15.781 3.996 -26.688 1 93.31 349 VAL A O 1
ATOM 2728 N N . VAL A 1 350 ? 13.664 4.609 -26.953 1 92.62 350 VAL A N 1
ATOM 2729 C CA . VAL A 1 350 ? 13.891 5.965 -26.469 1 92.62 350 VAL A CA 1
ATOM 2730 C C . VAL A 1 350 ? 13.039 6.223 -25.234 1 92.62 350 VAL A C 1
ATOM 2732 O O . VAL A 1 350 ? 11.875 5.809 -25.172 1 92.62 350 VAL A O 1
ATOM 2735 N N . LEU A 1 351 ? 13.672 6.766 -24.234 1 93.44 351 LEU A N 1
ATOM 2736 C CA . LEU A 1 351 ? 12.977 7.254 -23.062 1 93.44 351 LEU A CA 1
ATOM 2737 C C . LEU A 1 351 ? 12.703 8.75 -23.172 1 93.44 351 LEU A C 1
ATOM 2739 O O . LEU A 1 351 ? 13.586 9.523 -23.531 1 93.44 351 LEU A O 1
ATOM 2743 N N . GLY A 1 352 ? 11.477 9.141 -22.953 1 91.81 352 GLY A N 1
ATOM 2744 C CA . GLY A 1 352 ? 11.109 10.547 -23.078 1 91.81 352 GLY A CA 1
ATOM 2745 C C . GLY A 1 352 ? 10.344 11.07 -21.875 1 91.81 352 GLY A C 1
ATOM 2746 O O . GLY A 1 352 ? 9.703 10.297 -21.156 1 91.81 352 GLY A O 1
ATOM 2747 N N . PHE A 1 353 ? 10.445 12.352 -21.641 1 91.69 353 PHE A N 1
ATOM 2748 C CA . PHE A 1 353 ? 9.641 13.039 -20.641 1 91.69 353 PHE A CA 1
ATOM 2749 C C . PHE A 1 353 ? 9.445 14.508 -21.016 1 91.69 353 PHE A C 1
ATOM 2751 O O . PHE A 1 353 ? 10.25 15.07 -21.766 1 91.69 353 PHE A O 1
ATOM 2758 N N . ARG A 1 354 ? 8.391 15.086 -20.531 1 89.69 354 ARG A N 1
ATOM 2759 C CA . ARG A 1 354 ? 8.172 16.516 -20.688 1 89.69 354 ARG A CA 1
ATOM 2760 C C . ARG A 1 354 ? 8.945 17.312 -19.625 1 89.69 354 ARG A C 1
ATOM 2762 O O . ARG A 1 354 ? 8.93 16.953 -18.453 1 89.69 354 ARG A O 1
ATOM 2769 N N . PRO A 1 355 ? 9.523 18.375 -20.031 1 87.31 355 PRO A N 1
ATOM 2770 C CA . PRO A 1 355 ? 10.297 19.156 -19.078 1 87.31 355 PRO A CA 1
ATOM 2771 C C . PRO A 1 355 ? 9.461 19.641 -17.891 1 87.31 355 PRO A C 1
ATOM 2773 O O . PRO A 1 355 ? 9.984 19.781 -16.781 1 87.31 355 PRO A O 1
ATOM 2776 N N . GLU A 1 356 ? 8.195 19.859 -18.109 1 85.44 356 GLU A N 1
ATOM 2777 C CA . GLU A 1 356 ? 7.316 20.359 -17.062 1 85.44 356 GLU A CA 1
ATOM 2778 C C . GLU A 1 356 ? 7.051 19.297 -16 1 85.44 356 GLU A C 1
ATOM 2780 O O . GLU A 1 356 ? 6.562 19.594 -14.914 1 85.44 356 GLU A O 1
ATOM 2785 N N . ASN A 1 357 ? 7.43 18.062 -16.344 1 89.25 357 ASN A N 1
ATOM 2786 C CA . ASN A 1 357 ? 7.105 16.969 -15.438 1 89.25 357 ASN A CA 1
ATOM 2787 C C . ASN A 1 357 ? 8.312 16.547 -14.602 1 89.25 357 ASN A C 1
ATOM 2789 O O . ASN A 1 357 ? 8.25 15.586 -13.836 1 89.25 357 ASN A O 1
ATOM 2793 N N . VAL A 1 358 ? 9.383 17.312 -14.758 1 91.56 358 VAL A N 1
ATOM 2794 C CA . VAL A 1 358 ? 10.586 16.969 -14 1 91.56 358 VAL A CA 1
ATOM 2795 C C . VAL A 1 358 ? 10.977 18.125 -13.094 1 91.56 358 VAL A C 1
ATOM 2797 O O . VAL A 1 358 ? 10.633 19.281 -13.359 1 91.56 358 VAL A O 1
ATOM 2800 N N . ARG A 1 359 ? 11.672 17.781 -11.984 1 93 359 ARG A N 1
ATOM 2801 C CA . ARG A 1 359 ? 12.203 18.766 -11.047 1 93 359 ARG A CA 1
ATOM 2802 C C . ARG A 1 359 ? 13.711 18.641 -10.914 1 93 359 ARG A C 1
ATOM 2804 O O . ARG A 1 359 ? 14.25 17.531 -10.914 1 93 359 ARG A O 1
ATOM 2811 N N . ALA A 1 360 ? 14.336 19.766 -10.805 1 93.06 360 ALA A N 1
ATOM 2812 C CA . ALA A 1 360 ? 15.797 19.781 -10.766 1 93.06 360 ALA A CA 1
ATOM 2813 C C . ALA A 1 360 ? 16.312 20.125 -9.367 1 93.06 360 ALA A C 1
ATOM 2815 O O . ALA A 1 360 ? 15.75 21 -8.695 1 93.06 360 ALA A O 1
ATOM 2816 N N . TYR A 1 361 ? 17.359 19.484 -9.016 1 94.81 361 TYR A N 1
ATOM 2817 C CA . TYR A 1 361 ? 17.969 19.688 -7.711 1 94.81 361 TYR A CA 1
ATOM 2818 C C . TYR A 1 361 ? 19.484 19.812 -7.828 1 94.81 361 TYR A C 1
ATOM 2820 O O . TYR A 1 361 ? 20.109 19.094 -8.617 1 94.81 361 TYR A O 1
ATOM 2828 N N . ALA A 1 362 ? 20.031 20.656 -7.023 1 93 362 ALA A N 1
ATOM 2829 C CA . ALA A 1 362 ? 21.484 20.828 -6.969 1 93 362 ALA A CA 1
ATOM 2830 C C . ALA A 1 362 ? 22.141 19.672 -6.238 1 93 362 ALA A C 1
ATOM 2832 O O . ALA A 1 362 ? 21.469 18.766 -5.734 1 93 362 ALA A O 1
ATOM 2833 N N . SER A 1 363 ? 23.453 19.672 -6.273 1 88.81 363 SER A N 1
ATOM 2834 C CA . SER A 1 363 ? 24.234 18.594 -5.668 1 88.81 363 SER A CA 1
ATOM 2835 C C . SER A 1 363 ? 23.984 18.5 -4.164 1 88.81 363 SER A C 1
ATOM 2837 O O . SER A 1 363 ? 24.094 17.422 -3.572 1 88.81 363 SER A O 1
ATOM 2839 N N . ASP A 1 364 ? 23.594 19.594 -3.666 1 90.81 364 ASP A N 1
ATOM 2840 C CA . ASP A 1 364 ? 23.359 19.609 -2.227 1 90.81 364 ASP A CA 1
ATOM 2841 C C . ASP A 1 364 ? 21.922 19.219 -1.9 1 90.81 364 ASP A C 1
ATOM 2843 O O . ASP A 1 364 ? 21.531 19.203 -0.732 1 90.81 364 ASP A O 1
ATOM 2847 N N . GLY A 1 365 ? 21.141 18.984 -2.926 1 93.06 365 GLY A N 1
ATOM 2848 C CA . GLY A 1 365 ? 19.781 18.516 -2.723 1 93.06 365 GLY A CA 1
ATOM 2849 C C . GLY A 1 365 ? 18.75 19.625 -2.779 1 93.06 365 GLY A C 1
ATOM 2850 O O . GLY A 1 365 ? 17.547 19.359 -2.705 1 93.06 365 GLY A O 1
ATOM 2851 N N . ALA A 1 366 ? 19.156 20.844 -2.934 1 92.38 366 ALA A N 1
ATOM 2852 C CA . ALA A 1 366 ? 18.234 21.984 -2.975 1 92.38 366 ALA A CA 1
ATOM 2853 C C . ALA A 1 366 ? 17.547 22.078 -4.332 1 92.38 366 ALA A C 1
ATOM 2855 O O . ALA A 1 366 ? 18.172 21.844 -5.371 1 92.38 366 ALA A O 1
ATOM 2856 N N . ALA A 1 367 ? 16.344 22.422 -4.289 1 92.5 367 ALA A N 1
ATOM 2857 C CA . ALA A 1 367 ? 15.578 22.594 -5.523 1 92.5 367 ALA A CA 1
ATOM 2858 C C . ALA A 1 367 ? 16.156 23.719 -6.371 1 92.5 367 ALA A C 1
ATOM 2860 O O . ALA A 1 367 ? 16.547 24.766 -5.848 1 92.5 367 ALA A O 1
ATOM 2861 N N . ILE A 1 368 ? 16.266 23.391 -7.637 1 87.69 368 ILE A N 1
ATOM 2862 C CA . ILE A 1 368 ? 16.656 24.422 -8.594 1 87.69 368 ILE A CA 1
ATOM 2863 C C . ILE A 1 368 ? 15.422 25.016 -9.258 1 87.69 368 ILE A C 1
ATOM 2865 O O . ILE A 1 368 ? 14.656 24.297 -9.906 1 87.69 368 ILE A O 1
ATOM 2869 N N . VAL A 1 369 ? 14.977 26.141 -8.883 1 73.88 369 VAL A N 1
ATOM 2870 C CA . VAL A 1 369 ? 13.805 26.766 -9.484 1 73.88 369 VAL A CA 1
ATOM 2871 C C . VAL A 1 369 ? 14.219 27.531 -10.742 1 73.88 369 VAL A C 1
ATOM 2873 O O . VAL A 1 369 ? 15.211 28.25 -10.742 1 73.88 369 VAL A O 1
ATOM 2876 N N . PRO A 1 370 ? 13.57 26.984 -11.859 1 62.84 370 PRO A N 1
ATOM 2877 C CA . PRO A 1 370 ? 13.93 27.719 -13.078 1 62.84 370 PRO A CA 1
ATOM 2878 C C . PRO A 1 370 ? 13.75 29.234 -12.938 1 62.84 370 PRO A C 1
ATOM 2880 O O . PRO A 1 370 ? 12.852 29.688 -12.219 1 62.84 370 PRO A O 1
ATOM 2883 N N . ASP A 1 371 ? 14.648 30.016 -13.078 1 51.56 371 ASP A N 1
ATOM 2884 C CA . ASP A 1 371 ? 14.539 31.469 -13.188 1 51.56 371 ASP A CA 1
ATOM 2885 C C . ASP A 1 371 ? 13.336 31.859 -14.047 1 51.56 371 ASP A C 1
ATOM 2887 O O . ASP A 1 371 ? 13.102 31.266 -15.109 1 51.56 371 ASP A O 1
ATOM 2891 N N . GLU A 1 372 ? 12.203 32.312 -13.523 1 46.12 372 GLU A N 1
ATOM 2892 C CA . GLU A 1 372 ? 11.078 32.906 -14.266 1 46.12 372 GLU A CA 1
ATOM 2893 C C . GLU A 1 372 ? 11.531 33.438 -15.617 1 46.12 372 GLU A C 1
ATOM 2895 O O . GLU A 1 372 ? 10.742 33.469 -16.562 1 46.12 372 GLU A O 1
ATOM 2900 N N . ALA A 1 373 ? 12.5 34.312 -15.688 1 39.59 373 ALA A N 1
ATOM 2901 C CA . ALA A 1 373 ? 12.914 35.094 -16.859 1 39.59 373 ALA A CA 1
ATOM 2902 C C . ALA A 1 373 ? 13.203 34.188 -18.047 1 39.59 373 ALA A C 1
ATOM 2904 O O . ALA A 1 373 ? 13.32 34.656 -19.188 1 39.59 373 ALA A O 1
ATOM 2905 N N . LEU A 1 374 ? 13.562 32.969 -17.906 1 37.5 374 LEU A N 1
ATOM 2906 C CA . LEU A 1 374 ? 14 32.219 -19.078 1 37.5 374 LEU A CA 1
ATOM 2907 C C . LEU A 1 374 ? 12.844 31.438 -19.688 1 37.5 374 LEU A C 1
ATOM 2909 O O . LEU A 1 374 ? 13.047 30.609 -20.578 1 37.5 374 LEU A O 1
ATOM 2913 N N . SER A 1 375 ? 11.633 31.328 -19.062 1 34.66 375 SER A N 1
ATOM 2914 C CA . SER A 1 375 ? 10.492 30.766 -19.781 1 34.66 375 SER A CA 1
ATOM 2915 C C . SER A 1 375 ? 10.016 31.703 -20.891 1 34.66 375 SER A C 1
ATOM 2917 O O . SER A 1 375 ? 9.742 32.875 -20.656 1 34.66 375 SER A O 1
ATOM 2919 N N . PRO A 1 376 ? 10.227 31.547 -22.188 1 31.14 376 PRO A N 1
ATOM 2920 C CA . PRO A 1 376 ? 9.695 32.5 -23.156 1 31.14 376 PRO A CA 1
ATOM 2921 C C . PRO A 1 376 ? 8.211 32.781 -22.953 1 31.14 376 PRO A C 1
ATOM 2923 O O . PRO A 1 376 ? 7.418 31.859 -22.797 1 31.14 376 PRO A O 1
ATOM 2926 N N . LEU A 1 377 ? 7.816 33.875 -22.25 1 27.83 377 LEU A N 1
ATOM 2927 C CA . LEU A 1 377 ? 6.5 34.5 -22.172 1 27.83 377 LEU A CA 1
ATOM 2928 C C . LEU A 1 377 ? 5.777 34.375 -23.516 1 27.83 377 LEU A C 1
ATOM 2930 O O . LEU A 1 377 ? 4.574 34.094 -23.562 1 27.83 377 LEU A O 1
ATOM 2934 N N . GLY A 1 378 ? 6.238 35.344 -24.547 1 25.11 378 GLY A N 1
ATOM 2935 C CA . GLY A 1 378 ? 5.594 36.156 -25.562 1 25.11 378 GLY A CA 1
ATOM 2936 C C . GLY A 1 378 ? 5.086 35.344 -26.734 1 25.11 378 GLY A C 1
ATOM 2937 O O . GLY A 1 378 ? 4.066 35.656 -27.344 1 25.11 378 GLY A O 1
ATOM 2938 N N . SER A 1 379 ? 5.828 34.594 -27.656 1 21.97 379 SER A N 1
ATOM 2939 C CA . SER A 1 379 ? 5.188 34.562 -28.969 1 21.97 379 SER A CA 1
ATOM 2940 C C . SER A 1 379 ? 4.078 33.531 -29.016 1 21.97 379 SER A C 1
ATOM 2942 O O . SER A 1 379 ? 4.164 32.469 -28.359 1 21.97 379 SER A O 1
ATOM 2944 N N . MET B 1 1 ? 5.406 -33.844 -15.266 1 46.28 1 MET B N 1
ATOM 2945 C CA . MET B 1 1 ? 4.859 -34.094 -13.938 1 46.28 1 MET B CA 1
ATOM 2946 C C . MET B 1 1 ? 4.996 -32.906 -13.023 1 46.28 1 MET B C 1
ATOM 2948 O O . MET B 1 1 ? 5.988 -32.156 -13.102 1 46.28 1 MET B O 1
ATOM 2952 N N . SER B 1 2 ? 3.869 -32.406 -12.336 1 63.31 2 SER B N 1
ATOM 2953 C CA . SER B 1 2 ? 3.904 -31.219 -11.492 1 63.31 2 SER B CA 1
ATOM 2954 C C . SER B 1 2 ? 4.918 -31.375 -10.367 1 63.31 2 SER B C 1
ATOM 2956 O O . SER B 1 2 ? 5.133 -32.469 -9.859 1 63.31 2 SER B O 1
ATOM 2958 N N . HIS B 1 3 ? 5.727 -30.359 -10.148 1 84.62 3 HIS B N 1
ATOM 2959 C CA . HIS B 1 3 ? 6.754 -30.359 -9.117 1 84.62 3 HIS B CA 1
ATOM 2960 C C . HIS B 1 3 ? 6.133 -30.422 -7.727 1 84.62 3 HIS B C 1
ATOM 2962 O O . HIS B 1 3 ? 6.398 -31.359 -6.965 1 84.62 3 HIS B O 1
ATOM 2968 N N . LEU B 1 4 ? 5.082 -29.656 -7.43 1 94.31 4 LEU B N 1
ATOM 2969 C CA . LEU B 1 4 ? 4.297 -29.688 -6.203 1 94.31 4 LEU B CA 1
ATOM 2970 C C . LEU B 1 4 ? 2.846 -30.062 -6.492 1 94.31 4 LEU B C 1
ATOM 2972 O O . LEU B 1 4 ? 2.221 -29.484 -7.391 1 94.31 4 LEU B O 1
ATOM 2976 N N . LEU B 1 5 ? 2.334 -31.094 -5.797 1 96.69 5 LEU B N 1
ATOM 2977 C CA . LEU B 1 5 ? 0.945 -31.516 -5.941 1 96.69 5 LEU B CA 1
ATOM 2978 C C . LEU B 1 5 ? 0.232 -31.516 -4.594 1 96.69 5 LEU B C 1
ATOM 2980 O O . LEU B 1 5 ? 0.669 -32.188 -3.65 1 96.69 5 LEU B O 1
ATOM 2984 N N . VAL B 1 6 ? -0.779 -30.734 -4.465 1 97.69 6 VAL B N 1
ATOM 2985 C CA . VAL B 1 6 ? -1.642 -30.672 -3.289 1 97.69 6 VAL B CA 1
ATOM 2986 C C . VAL B 1 6 ? -3.045 -31.141 -3.652 1 97.69 6 VAL B C 1
ATOM 2988 O O . VAL B 1 6 ? -3.66 -30.625 -4.59 1 97.69 6 VAL B O 1
ATOM 2991 N N . THR B 1 7 ? -3.52 -32.125 -2.893 1 97.31 7 THR B N 1
ATOM 2992 C CA . THR B 1 7 ? -4.816 -32.719 -3.229 1 97.31 7 THR B CA 1
ATOM 2993 C C . THR B 1 7 ? -5.746 -32.688 -2.018 1 97.31 7 THR B C 1
ATOM 2995 O O . THR B 1 7 ? -5.438 -33.281 -0.983 1 97.31 7 THR B O 1
ATOM 2998 N N . ASN B 1 8 ? -6.875 -32.031 -2.154 1 97.62 8 ASN B N 1
ATOM 2999 C CA . ASN B 1 8 ? -7.965 -31.984 -1.182 1 97.62 8 ASN B CA 1
ATOM 3000 C C . ASN B 1 8 ? -7.449 -31.672 0.221 1 97.62 8 ASN B C 1
ATOM 3002 O O . ASN B 1 8 ? -7.805 -32.344 1.183 1 97.62 8 ASN B O 1
ATOM 3006 N N . LEU B 1 9 ? -6.625 -30.75 0.281 1 98.06 9 LEU B N 1
ATOM 3007 C CA . LEU B 1 9 ? -6.07 -30.359 1.569 1 98.06 9 LEU B CA 1
ATOM 3008 C C . LEU B 1 9 ? -7.137 -29.703 2.445 1 98.06 9 LEU B C 1
ATOM 3010 O O . LEU B 1 9 ? -7.902 -28.859 1.977 1 98.06 9 LEU B O 1
ATOM 3014 N N . HIS B 1 10 ? -7.215 -30.156 3.662 1 97.94 10 HIS B N 1
ATOM 3015 C CA . HIS B 1 10 ? -8.219 -29.672 4.602 1 97.94 10 HIS B CA 1
ATOM 3016 C C . HIS B 1 10 ? -7.598 -29.375 5.965 1 97.94 10 HIS B C 1
ATOM 3018 O O . HIS B 1 10 ? -6.746 -30.125 6.441 1 97.94 10 HIS B O 1
ATOM 3024 N N . LYS B 1 11 ? -7.906 -28.234 6.582 1 97.5 11 LYS B N 1
ATOM 3025 C CA . LYS B 1 11 ? -7.445 -27.875 7.918 1 97.5 11 LYS B CA 1
ATOM 3026 C C . LYS B 1 11 ? -8.523 -27.094 8.68 1 97.5 11 LYS B C 1
ATOM 3028 O O . LYS B 1 11 ? -9.031 -26.094 8.188 1 97.5 11 LYS B O 1
ATOM 3033 N N . GLN B 1 12 ? -8.867 -27.547 9.734 1 95 12 GLN B N 1
ATOM 3034 C CA . GLN B 1 12 ? -9.82 -26.906 10.633 1 95 12 GLN B CA 1
ATOM 3035 C C . GLN B 1 12 ? -9.203 -26.656 12.008 1 95 12 GLN B C 1
ATOM 3037 O O . GLN B 1 12 ? -8.492 -27.516 12.531 1 95 12 GLN B O 1
ATOM 3042 N N . PHE B 1 13 ? -9.359 -25.516 12.516 1 92.44 13 PHE B N 1
ATOM 3043 C CA . PHE B 1 13 ? -8.898 -25.219 13.867 1 92.44 13 PHE B CA 1
ATOM 3044 C C . PHE B 1 13 ? -10.039 -25.359 14.867 1 92.44 13 PHE B C 1
ATOM 3046 O O . PHE B 1 13 ? -11.195 -25.062 14.555 1 92.44 13 PHE B O 1
ATOM 3053 N N . ALA B 1 14 ? -9.617 -25.719 16.016 1 85.81 14 ALA B N 1
ATOM 3054 C CA . ALA B 1 14 ? -10.609 -25.875 17.078 1 85.81 14 ALA B CA 1
ATOM 3055 C C . ALA B 1 14 ? -11.094 -24.516 17.578 1 85.81 14 ALA B C 1
ATOM 3057 O O . ALA B 1 14 ? -10.398 -23.516 17.438 1 85.81 14 ALA B O 1
ATOM 3058 N N . GLY B 1 15 ? -12.141 -24.344 17.969 1 79.81 15 GLY B N 1
ATOM 3059 C CA . GLY B 1 15 ? -12.797 -23.156 18.5 1 79.81 15 GLY B CA 1
ATOM 3060 C C . GLY B 1 15 ? -14.289 -23.344 18.703 1 79.81 15 GLY B C 1
ATOM 3061 O O . GLY B 1 15 ? -14.805 -24.453 18.547 1 79.81 15 GLY B O 1
ATOM 3062 N N . LYS B 1 16 ? -14.961 -22.438 19.469 1 74.19 16 LYS B N 1
ATOM 3063 C CA . LYS B 1 16 ? -16.406 -22.422 19.625 1 74.19 16 LYS B CA 1
ATOM 3064 C C . LYS B 1 16 ? -17.047 -21.281 18.844 1 74.19 16 LYS B C 1
ATOM 3066 O O . LYS B 1 16 ? -17.141 -20.156 19.344 1 74.19 16 LYS B O 1
ATOM 3071 N N . PRO B 1 17 ? -17.391 -21.547 17.562 1 80.25 17 PRO B N 1
ATOM 3072 C CA . PRO B 1 17 ? -17.375 -22.688 16.641 1 80.25 17 PRO B CA 1
ATOM 3073 C C . PRO B 1 17 ? -16.016 -22.891 15.992 1 80.25 17 PRO B C 1
ATOM 3075 O O . PRO B 1 17 ? -15.156 -22 16.016 1 80.25 17 PRO B O 1
ATOM 3078 N N . PRO B 1 18 ? -15.945 -24.125 15.352 1 86 18 PRO B N 1
ATOM 3079 C CA . PRO B 1 18 ? -14.688 -24.375 14.648 1 86 18 PRO B CA 1
ATOM 3080 C C . PRO B 1 18 ? -14.523 -23.531 13.391 1 86 18 PRO B C 1
ATOM 3082 O O . PRO B 1 18 ? -15.516 -23.109 12.789 1 86 18 PRO B O 1
ATOM 3085 N N . THR B 1 19 ? -13.266 -23.125 13.086 1 88.88 19 THR B N 1
ATOM 3086 C CA . THR B 1 19 ? -12.977 -22.328 11.898 1 88.88 19 THR B CA 1
ATOM 3087 C C . THR B 1 19 ? -12.281 -23.172 10.836 1 88.88 19 THR B C 1
ATOM 3089 O O . THR B 1 19 ? -11.211 -23.734 11.086 1 88.88 19 THR B O 1
ATOM 3092 N N . THR B 1 20 ? -12.883 -23.297 9.703 1 93.62 20 THR B N 1
ATOM 3093 C CA . THR B 1 20 ? -12.25 -23.984 8.578 1 93.62 20 THR B CA 1
ATOM 3094 C C . THR B 1 20 ? -11.281 -23.047 7.855 1 93.62 20 THR B C 1
ATOM 3096 O O . THR B 1 20 ? -11.711 -22.109 7.18 1 93.62 20 THR B O 1
ATOM 3099 N N . ALA B 1 21 ? -10.016 -23.297 7.977 1 94.56 21 ALA B N 1
ATOM 3100 C CA . ALA B 1 21 ? -9 -22.453 7.367 1 94.56 21 ALA B CA 1
ATOM 3101 C C . ALA B 1 21 ? -8.727 -22.859 5.926 1 94.56 21 ALA B C 1
ATOM 3103 O O . ALA B 1 21 ? -8.461 -22.016 5.066 1 94.56 21 ALA B O 1
ATOM 3104 N N . ILE B 1 22 ? -8.695 -24.156 5.656 1 97.38 22 ILE B N 1
ATOM 3105 C CA . ILE B 1 22 ? -8.516 -24.719 4.328 1 97.38 22 ILE B CA 1
ATOM 3106 C C . ILE B 1 22 ? -9.641 -25.719 4.043 1 97.38 22 ILE B C 1
ATOM 3108 O O . ILE B 1 22 ? -9.883 -26.625 4.84 1 97.38 22 ILE B O 1
ATOM 3112 N N . ASP B 1 23 ? -10.297 -25.547 2.955 1 97.5 23 ASP B N 1
ATOM 3113 C CA . ASP B 1 23 ? -11.453 -26.375 2.629 1 97.5 23 ASP B CA 1
ATOM 3114 C C . ASP B 1 23 ? -11.25 -27.109 1.309 1 97.5 23 ASP B C 1
ATOM 3116 O O . ASP B 1 23 ? -11.711 -26.656 0.259 1 97.5 23 ASP B O 1
ATOM 3120 N N . GLN B 1 24 ? -10.633 -28.25 1.341 1 96.25 24 GLN B N 1
ATOM 3121 C CA . GLN B 1 24 ? -10.43 -29.156 0.22 1 96.25 24 GLN B CA 1
ATOM 3122 C C . GLN B 1 24 ? -9.688 -28.469 -0.921 1 96.25 24 GLN B C 1
ATOM 3124 O O . GLN B 1 24 ? -10.133 -28.5 -2.068 1 96.25 24 GLN B O 1
ATOM 3129 N N . LEU B 1 25 ? -8.633 -27.953 -0.624 1 97.19 25 LEU B N 1
ATOM 3130 C CA . LEU B 1 25 ? -7.824 -27.203 -1.578 1 97.19 25 LEU B CA 1
ATOM 3131 C C . LEU B 1 25 ? -6.973 -28.141 -2.428 1 97.19 25 LEU B C 1
ATOM 3133 O O . LEU B 1 25 ? -6.305 -29.031 -1.897 1 97.19 25 LEU B O 1
ATOM 3137 N N . SER B 1 26 ? -7.051 -28 -3.775 1 97.44 26 SER B N 1
ATOM 3138 C CA . SER B 1 26 ? -6.234 -28.766 -4.703 1 97.44 26 SER B CA 1
ATOM 3139 C C . SER B 1 26 ? -5.566 -27.875 -5.734 1 97.44 26 SER B C 1
ATOM 3141 O O . SER B 1 26 ? -6.199 -26.969 -6.289 1 97.44 26 SER B O 1
ATOM 3143 N N . PHE B 1 27 ? -4.277 -28.062 -5.883 1 96.06 27 PHE B N 1
ATOM 3144 C CA . PHE B 1 27 ? -3.568 -27.328 -6.926 1 96.06 27 PHE B CA 1
ATOM 3145 C C . PHE B 1 27 ? -2.213 -27.969 -7.211 1 96.06 27 PHE B C 1
ATOM 3147 O O . PHE B 1 27 ? -1.779 -28.859 -6.484 1 96.06 27 PHE B O 1
ATOM 3154 N N . GLU B 1 28 ? -1.625 -27.516 -8.297 1 96.69 28 GLU B N 1
ATOM 3155 C CA . GLU B 1 28 ? -0.309 -28 -8.711 1 96.69 28 GLU B CA 1
ATOM 3156 C C . GLU B 1 28 ? 0.602 -26.844 -9.117 1 96.69 28 GLU B C 1
ATOM 3158 O O . GLU B 1 28 ? 0.124 -25.781 -9.531 1 96.69 28 GLU B O 1
ATOM 3163 N N . ILE B 1 29 ? 1.826 -27.031 -8.914 1 96.81 29 ILE B N 1
ATOM 3164 C CA . ILE B 1 29 ? 2.844 -26.078 -9.312 1 96.81 29 ILE B CA 1
ATOM 3165 C C . ILE B 1 29 ? 3.951 -26.781 -10.094 1 96.81 29 ILE B C 1
ATOM 3167 O O . ILE B 1 29 ? 4.441 -27.828 -9.672 1 96.81 29 ILE B O 1
ATOM 3171 N N . GLU B 1 30 ? 4.301 -26.172 -11.211 1 96.12 30 GLU B N 1
ATOM 3172 C CA . GLU B 1 30 ? 5.391 -26.703 -12.023 1 96.12 30 GLU B CA 1
ATOM 3173 C C . GLU B 1 30 ? 6.746 -26.266 -11.477 1 96.12 30 GLU B C 1
ATOM 3175 O O . GLU B 1 30 ? 6.844 -25.266 -10.773 1 96.12 30 GLU B O 1
ATOM 3180 N N . GLU B 1 31 ? 7.73 -27.094 -11.812 1 95.25 31 GLU B N 1
ATOM 3181 C CA . GLU B 1 31 ? 9.086 -26.703 -11.43 1 95.25 31 GLU B CA 1
ATOM 3182 C C . GLU B 1 31 ? 9.469 -25.359 -12.031 1 95.25 31 GLU B C 1
ATOM 3184 O O . GLU B 1 31 ? 9.242 -25.109 -13.219 1 95.25 31 GLU B O 1
ATOM 3189 N N . GLY B 1 32 ? 9.969 -24.484 -11.172 1 95.69 32 GLY B N 1
ATOM 3190 C CA . GLY B 1 32 ? 10.391 -23.172 -11.633 1 95.69 32 GLY B CA 1
ATOM 3191 C C . GLY B 1 32 ? 9.25 -22.172 -11.703 1 95.69 32 GLY B C 1
ATOM 3192 O O . GLY B 1 32 ? 9.469 -21 -12.039 1 95.69 32 GLY B O 1
ATOM 3193 N N . GLU B 1 33 ? 8.047 -22.594 -11.344 1 97.25 33 GLU B N 1
ATOM 3194 C CA . GLU B 1 33 ? 6.879 -21.734 -11.438 1 97.25 33 GLU B CA 1
ATOM 3195 C C . GLU B 1 33 ? 6.719 -20.875 -10.188 1 97.25 33 GLU B C 1
ATOM 3197 O O . GLU B 1 33 ? 6.938 -21.344 -9.07 1 97.25 33 GLU B O 1
ATOM 3202 N N . PHE B 1 34 ? 6.383 -19.625 -10.422 1 97.56 34 PHE B N 1
ATOM 3203 C CA . PHE B 1 34 ? 6.082 -18.688 -9.359 1 97.56 34 PHE B CA 1
ATOM 3204 C C . PHE B 1 34 ? 4.578 -18.516 -9.195 1 97.56 34 PHE B C 1
ATOM 3206 O O . PHE B 1 34 ? 3.928 -17.844 -10 1 97.56 34 PHE B O 1
ATOM 3213 N N . VAL B 1 35 ? 4.031 -19.094 -8.109 1 98.19 35 VAL B N 1
ATOM 3214 C CA . VAL B 1 35 ? 2.594 -19.016 -7.867 1 98.19 35 VAL B CA 1
ATOM 3215 C C . VAL B 1 35 ? 2.32 -18.109 -6.68 1 98.19 35 VAL B C 1
ATOM 3217 O O . VAL B 1 35 ? 2.99 -18.203 -5.648 1 98.19 35 VAL B O 1
ATOM 3220 N N . VAL B 1 36 ? 1.34 -17.234 -6.824 1 98.19 36 VAL B N 1
ATOM 3221 C CA . VAL B 1 36 ? 0.972 -16.312 -5.754 1 98.19 36 VAL B CA 1
ATOM 3222 C C . VAL B 1 36 ? -0.42 -16.656 -5.23 1 98.19 36 VAL B C 1
ATOM 3224 O O . VAL B 1 36 ? -1.365 -16.812 -6.008 1 98.19 36 VAL B O 1
ATOM 3227 N N . LEU B 1 37 ? -0.512 -16.922 -3.967 1 97.88 37 LEU B N 1
ATOM 3228 C CA . LEU B 1 37 ? -1.795 -16.984 -3.275 1 97.88 37 LEU B CA 1
ATOM 3229 C C . LEU B 1 37 ? -2.24 -15.602 -2.818 1 97.88 37 LEU B C 1
ATOM 3231 O O . LEU B 1 37 ? -1.585 -14.977 -1.98 1 97.88 37 LEU B O 1
ATOM 3235 N N . LEU B 1 38 ? -3.346 -15.18 -3.385 1 96.31 38 LEU B N 1
ATOM 3236 C CA . LEU B 1 38 ? -3.852 -13.828 -3.166 1 96.31 38 LEU B CA 1
ATOM 3237 C C . LEU B 1 38 ? -5.199 -13.867 -2.455 1 96.31 38 LEU B C 1
ATOM 3239 O O . LEU B 1 38 ? -6.074 -14.656 -2.811 1 96.31 38 LEU B O 1
ATOM 3243 N N . GLY B 1 39 ? -5.391 -13.062 -1.471 1 92.81 39 GLY B N 1
ATOM 3244 C CA . GLY B 1 39 ? -6.648 -12.992 -0.745 1 92.81 39 GLY B CA 1
ATOM 3245 C C . GLY B 1 39 ? -6.578 -12.102 0.486 1 92.81 39 GLY B C 1
ATOM 3246 O O . GLY B 1 39 ? -5.5 -11.633 0.857 1 92.81 39 GLY B O 1
ATOM 3247 N N . PRO B 1 40 ? -7.711 -11.859 1.028 1 88.06 40 PRO B N 1
ATOM 3248 C CA . PRO B 1 40 ? -7.754 -11.031 2.232 1 88.06 40 PRO B CA 1
ATOM 3249 C C . PRO B 1 40 ? -7.172 -11.734 3.457 1 88.06 40 PRO B C 1
ATOM 3251 O O . PRO B 1 40 ? -6.852 -12.922 3.396 1 88.06 40 PRO B O 1
ATOM 3254 N N . SER B 1 41 ? -6.977 -10.969 4.469 1 81.19 41 SER B N 1
ATOM 3255 C CA . SER B 1 41 ? -6.484 -11.562 5.711 1 81.19 41 SER B CA 1
ATOM 3256 C C . SER B 1 41 ? -7.449 -12.617 6.242 1 81.19 41 SER B C 1
ATOM 3258 O O . SER B 1 41 ? -8.672 -12.43 6.188 1 81.19 41 SER B O 1
ATOM 3260 N N . GLY B 1 42 ? -6.945 -13.688 6.645 1 81.69 42 GLY B N 1
ATOM 3261 C CA . GLY B 1 42 ? -7.742 -14.703 7.305 1 81.69 42 GLY B CA 1
ATOM 3262 C C . GLY B 1 42 ? -8.375 -15.688 6.34 1 81.69 42 GLY B C 1
ATOM 3263 O O . GLY B 1 42 ? -9.148 -16.562 6.746 1 81.69 42 GLY B O 1
ATOM 3264 N N . CYS B 1 43 ? -8.031 -15.578 5.094 1 89.44 43 CYS B N 1
ATOM 3265 C CA . CYS B 1 43 ? -8.742 -16.422 4.141 1 89.44 43 CYS B CA 1
ATOM 3266 C C . CYS B 1 43 ? -8.07 -17.781 4.016 1 89.44 43 CYS B C 1
ATOM 3268 O O . CYS B 1 43 ? -8.547 -18.656 3.291 1 89.44 43 CYS B O 1
ATOM 3270 N N . GLY B 1 44 ? -6.879 -17.969 4.66 1 93.62 44 GLY B N 1
ATOM 3271 C CA . GLY B 1 44 ? -6.285 -19.297 4.695 1 93.62 44 GLY B CA 1
ATOM 3272 C C . GLY B 1 44 ? -4.926 -19.359 4.027 1 93.62 44 GLY B C 1
ATOM 3273 O O . GLY B 1 44 ? -4.305 -20.422 3.973 1 93.62 44 GLY B O 1
ATOM 3274 N N . LYS B 1 45 ? -4.418 -18.281 3.469 1 95.12 45 LYS B N 1
ATOM 3275 C CA . LYS B 1 45 ? -3.16 -18.266 2.725 1 95.12 45 LYS B CA 1
ATOM 3276 C C . LYS B 1 45 ? -2.002 -18.75 3.588 1 95.12 45 LYS B C 1
ATOM 3278 O O . LYS B 1 45 ? -1.284 -19.672 3.209 1 95.12 45 LYS B O 1
ATOM 3283 N N . THR B 1 46 ? -1.879 -18.141 4.773 1 92 46 THR B N 1
ATOM 3284 C CA . THR B 1 46 ? -0.784 -18.469 5.676 1 92 46 THR B CA 1
ATOM 3285 C C . THR B 1 46 ? -0.907 -19.906 6.168 1 92 46 THR B C 1
ATOM 3287 O O . THR B 1 46 ? 0.092 -20.625 6.262 1 92 46 THR B O 1
ATOM 3290 N N . THR B 1 47 ? -2.072 -20.344 6.473 1 95.56 47 THR B N 1
ATOM 3291 C CA . THR B 1 47 ? -2.283 -21.719 6.887 1 95.56 47 THR B CA 1
ATOM 3292 C C . THR B 1 47 ? -1.855 -22.688 5.789 1 95.56 47 THR B C 1
ATOM 3294 O O . THR B 1 47 ? -1.21 -23.703 6.062 1 95.56 47 THR B O 1
ATOM 3297 N N . THR B 1 48 ? -2.227 -22.359 4.598 1 97.25 48 THR B N 1
ATOM 3298 C CA . THR B 1 48 ? -1.818 -23.188 3.469 1 97.25 48 THR B CA 1
ATOM 3299 C C . THR B 1 48 ? -0.298 -23.266 3.375 1 97.25 48 THR B C 1
ATOM 3301 O O . THR B 1 48 ? 0.268 -24.344 3.238 1 97.25 48 THR B O 1
ATOM 3304 N N . LEU B 1 49 ? 0.356 -22.141 3.455 1 96.75 49 LEU B N 1
ATOM 3305 C CA . LEU B 1 49 ? 1.811 -22.062 3.383 1 96.75 49 LEU B CA 1
ATOM 3306 C C . LEU B 1 49 ? 2.451 -22.875 4.504 1 96.75 49 LEU B C 1
ATOM 3308 O O . LEU B 1 49 ? 3.422 -23.594 4.273 1 96.75 49 LEU B O 1
ATOM 3312 N N . ARG B 1 50 ? 1.914 -22.812 5.68 1 96.25 50 ARG B N 1
ATOM 3313 C CA . ARG B 1 50 ? 2.455 -23.516 6.836 1 96.25 50 ARG B CA 1
ATOM 3314 C C . ARG B 1 50 ? 2.262 -25.016 6.691 1 96.25 50 ARG B C 1
ATOM 3316 O O . ARG B 1 50 ? 3.098 -25.812 7.145 1 96.25 50 ARG B O 1
ATOM 3323 N N . CYS B 1 51 ? 1.173 -25.422 6.109 1 97.56 51 CYS B N 1
ATOM 3324 C CA . CYS B 1 51 ? 0.977 -26.828 5.832 1 97.56 51 CYS B CA 1
ATOM 3325 C C . CYS B 1 51 ? 2.016 -27.344 4.84 1 97.56 51 CYS B C 1
ATOM 3327 O O . CYS B 1 51 ? 2.559 -28.438 5.012 1 97.56 51 CYS B O 1
ATOM 3329 N N . LEU B 1 52 ? 2.312 -26.531 3.826 1 97.19 52 LEU B N 1
ATOM 3330 C CA . LEU B 1 52 ? 3.342 -26.891 2.861 1 97.19 52 LEU B CA 1
ATOM 3331 C C . LEU B 1 52 ? 4.699 -27.031 3.539 1 97.19 52 LEU B C 1
ATOM 3333 O O . LEU B 1 52 ? 5.461 -27.953 3.244 1 97.19 52 LEU B O 1
ATOM 3337 N N . ALA B 1 53 ? 4.949 -26.156 4.469 1 95.75 53 ALA B N 1
ATOM 3338 C CA . ALA B 1 53 ? 6.234 -26.125 5.16 1 95.75 53 ALA B CA 1
ATOM 3339 C C . ALA B 1 53 ? 6.324 -27.219 6.219 1 95.75 53 ALA B C 1
ATOM 3341 O O . ALA B 1 53 ? 7.41 -27.516 6.723 1 95.75 53 ALA B O 1
ATOM 3342 N N . GLY B 1 54 ? 5.219 -27.734 6.621 1 95.88 54 GLY B N 1
ATOM 3343 C CA . GLY B 1 54 ? 5.18 -28.719 7.695 1 95.88 54 GLY B CA 1
ATOM 3344 C C . GLY B 1 54 ? 5.113 -28.078 9.078 1 95.88 54 GLY B C 1
ATOM 3345 O O . GLY B 1 54 ? 5.273 -28.781 10.086 1 95.88 54 GLY B O 1
ATOM 3346 N N . LEU B 1 55 ? 4.891 -26.797 9.141 1 95 55 LEU B N 1
ATOM 3347 C CA . LEU B 1 55 ? 4.781 -26.062 10.398 1 95 55 LEU B CA 1
ATOM 3348 C C . LEU B 1 55 ? 3.373 -26.188 10.969 1 95 55 LEU B C 1
ATOM 3350 O O . LEU B 1 55 ? 3.152 -25.891 12.148 1 95 55 LEU B O 1
ATOM 3354 N N . GLU B 1 56 ? 2.404 -26.531 10.156 1 95.38 56 GLU B N 1
ATOM 3355 C CA . GLU B 1 56 ? 1.019 -26.828 10.516 1 95.38 56 GLU B CA 1
ATOM 3356 C C . GLU B 1 56 ? 0.56 -28.156 9.898 1 95.38 56 GLU B C 1
ATOM 3358 O O . GLU B 1 56 ? 0.767 -28.391 8.711 1 95.38 56 GLU B O 1
ATOM 3363 N N . LYS B 1 57 ? 0.08 -29.016 10.711 1 95.94 57 LYS B N 1
ATOM 3364 C CA . LYS B 1 57 ? -0.39 -30.297 10.203 1 95.94 57 LYS B CA 1
ATOM 3365 C C . LYS B 1 57 ? -1.818 -30.188 9.68 1 95.94 57 LYS B C 1
ATOM 3367 O O . LYS B 1 57 ? -2.727 -29.797 10.406 1 95.94 57 LYS B O 1
ATOM 3372 N N . ALA B 1 58 ? -2.01 -30.547 8.469 1 97.69 58 ALA B N 1
ATOM 3373 C CA . ALA B 1 58 ? -3.352 -30.578 7.891 1 97.69 58 ALA B CA 1
ATOM 3374 C C . ALA B 1 58 ? -4.168 -31.734 8.469 1 97.69 58 ALA B C 1
ATOM 3376 O O . ALA B 1 58 ? -3.609 -32.656 9.062 1 97.69 58 ALA B O 1
ATOM 3377 N N . ASP B 1 59 ? -5.477 -31.641 8.32 1 97.56 59 ASP B N 1
ATOM 3378 C CA . ASP B 1 59 ? -6.371 -32.688 8.836 1 97.56 59 ASP B CA 1
ATOM 3379 C C . ASP B 1 59 ? -6.617 -33.75 7.785 1 97.56 59 ASP B C 1
ATOM 3381 O O . ASP B 1 59 ? -6.855 -34.938 8.125 1 97.56 59 ASP B O 1
ATOM 3385 N N . ALA B 1 60 ? -6.594 -33.344 6.566 1 98 60 ALA B N 1
ATOM 3386 C CA . ALA B 1 60 ? -6.836 -34.281 5.477 1 98 60 ALA B CA 1
ATOM 3387 C C . ALA B 1 60 ? -6.148 -33.812 4.195 1 98 60 ALA B C 1
ATOM 3389 O O . ALA B 1 60 ? -5.719 -32.656 4.09 1 98 60 ALA B O 1
ATOM 3390 N N . GLY B 1 61 ? -6.016 -34.781 3.225 1 98 61 GLY B N 1
ATOM 3391 C CA . GLY B 1 61 ? -5.438 -34.469 1.923 1 98 61 GLY B CA 1
ATOM 3392 C C . GLY B 1 61 ? -4.023 -35 1.768 1 98 61 GLY B C 1
ATOM 3393 O O . GLY B 1 61 ? -3.596 -35.875 2.52 1 98 61 GLY B O 1
ATOM 3394 N N . THR B 1 62 ? -3.377 -34.562 0.681 1 98 62 THR B N 1
ATOM 3395 C CA . THR B 1 62 ? -2.012 -35 0.421 1 98 62 THR B CA 1
ATOM 3396 C C . THR B 1 62 ? -1.164 -33.844 -0.112 1 98 62 THR B C 1
ATOM 3398 O O . THR B 1 62 ? -1.691 -32.906 -0.711 1 98 62 THR B O 1
ATOM 3401 N N . ILE B 1 63 ? 0.074 -33.844 0.175 1 97.81 63 ILE B N 1
ATOM 3402 C CA . ILE B 1 63 ? 1.099 -32.969 -0.369 1 97.81 63 ILE B CA 1
ATOM 3403 C C . ILE B 1 63 ? 2.277 -33.812 -0.877 1 97.81 63 ILE B C 1
ATOM 3405 O O . ILE B 1 63 ? 2.863 -34.594 -0.127 1 97.81 63 ILE B O 1
ATOM 3409 N N . THR B 1 64 ? 2.609 -33.625 -2.111 1 96.62 64 THR B N 1
ATOM 3410 C CA . THR B 1 64 ? 3.756 -34.312 -2.703 1 96.62 64 THR B CA 1
ATOM 3411 C C . THR B 1 64 ? 4.648 -33.312 -3.443 1 96.62 64 THR B C 1
ATOM 3413 O O . THR B 1 64 ? 4.152 -32.406 -4.09 1 96.62 64 THR B O 1
ATOM 3416 N N . LEU B 1 65 ? 5.906 -33.5 -3.324 1 94.94 65 LEU B N 1
ATOM 3417 C CA . LEU B 1 65 ? 6.875 -32.719 -4.066 1 94.94 65 LEU B CA 1
ATOM 3418 C C . LEU B 1 65 ? 7.922 -33.594 -4.727 1 94.94 65 LEU B C 1
ATOM 3420 O O . LEU B 1 65 ? 8.539 -34.438 -4.062 1 94.94 65 LEU B O 1
ATOM 3424 N N . GLY B 1 66 ? 8.133 -33.344 -6.059 1 90.81 66 GLY B N 1
ATOM 3425 C CA . GLY B 1 66 ? 9.109 -34.156 -6.781 1 90.81 66 GLY B CA 1
ATOM 3426 C C . GLY B 1 66 ? 8.898 -35.656 -6.605 1 90.81 66 GLY B C 1
ATOM 3427 O O . GLY B 1 66 ? 9.867 -36.406 -6.441 1 90.81 66 GLY B O 1
ATOM 3428 N N . GLY B 1 67 ? 7.723 -36.031 -6.391 1 89.12 67 GLY B N 1
ATOM 3429 C CA . GLY B 1 67 ? 7.43 -37.438 -6.242 1 89.12 67 GLY B CA 1
ATOM 3430 C C . GLY B 1 67 ? 7.516 -37.938 -4.805 1 89.12 67 GLY B C 1
ATOM 3431 O O . GLY B 1 67 ? 7.145 -39.062 -4.504 1 89.12 67 GLY B O 1
ATOM 3432 N N . ARG B 1 68 ? 8.008 -37.156 -3.979 1 93.31 68 ARG B N 1
ATOM 3433 C CA . ARG B 1 68 ? 8.109 -37.531 -2.568 1 93.31 68 ARG B CA 1
ATOM 3434 C C . ARG B 1 68 ? 6.883 -37.062 -1.794 1 93.31 68 ARG B C 1
ATOM 3436 O O . ARG B 1 68 ? 6.48 -35.875 -1.905 1 93.31 68 ARG B O 1
ATOM 3443 N N . THR B 1 69 ? 6.371 -37.969 -1.012 1 96.06 69 THR B N 1
ATOM 3444 C CA . THR B 1 69 ? 5.199 -37.625 -0.211 1 96.06 69 THR B CA 1
ATOM 3445 C C . THR B 1 69 ? 5.602 -36.875 1.053 1 96.06 69 THR B C 1
ATOM 3447 O O . THR B 1 69 ? 6.359 -37.375 1.877 1 96.06 69 THR B O 1
ATOM 3450 N N . TRP B 1 70 ? 5.133 -35.688 1.154 1 97.12 70 TRP B N 1
ATOM 3451 C CA . TRP B 1 70 ? 5.402 -34.875 2.338 1 97.12 70 TRP B CA 1
ATOM 3452 C C . TRP B 1 70 ? 4.312 -35.062 3.389 1 97.12 70 TRP B C 1
ATOM 3454 O O . TRP B 1 70 ? 4.594 -35.062 4.59 1 97.12 70 TRP B O 1
ATOM 3464 N N . PHE B 1 71 ? 3.094 -35.219 2.91 1 97.81 71 PHE B N 1
ATOM 3465 C CA . PHE B 1 71 ? 1.939 -35.375 3.785 1 97.81 71 PHE B CA 1
ATOM 3466 C C . PHE B 1 71 ? 0.884 -36.25 3.119 1 97.81 71 PHE B C 1
ATOM 3468 O O . PHE B 1 71 ? 0.624 -36.125 1.922 1 97.81 71 PHE B O 1
ATOM 3475 N N . ASP B 1 72 ? 0.34 -37.125 3.809 1 98.25 72 ASP B N 1
ATOM 3476 C CA . ASP B 1 72 ? -0.752 -38 3.387 1 98.25 72 ASP B CA 1
ATOM 3477 C C . ASP B 1 72 ? -1.585 -38.469 4.582 1 98.25 72 ASP B C 1
ATOM 3479 O O . ASP B 1 72 ? -1.136 -39.281 5.383 1 98.25 72 ASP B O 1
ATOM 3483 N N . SER B 1 73 ? -2.73 -37.875 4.617 1 97.38 73 SER B N 1
ATOM 3484 C CA . SER B 1 73 ? -3.559 -38.156 5.781 1 97.38 73 SER B CA 1
ATOM 3485 C C . SER B 1 73 ? -3.979 -39.625 5.816 1 97.38 73 SER B C 1
ATOM 3487 O O . SER B 1 73 ? -4.047 -40.219 6.887 1 97.38 73 SER B O 1
ATOM 3489 N N . ALA B 1 74 ? -4.227 -40.219 4.746 1 96.81 74 ALA B N 1
ATOM 3490 C CA . ALA B 1 74 ? -4.668 -41.594 4.672 1 96.81 74 ALA B CA 1
ATOM 3491 C C . ALA B 1 74 ? -3.541 -42.562 5.055 1 96.81 74 ALA B C 1
ATOM 3493 O O . ALA B 1 74 ? -3.77 -43.562 5.742 1 96.81 74 ALA B O 1
ATOM 3494 N N . ARG B 1 75 ? -2.391 -42.156 4.633 1 96.44 75 ARG B N 1
ATOM 3495 C CA . ARG B 1 75 ? -1.233 -43 4.906 1 96.44 75 ARG B CA 1
ATOM 3496 C C . ARG B 1 75 ? -0.517 -42.562 6.176 1 96.44 75 ARG B C 1
ATOM 3498 O O . ARG B 1 75 ? 0.483 -43.156 6.574 1 96.44 75 ARG B O 1
ATOM 3505 N N . ARG B 1 76 ? -0.945 -41.688 6.848 1 94 76 ARG B N 1
ATOM 3506 C CA . ARG B 1 76 ? -0.394 -41.156 8.102 1 94 76 ARG B CA 1
ATOM 3507 C C . ARG B 1 76 ? 1.067 -40.781 7.926 1 94 76 ARG B C 1
ATOM 3509 O O . ARG B 1 76 ? 1.914 -41.125 8.75 1 94 76 ARG B O 1
ATOM 3516 N N . VAL B 1 77 ? 1.3 -40.156 6.793 1 96.25 77 VAL B N 1
ATOM 3517 C CA . VAL B 1 77 ? 2.627 -39.625 6.52 1 96.25 77 VAL B CA 1
ATOM 3518 C C . VAL B 1 77 ? 2.625 -38.125 6.746 1 96.25 77 VAL B C 1
ATOM 3520 O O . VAL B 1 77 ? 1.741 -37.406 6.258 1 96.25 77 VAL B O 1
ATOM 3523 N N . ALA B 1 78 ? 3.584 -37.625 7.449 1 96.5 78 ALA B N 1
ATOM 3524 C CA . ALA B 1 78 ? 3.777 -36.188 7.688 1 96.5 78 ALA B CA 1
ATOM 3525 C C . ALA B 1 78 ? 5.254 -35.875 7.906 1 96.5 78 ALA B C 1
ATOM 3527 O O . ALA B 1 78 ? 5.762 -36 9.023 1 96.5 78 ALA B O 1
ATOM 3528 N N . LEU B 1 79 ? 5.887 -35.5 6.867 1 94.88 79 LEU B N 1
ATOM 3529 C CA . LEU B 1 79 ? 7.301 -35.156 6.961 1 94.88 79 LEU B CA 1
ATOM 3530 C C . LEU B 1 79 ? 7.48 -33.844 7.746 1 94.88 79 LEU B C 1
ATOM 3532 O O . LEU B 1 79 ? 6.797 -32.875 7.48 1 94.88 79 LEU B O 1
ATOM 3536 N N . PRO B 1 80 ? 8.328 -33.844 8.711 1 93.69 80 PRO B N 1
ATOM 3537 C CA . PRO B 1 80 ? 8.57 -32.594 9.438 1 93.69 80 PRO B CA 1
ATOM 3538 C C . PRO B 1 80 ? 9.305 -31.547 8.594 1 93.69 80 PRO B C 1
ATOM 3540 O O . PRO B 1 80 ? 9.867 -31.875 7.551 1 93.69 80 PRO B O 1
ATOM 3543 N N . PRO B 1 81 ? 9.234 -30.266 9.023 1 91.19 81 PRO B N 1
ATOM 3544 C CA . PRO B 1 81 ? 9.812 -29.172 8.25 1 91.19 81 PRO B CA 1
ATOM 3545 C C . PRO B 1 81 ? 11.289 -29.391 7.938 1 91.19 81 PRO B C 1
ATOM 3547 O O . PRO B 1 81 ? 11.742 -29.109 6.82 1 91.19 81 PRO B O 1
ATOM 3550 N N . GLU B 1 82 ? 12.023 -29.938 8.852 1 87.44 82 GLU B N 1
ATOM 3551 C CA . GLU B 1 82 ? 13.469 -30.047 8.703 1 87.44 82 GLU B CA 1
ATOM 3552 C C . GLU B 1 82 ? 13.836 -31.062 7.621 1 87.44 82 GLU B C 1
ATOM 3554 O O . GLU B 1 82 ? 14.969 -31.078 7.137 1 87.44 82 GLU B O 1
ATOM 3559 N N . LYS B 1 83 ? 12.898 -31.875 7.289 1 89.62 83 LYS B N 1
ATOM 3560 C CA . LYS B 1 83 ? 13.156 -32.906 6.281 1 89.62 83 LYS B CA 1
ATOM 3561 C C . LYS B 1 83 ? 12.617 -32.469 4.918 1 89.62 83 LYS B C 1
ATOM 3563 O O . LYS B 1 83 ? 12.797 -33.188 3.928 1 89.62 83 LYS B O 1
ATOM 3568 N N . ARG B 1 84 ? 11.992 -31.312 5.012 1 90.81 84 ARG B N 1
ATOM 3569 C CA . ARG B 1 84 ? 11.516 -30.75 3.752 1 90.81 84 ARG B CA 1
ATOM 3570 C C . ARG B 1 84 ? 12.555 -29.812 3.146 1 90.81 84 ARG B C 1
ATOM 3572 O O . ARG B 1 84 ? 13.125 -28.969 3.846 1 90.81 84 ARG B O 1
ATOM 3579 N N . ASN B 1 85 ? 13.18 -30.078 2.139 1 89.62 85 ASN B N 1
ATOM 3580 C CA . ASN B 1 85 ? 14.164 -29.219 1.496 1 89.62 85 ASN B CA 1
ATOM 3581 C C . ASN B 1 85 ? 13.523 -27.953 0.952 1 89.62 85 ASN B C 1
ATOM 3583 O O . ASN B 1 85 ? 13.469 -27.75 -0.262 1 89.62 85 ASN B O 1
ATOM 3587 N N . ILE B 1 86 ? 13.102 -27.078 1.928 1 92.69 86 ILE B N 1
ATOM 3588 C CA . ILE B 1 86 ? 12.406 -25.859 1.525 1 92.69 86 ILE B CA 1
ATOM 3589 C C . ILE B 1 86 ? 13.125 -24.641 2.113 1 92.69 86 ILE B C 1
ATOM 3591 O O . ILE B 1 86 ? 13.883 -24.766 3.076 1 92.69 86 ILE B O 1
ATOM 3595 N N . GLY B 1 87 ? 13.016 -23.516 1.43 1 93.19 87 GLY B N 1
ATOM 3596 C CA . GLY B 1 87 ? 13.336 -22.188 1.961 1 93.19 87 GLY B CA 1
ATOM 3597 C C . GLY B 1 87 ? 12.117 -21.375 2.336 1 93.19 87 GLY B C 1
ATOM 3598 O O . GLY B 1 87 ? 11.07 -21.484 1.687 1 93.19 87 GLY B O 1
ATOM 3599 N N . MET B 1 88 ? 12.305 -20.656 3.42 1 92.25 88 MET B N 1
ATOM 3600 C CA . MET B 1 88 ? 11.164 -19.844 3.852 1 92.25 88 MET B CA 1
ATOM 3601 C C . MET B 1 88 ? 11.586 -18.406 4.125 1 92.25 88 MET B C 1
ATOM 3603 O O . MET B 1 88 ? 12.656 -18.172 4.695 1 92.25 88 MET B O 1
ATOM 3607 N N . VAL B 1 89 ? 10.805 -17.5 3.578 1 91.88 89 VAL B N 1
ATOM 3608 C CA . VAL B 1 89 ? 10.945 -16.078 3.867 1 91.88 89 VAL B CA 1
ATOM 3609 C C . VAL B 1 89 ? 9.719 -15.578 4.637 1 91.88 89 VAL B C 1
ATOM 3611 O O . VAL B 1 89 ? 8.602 -15.602 4.117 1 91.88 89 VAL B O 1
ATOM 3614 N N . PHE B 1 90 ? 9.992 -15.102 5.863 1 86.81 90 PHE B N 1
ATOM 3615 C CA . PHE B 1 90 ? 8.922 -14.68 6.758 1 86.81 90 PHE B CA 1
ATOM 3616 C C . PHE B 1 90 ? 8.641 -13.188 6.594 1 86.81 90 PHE B C 1
ATOM 3618 O O . PHE B 1 90 ? 9.453 -12.453 6.043 1 86.81 90 PHE B O 1
ATOM 3625 N N . GLN B 1 91 ? 7.508 -12.797 7.137 1 79.94 91 GLN B N 1
ATOM 3626 C CA . GLN B 1 91 ? 7.07 -11.398 7.109 1 79.94 91 GLN B CA 1
ATOM 3627 C C . GLN B 1 91 ? 8.055 -10.5 7.852 1 79.94 91 GLN B C 1
ATOM 3629 O O . GLN B 1 91 ? 8.414 -9.43 7.363 1 79.94 91 GLN B O 1
ATOM 3634 N N . SER B 1 92 ? 8.523 -10.82 9.008 1 81.81 92 SER B N 1
ATOM 3635 C CA . SER B 1 92 ? 9.453 -10.031 9.805 1 81.81 92 SER B CA 1
ATOM 3636 C C . SER B 1 92 ? 10.906 -10.375 9.469 1 81.81 92 SER B C 1
ATOM 3638 O O . SER B 1 92 ? 11.828 -9.914 10.141 1 81.81 92 SER B O 1
ATOM 3640 N N . TYR B 1 93 ? 11.148 -11.086 8.375 1 83.25 93 TYR B N 1
ATOM 3641 C CA . TYR B 1 93 ? 12.445 -11.555 7.895 1 83.25 93 TYR B CA 1
ATOM 3642 C C . TYR B 1 93 ? 13.031 -12.602 8.836 1 83.25 93 TYR B C 1
ATOM 3644 O O . TYR B 1 93 ? 13.672 -13.555 8.391 1 83.25 93 TYR B O 1
ATOM 3652 N N . ALA B 1 94 ? 12.727 -12.398 10.18 1 85.25 94 ALA B N 1
ATOM 3653 C CA . ALA B 1 94 ? 13.117 -13.359 11.203 1 85.25 94 ALA B CA 1
ATOM 3654 C C . ALA B 1 94 ? 14.625 -13.602 11.195 1 85.25 94 ALA B C 1
ATOM 3656 O O . ALA B 1 94 ? 15.078 -14.742 11.234 1 85.25 94 ALA B O 1
ATOM 3657 N N . LEU B 1 95 ? 15.383 -12.531 10.977 1 92.12 95 LEU B N 1
ATOM 3658 C CA . LEU B 1 95 ? 16.828 -12.648 11.055 1 92.12 95 LEU B CA 1
ATOM 3659 C C . LEU B 1 95 ? 17.297 -12.719 12.508 1 92.12 95 LEU B C 1
ATOM 3661 O O . LEU B 1 95 ? 16.766 -12.016 13.367 1 92.12 95 LEU B O 1
ATOM 3665 N N . TRP B 1 96 ? 18.25 -13.57 12.75 1 91.75 96 TRP B N 1
ATOM 3666 C CA . TRP B 1 96 ? 18.844 -13.625 14.086 1 91.75 96 TRP B CA 1
ATOM 3667 C C . TRP B 1 96 ? 19.672 -12.383 14.367 1 91.75 96 TRP B C 1
ATOM 3669 O O . TRP B 1 96 ? 20.719 -12.18 13.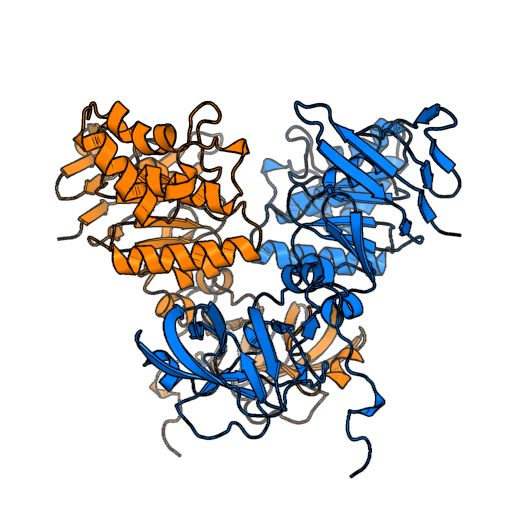758 1 91.75 96 TRP B O 1
ATOM 3679 N N . PRO B 1 97 ? 19.25 -11.648 15.312 1 91 97 PRO B N 1
ATOM 3680 C CA . PRO B 1 97 ? 19.906 -10.359 15.539 1 91 97 PRO B CA 1
ATOM 3681 C C . PRO B 1 97 ? 21.328 -10.508 16.062 1 91 97 PRO B C 1
ATOM 3683 O O . PRO B 1 97 ? 22.141 -9.594 15.906 1 91 97 PRO B O 1
ATOM 3686 N N . HIS B 1 98 ? 21.656 -11.656 16.656 1 91.69 98 HIS B N 1
ATOM 3687 C CA . HIS B 1 98 ? 22.953 -11.859 17.281 1 91.69 98 HIS B CA 1
ATOM 3688 C C . HIS B 1 98 ? 23.938 -12.508 16.312 1 91.69 98 HIS B C 1
ATOM 3690 O O . HIS B 1 98 ? 25.078 -12.789 16.688 1 91.69 98 HIS B O 1
ATOM 3696 N N . MET B 1 99 ? 23.516 -12.781 15.102 1 95.25 99 MET B N 1
ATOM 3697 C CA . MET B 1 99 ? 24.375 -13.383 14.086 1 95.25 99 MET B CA 1
ATOM 3698 C C . MET B 1 99 ? 24.672 -12.391 12.969 1 95.25 99 MET B C 1
ATOM 3700 O O . MET B 1 99 ? 23.844 -11.539 12.656 1 95.25 99 MET B O 1
ATOM 3704 N N . THR B 1 100 ? 25.797 -12.586 12.469 1 96 100 THR B N 1
ATOM 3705 C CA . THR B 1 100 ? 26.141 -11.797 11.289 1 96 100 THR B CA 1
ATOM 3706 C C . THR B 1 100 ? 25.297 -12.234 10.086 1 96 100 THR B C 1
ATOM 3708 O O . THR B 1 100 ? 24.656 -13.281 10.125 1 96 100 THR B O 1
ATOM 3711 N N . VAL B 1 101 ? 25.344 -11.422 9.07 1 96.56 101 VAL B N 1
ATOM 3712 C CA . VAL B 1 101 ? 24.688 -11.758 7.812 1 96.56 101 VAL B CA 1
ATOM 3713 C C . VAL B 1 101 ? 25.219 -13.086 7.289 1 96.56 101 VAL B C 1
ATOM 3715 O O . VAL B 1 101 ? 24.438 -13.953 6.887 1 96.56 101 VAL B O 1
ATOM 3718 N N . ARG B 1 102 ? 26.5 -13.266 7.367 1 96.19 102 ARG B N 1
ATOM 3719 C CA . ARG B 1 102 ? 27.141 -14.5 6.93 1 96.19 102 ARG B CA 1
ATOM 3720 C C . ARG B 1 102 ? 26.578 -15.703 7.676 1 96.19 102 ARG B C 1
ATOM 3722 O O . ARG B 1 102 ? 26.234 -16.719 7.066 1 96.19 102 ARG B O 1
ATOM 3729 N N . ARG B 1 103 ? 26.438 -15.602 8.922 1 94.81 103 ARG B N 1
ATOM 3730 C CA . ARG B 1 103 ? 25.953 -16.688 9.75 1 94.81 103 ARG B CA 1
ATOM 3731 C C . ARG B 1 103 ? 24.453 -16.922 9.539 1 94.81 103 ARG B C 1
ATOM 3733 O O . ARG B 1 103 ? 23.969 -18.047 9.602 1 94.81 103 ARG B O 1
ATOM 3740 N N . ASN B 1 104 ? 23.766 -15.805 9.375 1 95.75 104 ASN B N 1
ATOM 3741 C CA . ASN B 1 104 ? 22.344 -15.93 9.062 1 95.75 104 ASN B CA 1
ATOM 3742 C C . ASN B 1 104 ? 22.109 -16.734 7.789 1 95.75 104 ASN B C 1
ATOM 3744 O O . ASN B 1 104 ? 21.328 -17.688 7.781 1 95.75 104 ASN B O 1
ATOM 3748 N N . ILE B 1 105 ? 22.844 -16.344 6.781 1 95.38 105 ILE B N 1
ATOM 3749 C CA . ILE B 1 105 ? 22.703 -17 5.48 1 95.38 105 ILE B CA 1
ATOM 3750 C C . ILE B 1 105 ? 23.141 -18.453 5.574 1 95.38 105 ILE B C 1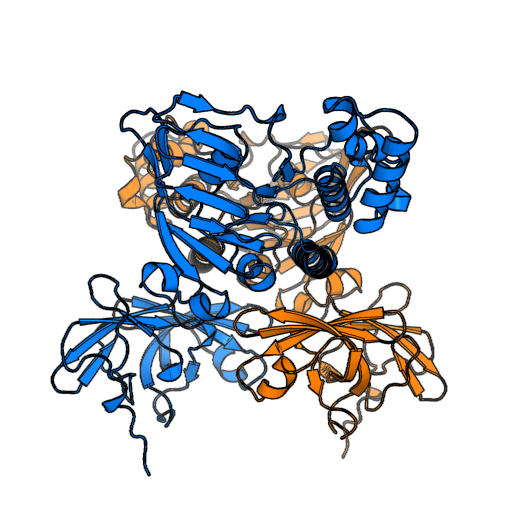
ATOM 3752 O O . ILE B 1 105 ? 22.516 -19.344 4.973 1 95.38 105 ILE B O 1
ATOM 3756 N N . GLY B 1 106 ? 24.125 -18.719 6.359 1 94.06 106 GLY B N 1
ATOM 3757 C CA . GLY B 1 106 ? 24.688 -20.062 6.43 1 94.06 106 GLY B CA 1
ATOM 3758 C C . GLY B 1 106 ? 23.953 -20.969 7.383 1 94.06 106 GLY B C 1
ATOM 3759 O O . GLY B 1 106 ? 24.203 -22.188 7.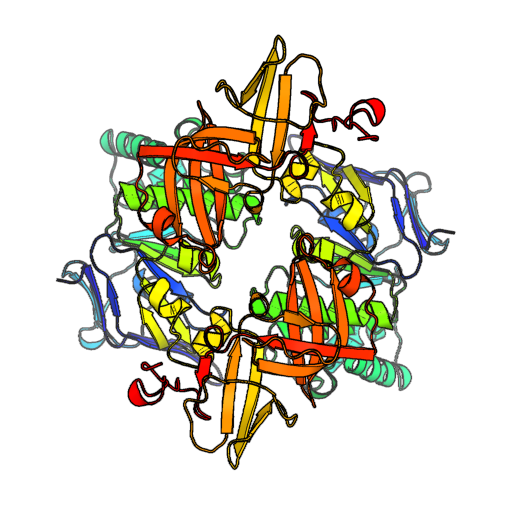422 1 94.06 106 GLY B O 1
ATOM 3760 N N . TYR B 1 107 ? 23.016 -20.484 8.062 1 90.25 107 TYR B N 1
ATOM 3761 C CA . TYR B 1 107 ? 22.375 -21.219 9.141 1 90.25 107 TYR B CA 1
ATOM 3762 C C . TYR B 1 107 ? 21.703 -22.484 8.609 1 90.25 107 TYR B C 1
ATOM 3764 O O . TYR B 1 107 ? 21.844 -23.562 9.195 1 90.25 107 TYR B O 1
ATOM 3772 N N . PRO B 1 108 ? 20.938 -22.359 7.527 1 89.75 108 PRO B N 1
ATOM 3773 C CA . PRO B 1 108 ? 20.281 -23.562 7.016 1 89.75 108 PRO B CA 1
ATOM 3774 C C . PRO B 1 108 ? 21.266 -24.688 6.668 1 89.75 108 PRO B C 1
ATOM 3776 O O . PRO B 1 108 ? 20.938 -25.859 6.781 1 89.75 108 PRO B O 1
ATOM 3779 N N . LEU B 1 109 ? 22.469 -24.328 6.234 1 90.5 109 LEU B N 1
ATOM 3780 C CA . LEU B 1 109 ? 23.484 -25.328 5.914 1 90.5 109 LEU B CA 1
ATOM 3781 C C . LEU B 1 109 ? 23.984 -26.031 7.176 1 90.5 109 LEU B C 1
ATOM 3783 O O . LEU B 1 109 ? 24.172 -27.25 7.184 1 90.5 109 LEU B O 1
ATOM 3787 N N . ARG B 1 110 ? 24.109 -25.25 8.188 1 85.19 110 ARG B N 1
ATOM 3788 C CA . ARG B 1 110 ? 24.516 -25.812 9.469 1 85.19 110 ARG B CA 1
ATOM 3789 C C . ARG B 1 110 ? 23.453 -26.75 10.023 1 85.19 110 ARG B C 1
ATOM 3791 O O . ARG B 1 110 ? 23.781 -27.828 10.547 1 85.19 110 ARG B O 1
ATOM 3798 N N . ALA B 1 111 ? 22.234 -26.359 9.844 1 80.88 111 ALA B N 1
ATOM 3799 C CA . ALA B 1 111 ? 21.125 -27.156 10.344 1 80.88 111 ALA B CA 1
ATOM 3800 C C . ALA B 1 111 ? 21.047 -28.5 9.625 1 80.88 111 ALA B C 1
ATOM 3802 O O . ALA B 1 111 ? 20.609 -29.5 10.195 1 80.88 111 ALA B O 1
ATOM 3803 N N . ARG B 1 112 ? 21.516 -28.547 8.438 1 81.25 112 ARG B N 1
ATOM 3804 C CA . ARG B 1 112 ? 21.484 -29.766 7.633 1 81.25 112 ARG B CA 1
ATOM 3805 C C . ARG B 1 112 ? 22.828 -30.484 7.68 1 81.25 112 ARG B C 1
ATOM 3807 O O . ARG B 1 112 ? 23.078 -31.391 6.887 1 81.25 112 ARG B O 1
ATOM 3814 N N . ARG B 1 113 ? 23.688 -29.984 8.484 1 77.5 113 ARG B N 1
ATOM 3815 C CA . ARG B 1 113 ? 24.984 -30.578 8.773 1 77.5 113 ARG B CA 1
ATOM 3816 C C . ARG B 1 113 ? 25.891 -30.531 7.555 1 77.5 113 ARG B C 1
ATOM 3818 O O . ARG B 1 113 ? 26.625 -31.484 7.285 1 77.5 113 ARG B O 1
ATOM 3825 N N . LYS B 1 114 ? 25.625 -29.594 6.809 1 77.19 114 LYS B N 1
ATOM 3826 C CA . LYS B 1 114 ? 26.547 -29.328 5.715 1 77.19 114 LYS B CA 1
ATOM 3827 C C . LYS B 1 114 ? 27.656 -28.359 6.145 1 77.19 114 LYS B C 1
ATOM 3829 O O . LYS B 1 114 ? 27.359 -27.25 6.586 1 77.19 114 LYS B O 1
ATOM 3834 N N . LYS B 1 115 ? 28.828 -28.906 6.418 1 72.75 115 LYS B N 1
ATOM 3835 C CA . LYS B 1 115 ? 29.922 -28.078 6.902 1 72.75 115 LYS B CA 1
ATOM 3836 C C . LYS B 1 115 ? 31.109 -28.125 5.938 1 72.75 115 LYS B C 1
ATOM 3838 O O . LYS B 1 115 ? 31.062 -28.812 4.914 1 72.75 115 LYS B O 1
ATOM 3843 N N . GLY B 1 116 ? 31.969 -27.219 6.125 1 76.56 116 GLY B N 1
ATOM 3844 C CA . GLY B 1 116 ? 33.219 -27.219 5.398 1 76.56 116 GLY B CA 1
ATOM 3845 C C . GLY B 1 116 ? 33.312 -26.172 4.309 1 76.56 116 GLY B C 1
ATOM 3846 O O . GLY B 1 116 ? 32.562 -25.188 4.336 1 76.56 116 GLY B O 1
ATOM 3847 N N . GLN B 1 117 ? 34.188 -26.25 3.428 1 76.19 117 GLN B N 1
ATOM 3848 C CA . GLN B 1 117 ? 34.5 -25.281 2.383 1 76.19 117 GLN B CA 1
ATOM 3849 C C . GLN B 1 117 ? 33.344 -25.094 1.421 1 76.19 117 GLN B C 1
ATOM 3851 O O . GLN B 1 117 ? 33.094 -23.984 0.954 1 76.19 117 GLN B O 1
ATOM 3856 N N . ASP B 1 118 ? 32.625 -26.031 1.27 1 82.88 118 ASP B N 1
ATOM 3857 C CA . ASP B 1 118 ? 31.469 -25.969 0.356 1 82.88 118 ASP B CA 1
ATOM 3858 C C . ASP B 1 118 ? 30.375 -25.062 0.917 1 82.88 118 ASP B C 1
ATOM 3860 O O . ASP B 1 118 ? 29.781 -24.266 0.185 1 82.88 118 ASP B O 1
ATOM 3864 N N . ALA B 1 119 ? 30.234 -25.125 2.154 1 88.06 119 ALA B N 1
ATOM 3865 C CA . ALA B 1 119 ? 29.219 -24.312 2.797 1 88.06 119 ALA B CA 1
ATOM 3866 C C . ALA B 1 119 ? 29.562 -22.828 2.688 1 88.06 119 ALA B C 1
ATOM 3868 O O . ALA B 1 119 ? 28.703 -22 2.381 1 88.06 119 ALA B O 1
ATOM 3869 N N . ALA B 1 120 ? 30.812 -22.562 2.91 1 90.31 120 ALA B N 1
ATOM 3870 C CA . ALA B 1 120 ? 31.25 -21.172 2.812 1 90.31 120 ALA B CA 1
ATOM 3871 C C . ALA B 1 120 ? 31.078 -20.641 1.395 1 90.31 120 ALA B C 1
ATOM 3873 O O . ALA B 1 120 ? 30.656 -19.5 1.206 1 90.31 120 ALA B O 1
ATOM 3874 N N . ARG B 1 121 ? 31.359 -21.469 0.555 1 90.44 121 ARG B N 1
ATOM 3875 C CA . ARG B 1 121 ? 31.203 -21.094 -0.846 1 90.44 121 ARG B CA 1
ATOM 3876 C C . ARG B 1 121 ? 29.734 -20.844 -1.178 1 90.44 121 ARG B C 1
ATOM 3878 O O . ARG B 1 121 ? 29.406 -19.875 -1.864 1 90.44 121 ARG B O 1
ATOM 3885 N N . TRP B 1 122 ? 28.906 -21.625 -0.7 1 89.75 122 TRP B N 1
ATOM 3886 C CA . TRP B 1 122 ? 27.484 -21.484 -0.97 1 89.75 122 TRP B CA 1
ATOM 3887 C C . TRP B 1 122 ? 26.938 -20.188 -0.373 1 89.75 122 TRP B C 1
ATOM 3889 O O . TRP B 1 122 ? 26.078 -19.547 -0.971 1 89.75 122 TRP B O 1
ATOM 3899 N N . VAL B 1 123 ? 27.453 -19.875 0.794 1 93.81 123 VAL B N 1
ATOM 3900 C CA . VAL B 1 123 ? 27.047 -18.625 1.442 1 93.81 123 VAL B CA 1
ATOM 3901 C C . VAL B 1 123 ? 27.438 -17.438 0.578 1 93.81 123 VAL B C 1
ATOM 3903 O O . VAL B 1 123 ? 26.625 -16.547 0.337 1 93.81 123 VAL B O 1
ATOM 3906 N N . GLU B 1 124 ? 28.594 -17.469 0.101 1 93.62 124 GLU B N 1
ATOM 3907 C CA . GLU B 1 124 ? 29.078 -16.391 -0.755 1 93.62 124 GLU B CA 1
ATOM 3908 C C . GLU B 1 124 ? 28.266 -16.297 -2.049 1 93.62 124 GLU B C 1
ATOM 3910 O O . GLU B 1 124 ? 27.938 -15.211 -2.508 1 93.62 124 GLU B O 1
ATOM 3915 N N . GLU B 1 125 ? 28 -17.391 -2.557 1 91.94 125 GLU B N 1
ATOM 3916 C CA . GLU B 1 125 ? 27.219 -17.453 -3.793 1 91.94 125 GLU B CA 1
ATOM 3917 C C . GLU B 1 125 ? 25.812 -16.922 -3.588 1 91.94 125 GLU B C 1
ATOM 3919 O O . GLU B 1 125 ? 25.312 -16.141 -4.395 1 91.94 125 GLU B O 1
ATOM 3924 N N . ALA B 1 126 ? 25.188 -17.375 -2.559 1 92.25 126 ALA B N 1
ATOM 3925 C CA . ALA B 1 126 ? 23.828 -16.906 -2.254 1 92.25 126 ALA B CA 1
ATOM 3926 C C . ALA B 1 126 ? 23.812 -15.398 -2.055 1 92.25 126 ALA B C 1
ATOM 3928 O O . ALA B 1 126 ? 22.906 -14.719 -2.545 1 92.25 126 ALA B O 1
ATOM 3929 N N . ALA B 1 127 ? 24.812 -14.898 -1.363 1 94.31 127 ALA B N 1
ATOM 3930 C CA . ALA B 1 127 ? 24.906 -13.461 -1.128 1 94.31 127 ALA B CA 1
ATOM 3931 C C . ALA B 1 127 ? 25.062 -12.703 -2.441 1 94.31 127 ALA B C 1
ATOM 3933 O O . ALA B 1 127 ? 24.469 -11.648 -2.629 1 94.31 127 ALA B O 1
ATOM 3934 N N . ALA B 1 128 ? 25.797 -13.258 -3.26 1 91.56 128 ALA B N 1
ATOM 3935 C CA . ALA B 1 128 ? 26.047 -12.633 -4.555 1 91.56 128 ALA B CA 1
ATOM 3936 C C . ALA B 1 128 ? 24.766 -12.602 -5.402 1 91.56 128 ALA B C 1
ATOM 3938 O O . ALA B 1 128 ? 24.516 -11.633 -6.121 1 91.56 128 ALA B O 1
ATOM 3939 N N . LEU B 1 129 ? 24.047 -13.586 -5.285 1 87.56 129 LEU B N 1
ATOM 3940 C CA . LEU B 1 129 ? 22.828 -13.703 -6.062 1 87.56 129 LEU B CA 1
ATOM 3941 C C . LEU B 1 129 ? 21.859 -12.562 -5.738 1 87.56 129 LEU B C 1
ATOM 3943 O O . LEU B 1 129 ? 21.125 -12.109 -6.609 1 87.56 129 LEU B O 1
ATOM 3947 N N . VAL B 1 130 ? 21.906 -12.086 -4.465 1 88.06 130 VAL B N 1
ATOM 3948 C CA . VAL B 1 130 ? 20.938 -11.086 -4.043 1 88.06 130 VAL B CA 1
ATOM 3949 C C . VAL B 1 130 ? 21.641 -9.75 -3.814 1 88.06 130 VAL B C 1
ATOM 3951 O O . VAL B 1 130 ? 21.047 -8.812 -3.275 1 88.06 130 VAL B O 1
ATOM 3954 N N . GLY B 1 131 ? 22.859 -9.68 -4.07 1 86.81 131 GLY B N 1
ATOM 3955 C CA . GLY B 1 131 ? 23.609 -8.43 -4.02 1 86.81 131 GLY B CA 1
ATOM 3956 C C . GLY B 1 131 ? 23.938 -7.996 -2.604 1 86.81 131 GLY B C 1
ATOM 3957 O O . GLY B 1 131 ? 23.859 -6.809 -2.277 1 86.81 131 GLY B O 1
ATOM 3958 N N . CYS B 1 132 ? 24.219 -8.914 -1.756 1 90.5 132 CYS B N 1
ATOM 3959 C CA . CYS B 1 132 ? 24.531 -8.516 -0.386 1 90.5 132 CYS B CA 1
ATOM 3960 C C . CYS B 1 132 ? 25.922 -8.977 0.016 1 90.5 132 CYS B C 1
ATOM 3962 O O . CYS B 1 132 ? 26.203 -9.141 1.204 1 90.5 132 CYS B O 1
ATOM 3964 N N . GLN B 1 133 ? 26.781 -9.148 -0.939 1 92.69 133 GLN B N 1
ATOM 3965 C CA . GLN B 1 133 ? 28.141 -9.633 -0.686 1 92.69 133 GLN B CA 1
ATOM 3966 C C . GLN B 1 133 ? 28.891 -8.703 0.263 1 92.69 133 GLN B C 1
ATOM 3968 O O . GLN B 1 133 ? 29.656 -9.156 1.107 1 92.69 133 GLN B O 1
ATOM 3973 N N . ASN B 1 134 ? 28.625 -7.48 0.163 1 91.94 134 ASN B N 1
ATOM 3974 C CA . ASN B 1 134 ? 29.359 -6.492 0.948 1 91.94 134 ASN B CA 1
ATOM 3975 C C . ASN B 1 134 ? 28.766 -6.328 2.342 1 91.94 134 ASN B C 1
ATOM 3977 O O . ASN B 1 134 ? 29.266 -5.547 3.15 1 91.94 134 ASN B O 1
ATOM 3981 N N . LEU B 1 135 ? 27.781 -7.09 2.646 1 94.62 135 LEU B N 1
ATOM 3982 C CA . LEU B 1 135 ? 27.078 -6.922 3.916 1 94.62 135 LEU B CA 1
ATOM 3983 C C . LEU B 1 135 ? 27.359 -8.094 4.852 1 94.62 135 LEU B C 1
ATOM 3985 O O . LEU B 1 135 ? 26.891 -8.109 5.988 1 94.62 135 LEU B O 1
ATOM 3989 N N . LEU B 1 136 ? 28.188 -9 4.504 1 95.81 136 LEU B N 1
ATOM 3990 C CA . LEU B 1 136 ? 28.312 -10.312 5.129 1 95.81 136 LEU B CA 1
ATOM 3991 C C . LEU B 1 136 ? 28.766 -10.188 6.578 1 95.81 136 LEU B C 1
ATOM 3993 O O . LEU B 1 136 ? 28.422 -11.016 7.418 1 95.81 136 LEU B O 1
ATOM 3997 N N . ASP B 1 137 ? 29.469 -9.18 6.875 1 95 137 ASP B N 1
ATOM 3998 C CA . ASP B 1 137 ? 30.031 -9.07 8.219 1 95 137 ASP B CA 1
ATOM 3999 C C . ASP B 1 137 ? 29.188 -8.156 9.102 1 95 137 ASP B C 1
ATOM 4001 O O . ASP B 1 137 ? 29.484 -7.973 10.281 1 95 137 ASP B O 1
ATOM 4005 N N . ARG B 1 138 ? 28.172 -7.68 8.586 1 94.75 138 ARG B N 1
ATOM 4006 C CA . ARG B 1 138 ? 27.266 -6.805 9.336 1 94.75 138 ARG B CA 1
ATOM 4007 C C . ARG B 1 138 ? 26.234 -7.609 10.109 1 94.75 138 ARG B C 1
ATOM 4009 O O . ARG B 1 138 ? 26.078 -8.812 9.883 1 94.75 138 ARG B O 1
ATOM 4016 N N . TYR B 1 139 ? 25.656 -6.926 11.07 1 93.44 139 TYR B N 1
ATOM 4017 C CA . TYR B 1 139 ? 24.531 -7.48 11.812 1 93.44 139 TYR B CA 1
ATOM 4018 C C . TYR B 1 139 ? 23.219 -6.918 11.297 1 93.44 139 TYR B C 1
ATOM 4020 O O . TYR B 1 139 ? 23.188 -5.832 10.711 1 93.44 139 TYR B O 1
ATOM 4028 N N . PRO B 1 140 ? 22.094 -7.652 11.508 1 91.62 140 PRO B N 1
ATOM 4029 C CA . PRO B 1 140 ? 20.781 -7.23 10.992 1 91.62 140 PRO B CA 1
ATOM 4030 C C . PRO B 1 140 ? 20.406 -5.812 11.414 1 91.62 140 PRO B C 1
ATOM 4032 O O . PRO B 1 140 ? 19.828 -5.059 10.625 1 91.62 140 PRO B O 1
ATOM 4035 N N . ALA B 1 141 ? 20.75 -5.406 12.531 1 84.88 141 ALA B N 1
ATOM 4036 C CA . ALA B 1 141 ? 20.406 -4.082 13.047 1 84.88 141 ALA B CA 1
ATOM 4037 C C . ALA B 1 141 ? 21.062 -2.982 12.227 1 84.88 141 ALA B C 1
ATOM 4039 O O . ALA B 1 141 ? 20.641 -1.824 12.273 1 84.88 141 ALA B O 1
ATOM 4040 N N . GLN B 1 142 ? 22.078 -3.326 11.531 1 87.62 142 GLN B N 1
ATOM 4041 C CA . GLN B 1 142 ? 22.859 -2.365 10.758 1 87.62 142 GLN B CA 1
ATOM 4042 C C . GLN B 1 142 ? 22.359 -2.307 9.312 1 87.62 142 GLN B C 1
ATOM 4044 O O . GLN B 1 142 ? 22.953 -1.611 8.477 1 87.62 142 GLN B O 1
ATOM 4049 N N . LEU B 1 143 ? 21.359 -3.035 9.016 1 88.62 143 LEU B N 1
ATOM 4050 C CA . LEU B 1 143 ? 20.859 -3.156 7.652 1 88.62 143 LEU B CA 1
ATOM 4051 C C . LEU B 1 143 ? 19.562 -2.377 7.469 1 88.62 143 LEU B C 1
ATOM 4053 O O . LEU B 1 143 ? 18.781 -2.236 8.414 1 88.62 143 LEU B O 1
ATOM 4057 N N . SER B 1 144 ? 19.375 -1.829 6.23 1 80 144 SER B N 1
ATOM 4058 C CA . SER B 1 144 ? 18.062 -1.295 5.871 1 80 144 SER B CA 1
ATOM 4059 C C . SER B 1 144 ? 17.047 -2.412 5.691 1 80 144 SER B C 1
ATOM 4061 O O . SER B 1 144 ? 17.406 -3.588 5.629 1 80 144 SER B O 1
ATOM 4063 N N . GLY B 1 145 ? 15.766 -2.066 5.66 1 78.31 145 GLY B N 1
ATOM 4064 C CA . GLY B 1 145 ? 14.711 -3.039 5.422 1 78.31 145 GLY B CA 1
ATOM 4065 C C . GLY B 1 145 ? 14.922 -3.85 4.156 1 78.31 145 GLY B C 1
ATOM 4066 O O . GLY B 1 145 ? 14.789 -5.074 4.172 1 78.31 145 GLY B O 1
ATOM 4067 N N . GLY B 1 146 ? 15.273 -3.133 3.117 1 81.44 146 GLY B N 1
ATOM 4068 C CA . GLY B 1 146 ? 15.547 -3.82 1.867 1 81.44 146 GLY B CA 1
ATOM 4069 C C . GLY B 1 146 ? 16.734 -4.762 1.954 1 81.44 146 GLY B C 1
ATOM 4070 O O . GLY B 1 146 ? 16.719 -5.852 1.379 1 81.44 146 GLY B O 1
ATOM 4071 N N . GLN B 1 147 ? 17.719 -4.32 2.678 1 87.38 147 GLN B N 1
ATOM 4072 C CA . GLN B 1 147 ? 18.891 -5.164 2.877 1 87.38 147 GLN B CA 1
ATOM 4073 C C . GLN B 1 147 ? 18.547 -6.406 3.693 1 87.38 147 GLN B C 1
ATOM 4075 O O . GLN B 1 147 ? 18.984 -7.512 3.369 1 87.38 147 GLN B O 1
ATOM 4080 N N . GLN B 1 148 ? 17.734 -6.219 4.684 1 90.44 148 GLN B N 1
ATOM 4081 C CA . GLN B 1 148 ? 17.312 -7.352 5.492 1 90.44 148 GLN B CA 1
ATOM 4082 C C . GLN B 1 148 ? 16.531 -8.367 4.656 1 90.44 148 GLN B C 1
ATOM 4084 O O . GLN B 1 148 ? 16.703 -9.578 4.816 1 90.44 148 GLN B O 1
ATOM 4089 N N . GLN B 1 149 ? 15.727 -7.828 3.803 1 86.38 149 GLN B N 1
ATOM 4090 C CA . GLN B 1 149 ? 14.969 -8.711 2.924 1 86.38 149 GLN B CA 1
ATOM 4091 C C . GLN B 1 149 ? 15.891 -9.523 2.023 1 86.38 149 GLN B C 1
ATOM 4093 O O . GLN B 1 149 ? 15.68 -10.719 1.83 1 86.38 149 GLN B O 1
ATOM 4098 N N . ARG B 1 150 ? 16.828 -8.852 1.46 1 88 150 ARG B N 1
ATOM 4099 C CA . ARG B 1 150 ? 17.797 -9.547 0.604 1 88 150 ARG B CA 1
ATOM 4100 C C . ARG B 1 150 ? 18.531 -10.633 1.376 1 88 150 ARG B C 1
ATOM 4102 O O . ARG B 1 150 ? 18.703 -11.742 0.869 1 88 150 ARG B O 1
ATOM 4109 N N . VAL B 1 151 ? 18.891 -10.336 2.543 1 93.31 151 VAL B N 1
ATOM 4110 C CA . VAL B 1 151 ? 19.578 -11.312 3.383 1 93.31 151 VAL B CA 1
ATOM 4111 C C . VAL B 1 151 ? 18.672 -12.5 3.66 1 93.31 151 VAL B C 1
ATOM 4113 O O . VAL B 1 151 ? 19.094 -13.656 3.576 1 93.31 151 VAL B O 1
ATOM 4116 N N . SER B 1 152 ? 17.438 -12.172 3.982 1 93.12 152 SER B N 1
ATOM 4117 C CA . SER B 1 152 ? 16.453 -13.227 4.23 1 93.12 152 SER B CA 1
ATOM 4118 C C . SER B 1 152 ? 16.297 -14.125 3.006 1 93.12 152 SER B C 1
ATOM 4120 O O . SER B 1 152 ? 16.203 -15.352 3.133 1 93.12 152 SER B O 1
ATOM 4122 N N . LEU B 1 153 ? 16.25 -13.547 1.886 1 91.44 153 LEU B N 1
ATOM 4123 C CA . LEU B 1 153 ? 16.141 -14.305 0.646 1 91.44 153 LEU B CA 1
ATOM 4124 C C . LEU B 1 153 ? 17.375 -15.172 0.413 1 91.44 153 LEU B C 1
ATOM 4126 O O . LEU B 1 153 ? 17.25 -16.344 0.047 1 91.44 153 LEU B O 1
ATOM 4130 N N . ALA B 1 154 ? 18.516 -14.602 0.608 1 93.44 154 ALA B N 1
ATOM 4131 C CA . ALA B 1 154 ? 19.75 -15.375 0.479 1 93.44 154 ALA B CA 1
ATOM 4132 C C . ALA B 1 154 ? 19.734 -16.594 1.401 1 93.44 154 ALA B C 1
ATOM 4134 O O . ALA B 1 154 ? 20.109 -17.688 0.992 1 93.44 154 ALA B O 1
ATOM 4135 N N . ARG B 1 155 ? 19.359 -16.359 2.564 1 94.12 155 ARG B N 1
ATOM 4136 C CA . ARG B 1 155 ? 19.25 -17.453 3.529 1 94.12 155 ARG B CA 1
ATOM 4137 C C . ARG B 1 155 ? 18.328 -18.547 3.023 1 94.12 155 ARG B C 1
ATOM 4139 O O . ARG B 1 155 ? 18.594 -19.734 3.201 1 94.12 155 ARG B O 1
ATOM 4146 N N . SER B 1 156 ? 17.266 -18.125 2.439 1 92.88 156 SER B N 1
ATOM 4147 C CA . SER B 1 156 ? 16.266 -19.094 1.962 1 92.88 156 SER B CA 1
ATOM 4148 C C . SER B 1 156 ? 16.797 -19.859 0.753 1 92.88 156 SER B C 1
ATOM 4150 O O . SER B 1 156 ? 16.344 -20.984 0.486 1 92.88 156 SER B O 1
ATOM 4152 N N . LEU B 1 157 ? 17.781 -19.359 0.055 1 92.75 157 LEU B N 1
ATOM 4153 C CA . LEU B 1 157 ? 18.234 -19.922 -1.208 1 92.75 157 LEU B CA 1
ATOM 4154 C C . LEU B 1 157 ? 19.5 -20.75 -1.007 1 92.75 157 LEU B C 1
ATOM 4156 O O . LEU B 1 157 ? 19.875 -21.547 -1.869 1 92.75 157 LEU B O 1
ATOM 4160 N N . VAL B 1 158 ? 20.141 -20.516 0.045 1 92.31 158 VAL B N 1
ATOM 4161 C CA . VAL B 1 158 ? 21.5 -20.984 0.22 1 92.31 158 VAL B CA 1
ATOM 4162 C C . VAL B 1 158 ? 21.562 -22.516 0.1 1 92.31 158 VAL B C 1
ATOM 4164 O O . VAL B 1 158 ? 22.516 -23.062 -0.438 1 92.31 158 VAL B O 1
ATOM 4167 N N . SER B 1 159 ? 20.547 -23.172 0.531 1 89.06 159 SER B N 1
ATOM 4168 C CA . SER B 1 159 ? 20.531 -24.625 0.527 1 89.06 159 SER B CA 1
ATOM 4169 C C . SER B 1 159 ? 20.031 -25.172 -0.806 1 89.06 159 SER B C 1
ATOM 4171 O O . SER B 1 159 ? 19.891 -26.391 -0.972 1 89.06 159 SER B O 1
ATOM 4173 N N . ARG B 1 160 ? 19.734 -24.25 -1.701 1 87.88 160 ARG B N 1
ATOM 4174 C CA . ARG B 1 160 ? 19.188 -24.641 -3.002 1 87.88 160 ARG B CA 1
ATOM 4175 C C . ARG B 1 160 ? 17.922 -25.469 -2.844 1 87.88 160 ARG B C 1
ATOM 4177 O O . ARG B 1 160 ? 17.859 -26.625 -3.277 1 87.88 160 ARG B O 1
ATOM 4184 N N . PRO B 1 161 ? 17 -24.922 -2.275 1 92.19 161 PRO B N 1
ATOM 4185 C CA . PRO B 1 161 ? 15.75 -25.609 -1.933 1 92.19 161 PRO B CA 1
ATOM 4186 C C . PRO B 1 161 ? 14.922 -25.969 -3.162 1 92.19 161 PRO B C 1
ATOM 4188 O O . PRO B 1 161 ? 15.102 -25.391 -4.23 1 92.19 161 PRO B O 1
ATOM 4191 N N . ASP B 1 162 ? 14.016 -27 -2.943 1 92.62 162 ASP B N 1
ATOM 4192 C CA . ASP B 1 162 ? 13.109 -27.438 -4.004 1 92.62 162 ASP B CA 1
ATOM 4193 C C . ASP B 1 162 ? 11.906 -26.5 -4.121 1 92.62 162 ASP B C 1
ATOM 4195 O O . ASP B 1 162 ? 11.203 -26.516 -5.129 1 92.62 162 ASP B O 1
ATOM 4199 N N . LEU B 1 163 ? 11.727 -25.781 -3.076 1 95.88 163 LEU B N 1
ATOM 4200 C CA . LEU B 1 163 ? 10.57 -24.906 -2.969 1 95.88 163 LEU B CA 1
ATOM 4201 C C . LEU B 1 163 ? 10.867 -23.734 -2.027 1 95.88 163 LEU B C 1
ATOM 4203 O O . LEU B 1 163 ? 11.453 -23.922 -0.959 1 95.88 163 LEU B O 1
ATOM 4207 N N . ILE B 1 164 ? 10.539 -22.562 -2.482 1 96.19 164 ILE B N 1
ATOM 4208 C CA . ILE B 1 164 ? 10.664 -21.391 -1.613 1 96.19 164 ILE B CA 1
ATOM 4209 C C . ILE B 1 164 ? 9.281 -20.859 -1.262 1 96.19 164 ILE B C 1
ATOM 4211 O O . ILE B 1 164 ? 8.43 -20.688 -2.141 1 96.19 164 ILE B O 1
ATOM 4215 N N . LEU B 1 165 ? 9.047 -20.656 0.019 1 97.06 165 LEU B N 1
ATOM 4216 C CA . LEU B 1 165 ? 7.777 -20.141 0.528 1 97.06 165 LEU B CA 1
ATOM 4217 C C . LEU B 1 165 ? 7.941 -18.719 1.058 1 97.06 165 LEU B C 1
ATOM 4219 O O . LEU B 1 165 ? 8.828 -18.453 1.875 1 97.06 165 LEU B O 1
ATOM 4223 N N . PHE B 1 166 ? 7.125 -17.812 0.508 1 96.69 166 PHE B N 1
ATOM 4224 C CA . PHE B 1 166 ? 7.137 -16.422 0.938 1 96.69 166 PHE B CA 1
ATOM 4225 C C . PHE B 1 166 ? 5.859 -16.078 1.7 1 96.69 166 PHE B C 1
ATOM 4227 O O . PHE B 1 166 ? 4.762 -16.141 1.141 1 96.69 166 PHE B O 1
ATOM 4234 N N . ASP B 1 167 ? 5.98 -15.742 2.938 1 93.88 167 ASP B N 1
ATOM 4235 C CA . ASP B 1 167 ? 4.824 -15.367 3.746 1 93.88 167 ASP B CA 1
ATOM 4236 C C . ASP B 1 167 ? 4.754 -13.852 3.936 1 93.88 167 ASP B C 1
ATOM 4238 O O . ASP B 1 167 ? 5.23 -13.328 4.941 1 93.88 167 ASP B O 1
ATOM 4242 N N . GLU B 1 168 ? 4.133 -13.164 2.996 1 91.38 168 GLU B N 1
ATOM 4243 C CA . GLU B 1 168 ? 3.939 -11.711 2.971 1 91.38 168 GLU B CA 1
ATOM 4244 C C . GLU B 1 168 ? 5.254 -10.977 3.211 1 91.38 168 GLU B C 1
ATOM 4246 O O . GLU B 1 168 ? 5.332 -10.094 4.066 1 91.38 168 GLU B O 1
ATOM 4251 N N . PRO B 1 169 ? 6.242 -11.234 2.379 1 91.19 169 PRO B N 1
ATOM 4252 C CA . PRO B 1 169 ? 7.598 -10.758 2.668 1 91.19 169 PRO B CA 1
ATOM 4253 C C . PRO B 1 169 ? 7.738 -9.25 2.504 1 91.19 169 PRO B C 1
ATOM 4255 O O . PRO B 1 169 ? 8.703 -8.656 2.998 1 91.19 169 PRO B O 1
ATOM 4258 N N . LEU B 1 170 ? 6.785 -8.602 1.846 1 89.56 170 LEU B N 1
ATOM 4259 C CA . LEU B 1 170 ? 6.953 -7.191 1.517 1 89.56 170 LEU B CA 1
ATOM 4260 C C . LEU B 1 170 ? 5.969 -6.328 2.299 1 89.56 170 LEU B C 1
ATOM 4262 O O . LEU B 1 170 ? 5.91 -5.109 2.104 1 89.56 170 LEU B O 1
ATOM 4266 N N . SER B 1 171 ? 5.246 -6.871 3.232 1 81.38 171 SER B N 1
ATOM 4267 C CA . SER B 1 171 ? 4.129 -6.195 3.885 1 81.38 171 SER B CA 1
ATOM 4268 C C . SER B 1 171 ? 4.621 -5.102 4.828 1 81.38 171 SER B C 1
ATOM 4270 O O . SER B 1 171 ? 3.902 -4.137 5.098 1 81.38 171 SER B O 1
ATOM 4272 N N . ASN B 1 172 ? 5.812 -5.215 5.297 1 74.31 172 ASN B N 1
ATOM 4273 C CA . ASN B 1 172 ? 6.309 -4.277 6.301 1 74.31 172 ASN B CA 1
ATOM 4274 C C . ASN B 1 172 ? 7.152 -3.174 5.668 1 74.31 172 ASN B C 1
ATOM 4276 O O . ASN B 1 172 ? 7.664 -2.301 6.371 1 74.31 172 ASN B O 1
ATOM 4280 N N . LEU B 1 173 ? 7.285 -3.193 4.426 1 79.56 173 LEU B N 1
ATOM 4281 C CA . LEU B 1 173 ? 8.117 -2.219 3.732 1 79.56 173 LEU B CA 1
ATOM 4282 C C . LEU B 1 173 ? 7.297 -1.012 3.293 1 79.56 173 LEU B C 1
ATOM 4284 O O . LEU B 1 173 ? 6.098 -1.132 3.045 1 79.56 173 LEU B O 1
ATOM 4288 N N . ASP B 1 174 ? 7.941 0.147 3.25 1 76.31 174 ASP B N 1
ATOM 4289 C CA . ASP B 1 174 ? 7.281 1.318 2.682 1 76.31 174 ASP B CA 1
ATOM 4290 C C . ASP B 1 174 ? 7.09 1.166 1.175 1 76.31 174 ASP B C 1
ATOM 4292 O O . ASP B 1 174 ? 7.641 0.246 0.565 1 76.31 174 ASP B O 1
ATOM 4296 N N . ALA B 1 175 ? 6.293 2.074 0.598 1 76.06 175 ALA B N 1
ATOM 4297 C CA . ALA B 1 175 ? 5.852 1.959 -0.789 1 76.06 175 ALA B CA 1
ATOM 4298 C C . ALA B 1 175 ? 7.039 1.919 -1.743 1 76.06 175 ALA B C 1
ATOM 4300 O O . ALA B 1 175 ? 7.113 1.053 -2.619 1 76.06 175 ALA B O 1
ATOM 4301 N N . LYS B 1 176 ? 7.961 2.77 -1.543 1 79.25 176 LYS B N 1
ATOM 4302 C CA . LYS B 1 176 ? 9.102 2.852 -2.451 1 79.25 176 LYS B CA 1
ATOM 4303 C C . LYS B 1 176 ? 9.969 1.598 -2.363 1 79.25 176 LYS B C 1
ATOM 4305 O O . LYS B 1 176 ? 10.289 0.987 -3.385 1 79.25 176 LYS B O 1
ATOM 4310 N N . LEU B 1 177 ? 10.344 1.274 -1.175 1 80.38 177 LEU B N 1
ATOM 4311 C CA . LEU B 1 177 ? 11.188 0.096 -0.979 1 80.38 177 LEU B CA 1
ATOM 4312 C C . LEU B 1 177 ? 10.469 -1.164 -1.454 1 80.38 177 LEU B C 1
ATOM 4314 O O . LEU B 1 177 ? 11.094 -2.059 -2.029 1 80.38 177 LEU B O 1
ATOM 4318 N N . ARG B 1 178 ? 9.203 -1.194 -1.239 1 85.75 178 ARG B N 1
ATOM 4319 C CA . ARG B 1 178 ? 8.406 -2.33 -1.688 1 85.75 178 ARG B CA 1
ATOM 4320 C C . ARG B 1 178 ? 8.508 -2.508 -3.199 1 85.75 178 ARG B C 1
ATOM 4322 O O . ARG B 1 178 ? 8.688 -3.623 -3.689 1 85.75 178 ARG B O 1
ATOM 4329 N N . GLU B 1 179 ? 8.359 -1.456 -3.863 1 86.31 179 GLU B N 1
ATOM 4330 C CA . GLU B 1 179 ? 8.445 -1.499 -5.32 1 86.31 179 GLU B CA 1
ATOM 4331 C C . GLU B 1 179 ? 9.82 -1.97 -5.773 1 86.31 179 GLU B C 1
ATOM 4333 O O . GLU B 1 179 ? 9.938 -2.793 -6.688 1 86.31 179 GLU B O 1
ATOM 4338 N N . ASP B 1 180 ? 10.82 -1.506 -5.137 1 84.12 180 ASP B N 1
ATOM 4339 C CA . ASP B 1 180 ? 12.188 -1.874 -5.484 1 84.12 180 ASP B CA 1
ATOM 4340 C C . ASP B 1 180 ? 12.438 -3.361 -5.25 1 84.12 180 ASP B C 1
ATOM 4342 O O . ASP B 1 180 ? 12.969 -4.055 -6.121 1 84.12 180 ASP B O 1
ATOM 4346 N N . VAL B 1 181 ? 12.07 -3.801 -4.137 1 88.12 181 VAL B N 1
ATOM 4347 C CA . VAL B 1 181 ? 12.312 -5.191 -3.77 1 88.12 181 VAL B CA 1
ATOM 4348 C C . VAL B 1 181 ? 11.484 -6.113 -4.66 1 88.12 181 VAL B C 1
ATOM 4350 O O . VAL B 1 181 ? 11.945 -7.188 -5.055 1 88.12 181 VAL B O 1
ATOM 4353 N N . ARG B 1 182 ? 10.297 -5.684 -4.98 1 91.44 182 ARG B N 1
ATOM 4354 C CA . ARG B 1 182 ? 9.453 -6.453 -5.887 1 91.44 182 ARG B CA 1
ATOM 4355 C C . ARG B 1 182 ? 10.125 -6.629 -7.242 1 91.44 182 ARG B C 1
ATOM 4357 O O . ARG B 1 182 ? 10.133 -7.73 -7.797 1 91.44 182 ARG B O 1
ATOM 4364 N N . ALA B 1 183 ? 10.609 -5.566 -7.715 1 89.69 183 ALA B N 1
ATOM 4365 C CA . ALA B 1 183 ? 11.289 -5.617 -9 1 89.69 183 ALA B CA 1
ATOM 4366 C C . ALA B 1 183 ? 12.5 -6.543 -8.945 1 89.69 183 ALA B C 1
ATOM 4368 O O . ALA B 1 183 ? 12.75 -7.312 -9.875 1 89.69 183 ALA B O 1
ATOM 4369 N N . GLN B 1 184 ? 13.203 -6.449 -7.922 1 87.19 184 GLN B N 1
ATOM 4370 C CA . GLN B 1 184 ? 14.383 -7.297 -7.75 1 87.19 184 GLN B CA 1
ATOM 4371 C C . GLN B 1 184 ? 13.992 -8.773 -7.699 1 87.19 184 GLN B C 1
ATOM 4373 O O . GLN B 1 184 ? 14.656 -9.617 -8.297 1 87.19 184 GLN B O 1
ATOM 4378 N N . LEU B 1 185 ? 12.977 -9.062 -6.957 1 91.56 185 LEU B N 1
ATOM 4379 C CA . LEU B 1 185 ? 12.5 -10.438 -6.863 1 91.56 185 LEU B CA 1
ATOM 4380 C C . LEU B 1 185 ? 12.078 -10.961 -8.234 1 91.56 185 LEU B C 1
ATOM 4382 O O . LEU B 1 185 ? 12.344 -12.117 -8.57 1 91.56 185 LEU B O 1
ATOM 4386 N N . HIS B 1 186 ? 11.414 -10.148 -8.961 1 93.94 186 HIS B N 1
ATOM 4387 C CA . HIS B 1 186 ? 11 -10.523 -10.312 1 93.94 186 HIS B CA 1
ATOM 4388 C C . HIS B 1 186 ? 12.203 -10.867 -11.18 1 93.94 186 HIS B C 1
ATOM 4390 O O . HIS B 1 186 ? 12.211 -11.898 -11.852 1 93.94 186 HIS B O 1
ATOM 4396 N N . GLU B 1 187 ? 13.164 -10.031 -11.133 1 89.69 187 GLU B N 1
ATOM 4397 C CA . GLU B 1 187 ? 14.375 -10.266 -11.906 1 89.69 187 GLU B CA 1
ATOM 4398 C C . GLU B 1 187 ? 15.086 -11.539 -11.453 1 89.69 187 GLU B C 1
ATOM 4400 O O . GLU B 1 187 ? 15.57 -12.312 -12.289 1 89.69 187 GLU B O 1
ATOM 4405 N N . LEU B 1 188 ? 15.148 -11.695 -10.195 1 88.94 188 LEU B N 1
ATOM 4406 C CA . LEU B 1 188 ? 15.82 -12.867 -9.633 1 88.94 188 LEU B CA 1
ATOM 4407 C C . LEU B 1 188 ? 15.125 -14.148 -10.078 1 88.94 188 LEU B C 1
ATOM 4409 O O . LEU B 1 188 ? 15.789 -15.117 -10.461 1 88.94 188 LEU B O 1
ATOM 4413 N N . HIS B 1 189 ? 13.867 -14.219 -10.023 1 93.5 189 HIS B N 1
ATOM 4414 C CA . HIS B 1 189 ? 13.133 -15.406 -10.453 1 93.5 189 HIS B CA 1
ATOM 4415 C C . HIS B 1 189 ? 13.32 -15.664 -11.945 1 93.5 189 HIS B C 1
ATOM 4417 O O . HIS B 1 189 ? 13.422 -16.812 -12.375 1 93.5 189 HIS B O 1
ATOM 4423 N N . ARG B 1 190 ? 13.289 -14.641 -12.68 1 90.38 190 ARG B N 1
ATOM 4424 C CA . ARG B 1 190 ? 13.492 -14.789 -14.117 1 90.38 190 ARG B CA 1
ATOM 4425 C C . ARG B 1 190 ? 14.836 -15.43 -14.414 1 90.38 190 ARG B C 1
ATOM 4427 O O . ARG B 1 190 ? 14.961 -16.234 -15.336 1 90.38 190 ARG B O 1
ATOM 4434 N N . ARG B 1 191 ? 15.781 -15.109 -13.617 1 87.25 191 ARG B N 1
ATOM 4435 C CA . ARG B 1 191 ? 17.141 -15.594 -13.828 1 87.25 191 ARG B CA 1
ATOM 4436 C C . ARG B 1 191 ? 17.312 -17 -13.281 1 87.25 191 ARG B C 1
ATOM 4438 O O . ARG B 1 191 ? 17.906 -17.859 -13.945 1 87.25 191 ARG B O 1
ATOM 4445 N N . LEU B 1 192 ? 16.781 -17.297 -12.094 1 88.69 192 LEU B N 1
ATOM 4446 C CA . LEU B 1 192 ? 17.109 -18.531 -11.383 1 88.69 192 LEU B CA 1
ATOM 4447 C C . LEU B 1 192 ? 16.016 -19.562 -11.586 1 88.69 192 LEU B C 1
ATOM 4449 O O . LEU B 1 192 ? 16.25 -20.766 -11.422 1 88.69 192 LEU B O 1
ATOM 4453 N N . ARG B 1 193 ? 14.812 -19.156 -11.789 1 93.5 193 ARG B N 1
ATOM 4454 C CA . ARG B 1 193 ? 13.648 -20.016 -12.039 1 93.5 193 ARG B CA 1
ATOM 4455 C C . ARG B 1 193 ? 13.414 -20.953 -10.867 1 93.5 193 ARG B C 1
ATOM 4457 O O . ARG B 1 193 ? 13.195 -22.156 -11.07 1 93.5 193 ARG B O 1
ATOM 4464 N N . PHE B 1 194 ? 13.547 -20.484 -9.703 1 92.44 194 PHE B N 1
ATOM 4465 C CA . PHE B 1 194 ? 13.203 -21.297 -8.539 1 92.44 194 PHE B CA 1
ATOM 4466 C C . PHE B 1 194 ? 11.695 -21.484 -8.438 1 92.44 194 PHE B C 1
ATOM 4468 O O . PHE B 1 194 ? 10.922 -20.656 -8.922 1 92.44 194 PHE B O 1
ATOM 4475 N N . THR B 1 195 ? 11.25 -22.609 -7.836 1 96 195 THR B N 1
ATOM 4476 C CA . THR B 1 195 ? 9.836 -22.844 -7.566 1 96 195 THR B CA 1
ATOM 4477 C C . THR B 1 195 ? 9.398 -22.094 -6.312 1 96 195 THR B C 1
ATOM 4479 O O . THR B 1 195 ? 10.07 -22.156 -5.277 1 96 195 THR B O 1
ATOM 4482 N N . ALA B 1 196 ? 8.289 -21.344 -6.434 1 97 196 ALA B N 1
ATOM 4483 C CA . ALA B 1 196 ? 7.941 -20.469 -5.312 1 97 196 ALA B CA 1
ATOM 4484 C C . ALA B 1 196 ? 6.434 -20.406 -5.102 1 97 196 ALA B C 1
ATOM 4486 O O . ALA B 1 196 ? 5.66 -20.484 -6.062 1 97 196 ALA B O 1
ATOM 4487 N N . VAL B 1 197 ? 6.051 -20.359 -3.844 1 98 197 VAL B N 1
ATOM 4488 C CA . VAL B 1 197 ? 4.715 -19.969 -3.416 1 98 197 VAL B CA 1
ATOM 4489 C C . VAL B 1 197 ? 4.793 -18.672 -2.611 1 98 197 VAL B C 1
ATOM 4491 O O . VAL B 1 197 ? 5.52 -18.594 -1.619 1 98 197 VAL B O 1
ATOM 4494 N N . PHE B 1 198 ? 4.078 -17.703 -3.08 1 97.75 198 PHE B N 1
ATOM 4495 C CA . PHE B 1 198 ? 4.113 -16.359 -2.502 1 97.75 198 PHE B CA 1
ATOM 4496 C C . PHE B 1 198 ? 2.732 -15.945 -2.01 1 97.75 198 PHE B C 1
ATOM 4498 O O . PHE B 1 198 ? 1.773 -15.93 -2.783 1 97.75 198 PHE B O 1
ATOM 4505 N N . VAL B 1 199 ? 2.664 -15.719 -0.721 1 96.75 199 VAL B N 1
ATOM 4506 C CA . VAL B 1 199 ? 1.393 -15.305 -0.133 1 96.75 199 VAL B CA 1
ATOM 4507 C C . VAL B 1 199 ? 1.368 -13.789 0.033 1 96.75 199 VAL B C 1
ATOM 4509 O O . VAL B 1 199 ? 2.334 -13.195 0.52 1 96.75 199 VAL B O 1
ATOM 4512 N N . THR B 1 200 ? 0.256 -13.211 -0.353 1 94.44 200 THR B N 1
ATOM 4513 C CA . THR B 1 200 ? 0.119 -11.766 -0.191 1 94.44 200 THR B CA 1
ATOM 4514 C C . THR B 1 200 ? -1.347 -11.352 -0.273 1 94.44 200 THR B C 1
ATOM 4516 O O . THR B 1 200 ? -2.184 -12.102 -0.778 1 94.44 200 THR B O 1
ATOM 4519 N N . HIS B 1 201 ? -1.626 -10.25 0.262 1 90.5 201 HIS B N 1
ATOM 4520 C CA . HIS B 1 201 ? -2.932 -9.625 0.068 1 90.5 201 HIS B CA 1
ATOM 4521 C C . HIS B 1 201 ? -2.846 -8.461 -0.913 1 90.5 201 HIS B C 1
ATOM 4523 O O . HIS B 1 201 ? -3.854 -7.809 -1.199 1 90.5 201 HIS B O 1
ATOM 4529 N N . ASP B 1 202 ? -1.699 -8.25 -1.461 1 90.94 202 ASP B N 1
ATOM 4530 C CA . ASP B 1 202 ? -1.464 -7.105 -2.332 1 90.94 202 ASP B CA 1
ATOM 4531 C C . ASP B 1 202 ? -1.581 -7.496 -3.803 1 90.94 202 ASP B C 1
ATOM 4533 O O . ASP B 1 202 ? -0.802 -8.312 -4.297 1 90.94 202 ASP B O 1
ATOM 4537 N N . GLN B 1 203 ? -2.434 -6.812 -4.523 1 92.38 203 GLN B N 1
ATOM 4538 C CA . GLN B 1 203 ? -2.713 -7.16 -5.91 1 92.38 203 GLN B CA 1
ATOM 4539 C C . GLN B 1 203 ? -1.521 -6.844 -6.809 1 92.38 203 GLN B C 1
ATOM 4541 O O . GLN B 1 203 ? -1.232 -7.586 -7.75 1 92.38 203 GLN B O 1
ATOM 4546 N N . SER B 1 204 ? -0.846 -5.734 -6.48 1 92.81 204 SER B N 1
ATOM 4547 C CA . SER B 1 204 ? 0.283 -5.336 -7.316 1 92.81 204 SER B CA 1
ATOM 4548 C C . SER B 1 204 ? 1.393 -6.383 -7.281 1 92.81 204 SER B C 1
ATOM 4550 O O . SER B 1 204 ? 2.031 -6.652 -8.297 1 92.81 204 SER B O 1
ATOM 4552 N N . GLU B 1 205 ? 1.6 -6.926 -6.16 1 94.75 205 GLU B N 1
ATOM 4553 C CA . GLU B 1 205 ? 2.598 -7.984 -6.02 1 94.75 205 GLU B CA 1
ATOM 4554 C C . GLU B 1 205 ? 2.232 -9.203 -6.863 1 94.75 205 GLU B C 1
ATOM 4556 O O . GLU B 1 205 ? 3.082 -9.75 -7.57 1 94.75 205 GLU B O 1
ATOM 4561 N N . ALA B 1 206 ? 0.994 -9.562 -6.781 1 95.94 206 ALA B N 1
ATOM 4562 C CA . ALA B 1 206 ? 0.519 -10.719 -7.531 1 95.94 206 ALA B CA 1
ATOM 4563 C C . ALA B 1 206 ? 0.698 -10.508 -9.031 1 95.94 206 ALA B C 1
ATOM 4565 O O . ALA B 1 206 ? 1.204 -11.391 -9.734 1 95.94 206 ALA B O 1
ATOM 4566 N N . LEU B 1 207 ? 0.342 -9.398 -9.477 1 94.31 207 LEU B N 1
ATOM 4567 C CA . LEU B 1 207 ? 0.418 -9.109 -10.906 1 94.31 207 LEU B CA 1
ATOM 4568 C C . LEU B 1 207 ? 1.868 -9.078 -11.375 1 94.31 207 LEU B C 1
ATOM 4570 O O . LEU B 1 207 ? 2.18 -9.555 -12.469 1 94.31 207 LEU B O 1
ATOM 4574 N N . ALA B 1 208 ? 2.73 -8.586 -10.562 1 94.19 208 ALA B N 1
ATOM 4575 C CA . ALA B 1 208 ? 4.125 -8.375 -10.938 1 94.19 208 ALA B CA 1
ATOM 4576 C C . ALA B 1 208 ? 4.914 -9.68 -10.883 1 94.19 208 ALA B C 1
ATOM 4578 O O . ALA B 1 208 ? 5.812 -9.906 -11.703 1 94.19 208 ALA B O 1
ATOM 4579 N N . LEU B 1 209 ? 4.582 -10.531 -9.953 1 96.56 209 LEU B N 1
ATOM 4580 C CA . LEU B 1 209 ? 5.492 -11.633 -9.641 1 96.56 209 LEU B CA 1
ATOM 4581 C C . LEU B 1 209 ? 4.941 -12.961 -10.148 1 96.56 209 LEU B C 1
ATOM 4583 O O . LEU B 1 209 ? 5.703 -13.859 -10.508 1 96.56 209 LEU B O 1
ATOM 4587 N N . ALA B 1 210 ? 3.676 -13.07 -10.242 1 97.5 210 ALA B N 1
ATOM 4588 C CA . ALA B 1 210 ? 3.057 -14.383 -10.422 1 97.5 210 ALA B CA 1
ATOM 4589 C C . ALA B 1 210 ? 3.113 -14.812 -11.891 1 97.5 210 ALA B C 1
ATOM 4591 O O . ALA B 1 210 ? 2.91 -14 -12.789 1 97.5 210 ALA B O 1
ATOM 4592 N N . GLU B 1 211 ? 3.414 -16.031 -12.055 1 96.69 211 GLU B N 1
ATOM 4593 C CA . GLU B 1 211 ? 3.047 -16.688 -13.312 1 96.69 211 GLU B CA 1
ATOM 4594 C C . GLU B 1 211 ? 1.595 -17.156 -13.289 1 96.69 211 GLU B C 1
ATOM 4596 O O . GLU B 1 211 ? 0.889 -17.062 -14.297 1 96.69 211 GLU B O 1
ATOM 4601 N N . ARG B 1 212 ? 1.205 -17.609 -12.133 1 97.69 212 ARG B N 1
ATOM 4602 C CA . ARG B 1 212 ? -0.205 -17.875 -11.852 1 97.69 212 ARG B CA 1
ATOM 4603 C C . ARG B 1 212 ? -0.606 -17.281 -10.5 1 97.69 212 ARG B C 1
ATOM 4605 O O . ARG B 1 212 ? 0.159 -17.359 -9.539 1 97.69 212 ARG B O 1
ATOM 4612 N N . VAL B 1 213 ? -1.811 -16.75 -10.523 1 97.56 213 VAL B N 1
ATOM 4613 C CA . VAL B 1 213 ? -2.412 -16.203 -9.312 1 97.56 213 VAL B CA 1
ATOM 4614 C C . VAL B 1 213 ? -3.594 -17.078 -8.883 1 97.56 213 VAL B C 1
ATOM 4616 O O . VAL B 1 213 ? -4.441 -17.422 -9.703 1 97.56 213 VAL B O 1
ATOM 4619 N N . ALA B 1 214 ? -3.607 -17.438 -7.633 1 97.88 214 ALA B N 1
ATOM 4620 C CA . ALA B 1 214 ? -4.758 -18.094 -7.023 1 97.88 214 ALA B CA 1
ATOM 4621 C C . ALA B 1 214 ? -5.453 -17.172 -6.023 1 97.88 214 ALA B C 1
ATOM 4623 O O . ALA B 1 214 ? -4.91 -16.891 -4.953 1 97.88 214 ALA B O 1
ATOM 4624 N N . VAL B 1 215 ? -6.641 -16.75 -6.379 1 97.69 215 VAL B N 1
ATOM 4625 C CA . VAL B 1 215 ? -7.422 -15.922 -5.477 1 97.69 215 VAL B CA 1
ATOM 4626 C C . VAL B 1 215 ? -8.203 -16.797 -4.496 1 97.69 215 VAL B C 1
ATOM 4628 O O . VAL B 1 215 ? -8.977 -17.656 -4.91 1 97.69 215 VAL B O 1
ATOM 4631 N N . MET B 1 216 ? -7.984 -16.516 -3.242 1 96.75 216 MET B N 1
ATOM 4632 C CA . MET B 1 216 ? -8.523 -17.391 -2.209 1 96.75 216 MET B CA 1
ATOM 4633 C C . MET B 1 216 ? -9.68 -16.719 -1.475 1 96.75 216 MET B C 1
ATOM 4635 O O . MET B 1 216 ? -9.641 -15.508 -1.22 1 96.75 216 MET B O 1
ATOM 4639 N N . ARG B 1 217 ? -10.664 -17.5 -1.162 1 94.38 217 ARG B N 1
ATOM 4640 C CA . ARG B 1 217 ? -11.797 -17.094 -0.338 1 94.38 217 ARG B CA 1
ATOM 4641 C C . ARG B 1 217 ? -12.227 -18.234 0.592 1 94.38 217 ARG B C 1
ATOM 4643 O O . ARG B 1 217 ? -12.57 -19.328 0.134 1 94.38 217 ARG B O 1
ATOM 4650 N N . GLU B 1 218 ? -12.211 -17.938 1.865 1 92.69 218 GLU B N 1
ATOM 4651 C CA . GLU B 1 218 ? -12.734 -18.859 2.869 1 92.69 218 GLU B CA 1
ATOM 4652 C C . GLU B 1 218 ? -12.148 -20.25 2.693 1 92.69 218 GLU B C 1
ATOM 4654 O O . GLU B 1 218 ? -12.883 -21.25 2.639 1 92.69 218 GLU B O 1
ATOM 4659 N N . GLY B 1 219 ? -10.859 -20.297 2.496 1 95.69 219 GLY B N 1
ATOM 4660 C CA . GLY B 1 219 ? -10.125 -21.547 2.502 1 95.69 219 GLY B CA 1
ATOM 4661 C C . GLY B 1 219 ? -10.156 -22.266 1.163 1 95.69 219 GLY B C 1
ATOM 4662 O O . GLY B 1 219 ? -9.672 -23.391 1.043 1 95.69 219 GLY B O 1
ATOM 4663 N N . ARG B 1 220 ? -10.719 -21.609 0.146 1 96.62 220 ARG B N 1
ATOM 4664 C CA . ARG B 1 220 ? -10.82 -22.188 -1.189 1 96.62 220 ARG B CA 1
ATOM 4665 C C . ARG B 1 220 ? -10.234 -21.25 -2.24 1 96.62 220 ARG B C 1
ATOM 4667 O O . ARG B 1 220 ? -10.055 -20.047 -1.981 1 96.62 220 ARG B O 1
ATOM 4674 N N . PHE B 1 221 ? -9.945 -21.859 -3.398 1 96.75 221 PHE B N 1
ATOM 4675 C CA . PHE B 1 221 ? -9.586 -21.031 -4.543 1 96.75 221 PHE B CA 1
ATOM 4676 C C . PHE B 1 221 ? -10.836 -20.609 -5.312 1 96.75 221 PHE B C 1
ATOM 4678 O O . PHE B 1 221 ? -11.617 -21.453 -5.754 1 96.75 221 PHE B O 1
ATOM 4685 N N . GLU B 1 222 ? -11.023 -19.344 -5.449 1 96.31 222 GLU B N 1
ATOM 4686 C CA . GLU B 1 222 ? -12.117 -18.797 -6.25 1 96.31 222 GLU B CA 1
ATOM 4687 C C . GLU B 1 222 ? -11.766 -18.812 -7.734 1 96.31 222 GLU B C 1
ATOM 4689 O O . GLU B 1 222 ? -12.641 -18.984 -8.586 1 96.31 222 GLU B O 1
ATOM 4694 N N . GLN B 1 223 ? -10.578 -18.531 -8.016 1 97 223 GLN B N 1
ATOM 4695 C CA . GLN B 1 223 ? -10.047 -18.516 -9.375 1 97 223 GLN B CA 1
ATOM 4696 C C . GLN B 1 223 ? -8.531 -18.688 -9.383 1 97 223 GLN B C 1
ATOM 4698 O O . GLN B 1 223 ? -7.836 -18.156 -8.531 1 97 223 GLN B O 1
ATOM 4703 N N . ILE B 1 224 ? -8.078 -19.469 -10.266 1 96.94 224 ILE B N 1
ATOM 4704 C CA . ILE B 1 224 ? -6.652 -19.625 -10.523 1 96.94 224 ILE B CA 1
ATOM 4705 C C . ILE B 1 224 ? -6.367 -19.391 -12 1 96.94 224 ILE B C 1
ATOM 4707 O O . ILE B 1 224 ? -7.078 -19.922 -12.867 1 96.94 224 ILE B O 1
ATOM 4711 N N . GLY B 1 225 ? -5.414 -18.547 -12.312 1 96.75 225 GLY B N 1
ATOM 4712 C CA . GLY B 1 225 ? -5.035 -18.25 -13.68 1 96.75 225 GLY B CA 1
ATOM 4713 C C . GLY B 1 225 ? -3.863 -17.297 -13.781 1 96.75 225 GLY B C 1
ATOM 4714 O O . GLY B 1 225 ? -3.244 -16.953 -12.773 1 96.75 225 GLY B O 1
ATOM 4715 N N . THR B 1 226 ? -3.502 -16.984 -14.984 1 96.5 226 THR B N 1
ATOM 4716 C CA . THR B 1 226 ? -2.451 -15.992 -15.188 1 96.5 226 THR B CA 1
ATOM 4717 C C . THR B 1 226 ? -2.896 -14.625 -14.68 1 96.5 226 THR B C 1
ATOM 4719 O O . THR B 1 226 ? -4.094 -14.352 -14.578 1 96.5 226 THR B O 1
ATOM 4722 N N . PRO B 1 227 ? -1.938 -13.789 -14.312 1 95.56 227 PRO B N 1
ATOM 4723 C CA . PRO B 1 227 ? -2.297 -12.43 -13.906 1 95.56 227 PRO B CA 1
ATOM 4724 C C . PRO B 1 227 ? -3.197 -11.727 -14.922 1 95.56 227 PRO B C 1
ATOM 4726 O O . PRO B 1 227 ? -4.176 -11.078 -14.539 1 95.56 227 PRO B O 1
ATOM 4729 N N . HIS B 1 228 ? -2.949 -11.922 -16.172 1 91.44 228 HIS B N 1
ATOM 4730 C CA . HIS B 1 228 ? -3.752 -11.289 -17.219 1 91.44 228 HIS B CA 1
ATOM 4731 C C . HIS B 1 228 ? -5.184 -11.812 -17.203 1 91.44 228 HIS B C 1
ATOM 4733 O O . HIS B 1 228 ? -6.137 -11.031 -17.281 1 91.44 228 HIS B O 1
ATOM 4739 N N . GLU B 1 229 ? -5.281 -13.062 -17.094 1 93.62 229 GLU B N 1
ATOM 4740 C CA . GLU B 1 229 ? -6.598 -13.695 -17.078 1 93.62 229 GLU B CA 1
ATOM 4741 C C . GLU B 1 229 ? -7.414 -13.234 -15.875 1 93.62 229 GLU B C 1
ATOM 4743 O O . GLU B 1 229 ? -8.578 -12.844 -16.016 1 93.62 229 GLU B O 1
ATOM 4748 N N . VAL B 1 230 ? -6.809 -13.266 -14.734 1 95.25 230 VAL B N 1
ATOM 4749 C CA . VAL B 1 230 ? -7.504 -12.906 -13.5 1 95.25 230 VAL B CA 1
ATOM 4750 C C . VAL B 1 230 ? -7.875 -11.422 -13.531 1 95.25 230 VAL B C 1
ATOM 4752 O O . VAL B 1 230 ? -8.969 -11.047 -13.109 1 95.25 230 VAL B O 1
ATOM 4755 N N . PHE B 1 231 ? -7.012 -10.594 -14.094 1 93.25 231 PHE B N 1
ATOM 4756 C CA . PHE B 1 231 ? -7.211 -9.156 -14.117 1 93.25 231 PHE B CA 1
ATOM 4757 C C . PHE B 1 231 ? -8.289 -8.773 -15.125 1 93.25 231 PHE B C 1
ATOM 4759 O O . PHE B 1 231 ? -9.133 -7.918 -14.852 1 93.25 231 PHE B O 1
ATOM 4766 N N . GLU B 1 232 ? -8.32 -9.383 -16.203 1 89.62 232 GLU B N 1
ATOM 4767 C CA . GLU B 1 232 ? -9.211 -8.992 -17.297 1 89.62 232 GLU B CA 1
ATOM 4768 C C . GLU B 1 232 ? -10.531 -9.75 -17.219 1 89.62 232 GLU B C 1
ATOM 4770 O O . GLU B 1 232 ? -11.57 -9.227 -17.641 1 89.62 232 GLU B O 1
ATOM 4775 N N . HIS B 1 233 ? -10.391 -10.961 -16.688 1 92.81 233 HIS B N 1
ATOM 4776 C CA . HIS B 1 233 ? -11.578 -11.805 -16.703 1 92.81 233 HIS B CA 1
ATOM 4777 C C . HIS B 1 233 ? -11.805 -12.445 -15.336 1 92.81 233 HIS B C 1
ATOM 4779 O O . HIS B 1 233 ? -11.797 -13.672 -15.211 1 92.81 233 HIS B O 1
ATOM 4785 N N . PRO B 1 234 ? -12.078 -11.656 -14.375 1 96.06 234 PRO B N 1
ATOM 4786 C CA . PRO B 1 234 ? -12.414 -12.25 -13.078 1 96.06 234 PRO B CA 1
ATOM 4787 C C . PRO B 1 234 ? -13.664 -13.133 -13.148 1 96.06 234 PRO B C 1
ATOM 4789 O O . PRO B 1 234 ? -14.711 -12.695 -13.609 1 96.06 234 PRO B O 1
ATOM 4792 N N . ALA B 1 235 ? -13.562 -14.305 -12.625 1 95.81 235 ALA B N 1
ATOM 4793 C CA . ALA B 1 235 ? -14.562 -15.352 -12.828 1 95.81 235 ALA B CA 1
ATOM 4794 C C . ALA B 1 235 ? -15.797 -15.094 -11.969 1 95.81 235 ALA B C 1
ATOM 4796 O O . ALA B 1 235 ? -16.891 -15.547 -12.312 1 95.81 235 ALA B O 1
ATOM 4797 N N . THR B 1 236 ? -15.688 -14.477 -10.875 1 96.81 236 THR B N 1
ATOM 4798 C CA . THR B 1 236 ? -16.797 -14.18 -9.969 1 96.81 236 THR B CA 1
ATOM 4799 C C . THR B 1 236 ? -16.766 -12.711 -9.547 1 96.81 236 THR B C 1
ATOM 4801 O O . THR B 1 236 ? -15.75 -12.031 -9.703 1 96.81 236 THR B O 1
ATOM 4804 N N . GLU B 1 237 ? -17.922 -12.281 -9.055 1 96.31 237 GLU B N 1
ATOM 4805 C CA . GLU B 1 237 ? -18 -10.914 -8.547 1 96.31 237 GLU B CA 1
ATOM 4806 C C . GLU B 1 237 ? -17 -10.695 -7.41 1 96.31 237 GLU B C 1
ATOM 4808 O O . GLU B 1 237 ? -16.438 -9.609 -7.277 1 96.31 237 GLU B O 1
ATOM 4813 N N . TYR B 1 238 ? -16.828 -11.734 -6.645 1 95.25 238 TYR B N 1
ATOM 4814 C CA . TYR B 1 238 ? -15.867 -11.656 -5.547 1 95.25 238 TYR B CA 1
ATOM 4815 C C . TYR B 1 238 ? -14.469 -11.375 -6.066 1 95.25 238 TYR B C 1
ATOM 4817 O O . TYR B 1 238 ? -13.789 -10.469 -5.586 1 95.25 238 TYR B O 1
ATOM 4825 N N . VAL B 1 239 ? -13.992 -12.133 -7.023 1 96.88 239 VAL B N 1
ATOM 4826 C CA . VAL B 1 239 ? -12.656 -11.961 -7.59 1 96.88 239 VAL B CA 1
ATOM 4827 C C . VAL B 1 239 ? -12.531 -10.57 -8.203 1 96.88 239 VAL B C 1
ATOM 4829 O O . VAL B 1 239 ? -11.523 -9.891 -8.016 1 96.88 239 VAL B O 1
ATOM 4832 N N . ALA B 1 240 ? -13.602 -10.156 -8.852 1 96 240 ALA B N 1
ATOM 4833 C CA . ALA B 1 240 ? -13.609 -8.828 -9.469 1 96 240 ALA B CA 1
ATOM 4834 C C . ALA B 1 240 ? -13.391 -7.742 -8.422 1 96 240 ALA B C 1
ATOM 4836 O O . ALA B 1 240 ? -12.539 -6.871 -8.586 1 96 240 ALA B O 1
ATOM 4837 N N . ASP B 1 241 ? -14.133 -7.848 -7.414 1 94.25 241 ASP B N 1
ATOM 4838 C CA . ASP B 1 241 ? -14.031 -6.879 -6.328 1 94.25 241 ASP B CA 1
ATOM 4839 C C . ASP B 1 241 ? -12.633 -6.883 -5.719 1 94.25 241 ASP B C 1
ATOM 4841 O O . ASP B 1 241 ? -12.031 -5.828 -5.508 1 94.25 241 ASP B O 1
ATOM 4845 N N . PHE B 1 242 ? -12.109 -8 -5.555 1 91.38 242 PHE B N 1
ATOM 4846 C CA . PHE B 1 242 ? -10.844 -8.141 -4.844 1 91.38 242 PHE B CA 1
ATOM 4847 C C . PHE B 1 242 ? -9.68 -7.637 -5.699 1 91.38 242 PHE B C 1
ATOM 4849 O O . PHE B 1 242 ? -8.703 -7.102 -5.176 1 91.38 242 PHE B O 1
ATOM 4856 N N . ILE B 1 243 ? -9.789 -7.801 -6.988 1 92.38 243 ILE B N 1
ATOM 4857 C CA . ILE B 1 243 ? -8.656 -7.453 -7.836 1 92.38 243 ILE B CA 1
ATOM 4858 C C . ILE B 1 243 ? -8.805 -6.023 -8.344 1 92.38 243 ILE B C 1
ATOM 4860 O O . ILE B 1 243 ? -8.148 -5.625 -9.305 1 92.38 243 ILE B O 1
ATOM 4864 N N . GLY B 1 244 ? -9.773 -5.293 -7.848 1 91.81 244 GLY B N 1
ATOM 4865 C CA . GLY B 1 244 ? -9.695 -3.857 -8.086 1 91.81 244 GLY B CA 1
ATOM 4866 C C . GLY B 1 244 ? -10.938 -3.299 -8.758 1 91.81 244 GLY B C 1
ATOM 4867 O O . GLY B 1 244 ? -11.062 -2.084 -8.922 1 91.81 244 GLY B O 1
ATOM 4868 N N . LEU B 1 245 ? -11.789 -4.164 -9.234 1 94.38 245 LEU B N 1
ATOM 4869 C CA . LEU B 1 245 ? -13.07 -3.672 -9.719 1 94.38 245 LEU B CA 1
ATOM 4870 C C . LEU B 1 245 ? -13.992 -3.311 -8.555 1 94.38 245 LEU B C 1
ATOM 4872 O O . LEU B 1 245 ? -15.031 -3.943 -8.359 1 94.38 245 LEU B O 1
ATOM 4876 N N . SER B 1 246 ? -13.656 -2.227 -7.953 1 93.56 246 SER B N 1
ATOM 4877 C CA . SER B 1 246 ? -14.25 -1.926 -6.652 1 93.56 246 SER B CA 1
ATOM 4878 C C . SER B 1 246 ? -15.578 -1.195 -6.809 1 93.56 246 SER B C 1
ATOM 4880 O O . SER B 1 246 ? -16.375 -1.118 -5.863 1 93.56 246 SER B O 1
ATOM 4882 N N . VAL B 1 247 ? -15.805 -0.626 -7.98 1 95.44 247 VAL B N 1
ATOM 4883 C CA . VAL B 1 247 ? -17.078 0.042 -8.219 1 95.44 247 VAL B CA 1
ATOM 4884 C C . VAL B 1 247 ? -18.172 -0.996 -8.484 1 95.44 247 VAL B C 1
ATOM 4886 O O . VAL B 1 247 ? -18.016 -1.84 -9.375 1 95.44 247 VAL B O 1
ATOM 4889 N N . ARG B 1 248 ? -19.125 -0.949 -7.684 1 95.56 248 ARG B N 1
ATOM 4890 C CA . ARG B 1 248 ? -20.266 -1.863 -7.82 1 95.56 248 ARG B CA 1
ATOM 4891 C C . ARG B 1 248 ? -21.531 -1.106 -8.164 1 95.56 248 ARG B C 1
ATOM 4893 O O . ARG B 1 248 ? -22 -0.265 -7.391 1 95.56 248 ARG B O 1
ATOM 4900 N N . LEU B 1 249 ? -22.078 -1.386 -9.305 1 94.38 249 LEU B N 1
ATOM 4901 C CA . LEU B 1 249 ? -23.328 -0.75 -9.742 1 94.38 249 LEU B CA 1
ATOM 4902 C C . LEU B 1 249 ? -24.438 -1.776 -9.867 1 94.38 249 LEU B C 1
ATOM 4904 O O . LEU B 1 249 ? -24.375 -2.682 -10.703 1 94.38 249 LEU B O 1
ATOM 4908 N N . GLU B 1 250 ? -25.438 -1.599 -9.055 1 94.62 250 GLU B N 1
ATOM 4909 C CA . GLU B 1 250 ? -26.625 -2.414 -9.234 1 94.62 250 GLU B CA 1
ATOM 4910 C C . GLU B 1 250 ? -27.375 -2.021 -10.508 1 94.62 250 GLU B C 1
ATOM 4912 O O . GLU B 1 250 ? -27.688 -0.846 -10.711 1 94.62 250 GLU B O 1
ATOM 4917 N N . ALA B 1 251 ? -27.656 -3.053 -11.305 1 92.25 251 ALA B N 1
ATOM 4918 C CA . ALA B 1 251 ? -28.266 -2.758 -12.594 1 92.25 251 ALA B CA 1
ATOM 4919 C C . ALA B 1 251 ? -29.531 -3.596 -12.805 1 92.25 251 ALA B C 1
ATOM 4921 O O . ALA B 1 251 ? -29.625 -4.723 -12.312 1 92.25 251 ALA B O 1
ATOM 4922 N N . THR B 1 252 ? -30.469 -2.98 -13.43 1 91.38 252 THR B N 1
ATOM 4923 C CA . THR B 1 252 ? -31.672 -3.662 -13.891 1 91.38 252 THR B CA 1
ATOM 4924 C C . THR B 1 252 ? -31.969 -3.322 -15.352 1 91.38 252 THR B C 1
ATOM 4926 O O . THR B 1 252 ? -31.797 -2.176 -15.766 1 91.38 252 THR B O 1
ATOM 4929 N N . ARG B 1 253 ? -32.219 -4.309 -16.047 1 89.06 253 ARG B N 1
ATOM 4930 C CA . ARG B 1 253 ? -32.625 -4.09 -17.422 1 89.06 253 ARG B CA 1
ATOM 4931 C C . ARG B 1 253 ? -34.062 -4.539 -17.656 1 89.06 253 ARG B C 1
ATOM 4933 O O . ARG B 1 253 ? -34.438 -5.684 -17.344 1 89.06 253 ARG B O 1
ATOM 4940 N N . THR B 1 254 ? -34.906 -3.559 -18.016 1 86 254 THR B N 1
ATOM 4941 C CA . THR B 1 254 ? -36.281 -3.803 -18.375 1 86 254 THR B CA 1
ATOM 4942 C C . THR B 1 254 ? -36.656 -3.092 -19.672 1 86 254 THR B C 1
ATOM 4944 O O . THR B 1 254 ? -36.438 -1.887 -19.812 1 86 254 THR B O 1
ATOM 4947 N N . ASP B 1 255 ? -37.25 -3.869 -20.641 1 82.06 255 ASP B N 1
ATOM 4948 C CA . ASP B 1 255 ? -37.719 -3.314 -21.906 1 82.06 255 ASP B CA 1
ATOM 4949 C C . ASP B 1 255 ? -36.656 -2.514 -22.609 1 82.06 255 ASP B C 1
ATOM 4951 O O . ASP B 1 255 ? -36.875 -1.383 -23.047 1 82.06 255 ASP B O 1
ATOM 4955 N N . GLY B 1 256 ? -35.438 -2.988 -22.562 1 78.19 256 GLY B N 1
ATOM 4956 C CA . GLY B 1 256 ? -34.344 -2.371 -23.297 1 78.19 256 GLY B CA 1
ATOM 4957 C C . GLY B 1 256 ? -33.688 -1.224 -22.562 1 78.19 256 GLY B C 1
ATOM 4958 O O . GLY B 1 256 ? -32.688 -0.657 -23.016 1 78.19 256 GLY B O 1
ATOM 4959 N N . ILE B 1 257 ? -34.344 -0.906 -21.391 1 84.19 257 ILE B N 1
ATOM 4960 C CA . ILE B 1 257 ? -33.781 0.197 -20.609 1 84.19 257 ILE B CA 1
ATOM 4961 C C . ILE B 1 257 ? -32.969 -0.352 -19.438 1 84.19 257 ILE B C 1
ATOM 4963 O O . ILE B 1 257 ? -33.469 -1.182 -18.672 1 84.19 257 ILE B O 1
ATOM 4967 N N . THR B 1 258 ? -31.797 0.099 -19.406 1 87.88 258 THR B N 1
ATOM 4968 C CA . THR B 1 258 ? -30.953 -0.289 -18.281 1 87.88 258 THR B CA 1
ATOM 4969 C C . THR B 1 258 ? -30.938 0.804 -17.219 1 87.88 258 THR B C 1
ATOM 4971 O O . THR B 1 258 ? -30.766 1.983 -17.531 1 87.88 258 THR B O 1
ATOM 4974 N N . ARG B 1 259 ? -31.219 0.438 -16.031 1 92.25 259 ARG B N 1
ATOM 4975 C CA . ARG B 1 259 ? -31.141 1.348 -14.891 1 92.25 259 ARG B CA 1
ATOM 4976 C C . ARG B 1 259 ? -30 0.96 -13.953 1 92.25 259 ARG B C 1
ATOM 4978 O O . ARG B 1 259 ? -29.797 -0.224 -13.688 1 92.25 259 ARG B O 1
ATOM 4985 N N . LEU B 1 260 ? -29.234 1.982 -13.57 1 93.38 260 LEU B N 1
ATOM 4986 C CA . LEU B 1 260 ? -28.188 1.809 -12.578 1 93.38 260 LEU B CA 1
ATOM 4987 C C . LEU B 1 260 ? -28.594 2.422 -11.242 1 93.38 260 LEU B C 1
ATOM 4989 O O . LEU B 1 260 ? -28.859 3.623 -11.164 1 93.38 260 LEU B O 1
ATOM 4993 N N . ALA B 1 261 ? -28.609 1.596 -10.258 1 94.38 261 ALA B N 1
ATOM 4994 C CA . ALA B 1 261 ? -29.078 2.027 -8.945 1 94.38 261 ALA B CA 1
ATOM 4995 C C . ALA B 1 261 ? -30.391 2.783 -9.047 1 94.38 261 ALA B C 1
ATOM 4997 O O . ALA B 1 261 ? -30.562 3.846 -8.438 1 94.38 261 ALA B O 1
ATOM 4998 N N . GLY B 1 262 ? -31.172 2.314 -9.93 1 92.25 262 GLY B N 1
ATOM 4999 C CA . GLY B 1 262 ? -32.5 2.861 -10.07 1 92.25 262 GLY B CA 1
ATOM 5000 C C . GLY B 1 262 ? -32.594 4.031 -11.039 1 92.25 262 GLY B C 1
ATOM 5001 O O . GLY B 1 262 ? -33.656 4.516 -11.359 1 92.25 262 GLY B O 1
ATOM 5002 N N . VAL B 1 263 ? -31.484 4.484 -11.516 1 93.94 263 VAL B N 1
ATOM 5003 C CA . VAL B 1 263 ? -31.438 5.652 -12.391 1 93.94 263 VAL B CA 1
ATOM 5004 C C . VAL B 1 263 ? -31.203 5.203 -13.828 1 93.94 263 VAL B C 1
ATOM 5006 O O . VAL B 1 263 ? -30.312 4.398 -14.102 1 93.94 263 VAL B O 1
ATOM 5009 N N . ALA B 1 264 ? -31.969 5.723 -14.719 1 91.56 264 ALA B N 1
ATOM 5010 C CA . ALA B 1 264 ? -31.844 5.34 -16.125 1 91.56 264 ALA B CA 1
ATOM 5011 C C . ALA B 1 264 ? -30.5 5.77 -16.703 1 91.56 264 ALA B C 1
ATOM 5013 O O . ALA B 1 264 ? -30.094 6.918 -16.547 1 91.56 264 ALA B O 1
ATOM 5014 N N . ALA B 1 265 ? -29.875 4.797 -17.266 1 90.62 265 ALA B N 1
ATOM 5015 C CA . ALA B 1 265 ? -28.594 5.078 -17.922 1 90.62 265 ALA B CA 1
ATOM 5016 C C . ALA B 1 265 ? -28.797 5.332 -19.406 1 90.62 265 ALA B C 1
ATOM 5018 O O . ALA B 1 265 ? -29.734 4.805 -20.016 1 90.62 265 ALA B O 1
ATOM 5019 N N . ASP B 1 266 ? -27.906 6.156 -19.891 1 87.06 266 ASP B N 1
ATOM 5020 C CA . ASP B 1 266 ? -27.906 6.434 -21.328 1 87.06 266 ASP B CA 1
ATOM 5021 C C . ASP B 1 266 ? -26.688 5.805 -22.016 1 87.06 266 ASP B C 1
ATOM 5023 O O . ASP B 1 266 ? -25.578 5.824 -21.469 1 87.06 266 ASP B O 1
ATOM 5027 N N . GLY B 1 267 ? -26.938 5.242 -23.156 1 80.62 267 GLY B N 1
ATOM 5028 C CA . GLY B 1 267 ? -25.844 4.668 -23.938 1 80.62 267 GLY B CA 1
ATOM 5029 C C . GLY B 1 267 ? -25.875 3.152 -23.969 1 80.62 267 GLY B C 1
ATOM 5030 O O . GLY B 1 267 ? -26.875 2.535 -23.594 1 80.62 267 GLY B O 1
ATOM 5031 N N . ARG B 1 268 ? -24.703 2.639 -24.672 1 72.38 268 ARG B N 1
ATOM 5032 C CA . ARG B 1 268 ? -24.578 1.195 -24.859 1 72.38 268 ARG B CA 1
ATOM 5033 C C . ARG B 1 268 ? -23.984 0.534 -23.609 1 72.38 268 ARG B C 1
ATOM 5035 O O . ARG B 1 268 ? -23.047 1.053 -23.016 1 72.38 268 ARG B O 1
ATOM 5042 N N . LEU B 1 269 ? -24.656 -0.272 -22.953 1 70.56 269 LEU B N 1
ATOM 5043 C CA . LEU B 1 269 ? -24.094 -1.087 -21.875 1 70.56 269 LEU B CA 1
ATOM 5044 C C . LEU B 1 269 ? -23.828 -2.508 -22.359 1 70.56 269 LEU B C 1
ATOM 5046 O O . LEU B 1 269 ? -24.531 -3.016 -23.234 1 70.56 269 LEU B O 1
ATOM 5050 N N . PRO B 1 270 ? -22.625 -3.016 -22.016 1 58.72 270 PRO B N 1
ATOM 5051 C CA . PRO B 1 270 ? -22.406 -4.406 -22.422 1 58.72 270 PRO B CA 1
ATOM 5052 C C . PRO B 1 270 ? -23.594 -5.312 -22.125 1 58.72 270 PRO B C 1
ATOM 5054 O O . PRO B 1 270 ? -23.906 -5.551 -20.953 1 58.72 270 PRO B O 1
ATOM 5057 N N . ALA B 1 271 ? -24.719 -4.93 -22.266 1 56.22 271 ALA B N 1
ATOM 5058 C CA . ALA B 1 271 ? -25.844 -5.672 -21.688 1 56.22 271 ALA B CA 1
ATOM 5059 C C . ALA B 1 271 ? -25.891 -7.102 -22.219 1 56.22 271 ALA B C 1
ATOM 5061 O O . ALA B 1 271 ? -26.297 -7.332 -23.359 1 56.22 271 ALA B O 1
ATOM 5062 N N . PRO B 1 272 ? -25 -7.91 -21.516 1 58.12 272 PRO B N 1
ATOM 5063 C CA . PRO B 1 272 ? -25.125 -9.336 -21.859 1 58.12 272 PRO B CA 1
ATOM 5064 C C . PRO B 1 272 ? -26.547 -9.859 -21.656 1 58.12 272 PRO B C 1
ATOM 5066 O O . PRO B 1 272 ? -26.922 -10.875 -22.25 1 58.12 272 PRO B O 1
ATOM 5069 N N . VAL B 1 273 ? -27.391 -9.195 -20.656 1 62.53 273 VAL B N 1
ATOM 5070 C CA . VAL B 1 273 ? -28.609 -9.875 -20.281 1 62.53 273 VAL B CA 1
ATOM 5071 C C . VAL B 1 273 ? -29.812 -9.172 -20.922 1 62.53 273 VAL B C 1
ATOM 5073 O O . VAL B 1 273 ? -29.875 -7.941 -20.938 1 62.53 273 VAL B O 1
ATOM 5076 N N . ARG B 1 274 ? -30.531 -9.812 -21.641 1 65.31 274 ARG B N 1
ATOM 5077 C CA . ARG B 1 274 ? -31.734 -9.273 -22.266 1 65.31 274 ARG B CA 1
ATOM 5078 C C . ARG B 1 274 ? -32.688 -8.727 -21.234 1 65.31 274 ARG B C 1
ATOM 5080 O O . ARG B 1 274 ? -33.375 -7.73 -21.469 1 65.31 274 ARG B O 1
ATOM 5087 N N . HIS B 1 275 ? -32.781 -9.375 -20.016 1 74.62 275 HIS B N 1
ATOM 5088 C CA . HIS B 1 275 ? -33.688 -8.953 -18.953 1 74.62 275 HIS B CA 1
ATOM 5089 C C . HIS B 1 275 ? -33.219 -9.453 -17.594 1 74.62 275 HIS B C 1
ATOM 5091 O O . HIS B 1 275 ? -32.625 -10.523 -17.5 1 74.62 275 HIS B O 1
ATOM 5097 N N . GLY B 1 276 ? -33.5 -8.492 -16.531 1 87 276 GLY B N 1
ATOM 5098 C CA . GLY B 1 276 ? -33.281 -8.922 -15.172 1 87 276 GLY B CA 1
ATOM 5099 C C . GLY B 1 276 ? -32.25 -8.078 -14.438 1 87 276 GLY B C 1
ATOM 5100 O O . GLY B 1 276 ? -31.938 -6.961 -14.867 1 87 276 GLY B O 1
ATOM 5101 N N . GLU B 1 277 ? -31.969 -8.539 -13.234 1 91.81 277 GLU B N 1
ATOM 5102 C CA . GLU B 1 277 ? -31.031 -7.852 -12.352 1 91.81 277 GLU B CA 1
ATOM 5103 C C . GLU B 1 277 ? -29.625 -8.406 -12.5 1 91.81 277 GLU B C 1
ATOM 5105 O O . GLU B 1 277 ? -29.438 -9.609 -12.68 1 91.81 277 GLU B O 1
ATOM 5110 N N . PHE B 1 278 ? -28.719 -7.512 -12.484 1 92.38 278 PHE B N 1
ATOM 5111 C CA . PHE B 1 278 ? -27.312 -7.898 -12.5 1 92.38 278 PHE B CA 1
ATOM 5112 C C . PHE B 1 278 ? -26.453 -6.82 -11.867 1 92.38 278 PHE B C 1
ATOM 5114 O O . PHE B 1 278 ? -26.969 -5.805 -11.383 1 92.38 278 PHE B O 1
ATOM 5121 N N . VAL B 1 279 ? -25.172 -7.098 -11.727 1 94.38 279 VAL B N 1
ATOM 5122 C CA . VAL B 1 279 ? -24.234 -6.164 -11.133 1 94.38 279 VAL B CA 1
ATOM 5123 C C . VAL B 1 279 ? -23.125 -5.824 -12.133 1 94.38 279 VAL B C 1
ATOM 5125 O O . VAL B 1 279 ? -22.625 -6.707 -12.828 1 94.38 279 VAL B O 1
ATOM 5128 N N . LEU B 1 280 ? -22.922 -4.559 -12.258 1 93.31 280 LEU B N 1
ATOM 5129 C CA . LEU B 1 280 ? -21.75 -4.117 -13.031 1 93.31 280 LEU B CA 1
ATOM 5130 C C . LEU B 1 280 ? -20.609 -3.75 -12.102 1 93.31 280 LEU B C 1
ATOM 5132 O O . LEU B 1 280 ? -20.797 -3.072 -11.094 1 93.31 280 LEU B O 1
ATOM 5136 N N . ARG B 1 281 ? -19.453 -4.266 -12.43 1 95.81 281 ARG B N 1
ATOM 5137 C CA . ARG B 1 281 ? -18.234 -3.918 -11.703 1 95.81 281 ARG B CA 1
ATOM 5138 C C . ARG B 1 281 ? -17.266 -3.143 -12.594 1 95.81 281 ARG B C 1
ATOM 5140 O O . ARG B 1 281 ? -17.109 -3.461 -13.773 1 95.81 281 ARG B O 1
ATOM 5147 N N . ALA B 1 282 ? -16.703 -2.107 -12.062 1 95.06 282 ALA B N 1
ATOM 5148 C CA . ALA B 1 282 ? -15.719 -1.287 -12.766 1 95.06 282 ALA B CA 1
ATOM 5149 C C . ALA B 1 282 ? -14.617 -0.814 -11.82 1 95.06 282 ALA B C 1
ATOM 5151 O O . ALA B 1 282 ? -14.734 -0.955 -10.602 1 95.06 282 ALA B O 1
ATOM 5152 N N . ARG B 1 283 ? -13.539 -0.451 -12.383 1 95.12 283 ARG B N 1
ATOM 5153 C CA . ARG B 1 283 ? -12.516 0.235 -11.602 1 95.12 283 ARG B CA 1
ATOM 5154 C C . ARG B 1 283 ? -12.805 1.731 -11.516 1 95.12 283 ARG B C 1
ATOM 5156 O O . ARG B 1 283 ? -13.352 2.316 -12.453 1 95.12 283 ARG B O 1
ATOM 5163 N N . PRO B 1 284 ? -12.422 2.357 -10.414 1 95.19 284 PRO B N 1
ATOM 5164 C CA . PRO B 1 284 ? -12.617 3.807 -10.328 1 95.19 284 PRO B CA 1
ATOM 5165 C C . PRO B 1 284 ? -11.969 4.559 -11.492 1 95.19 284 PRO B C 1
ATOM 5167 O O . PRO B 1 284 ? -12.531 5.539 -11.984 1 95.19 284 PRO B O 1
ATOM 5170 N N . ASP B 1 285 ? -10.898 4.039 -11.992 1 92 285 ASP B N 1
ATOM 5171 C CA . ASP B 1 285 ? -10.141 4.68 -13.062 1 92 285 ASP B CA 1
ATOM 5172 C C . ASP B 1 285 ? -10.875 4.586 -14.391 1 92 285 ASP B C 1
ATOM 5174 O O . ASP B 1 285 ? -10.539 5.293 -15.344 1 92 285 ASP B O 1
ATOM 5178 N N . ASP B 1 286 ? -11.859 3.732 -14.438 1 91.62 286 ASP B N 1
ATOM 5179 C CA . ASP B 1 286 ? -12.586 3.523 -15.688 1 91.62 286 ASP B CA 1
ATOM 5180 C C . ASP B 1 286 ? -13.781 4.465 -15.789 1 91.62 286 ASP B C 1
ATOM 5182 O O . ASP B 1 286 ? -14.453 4.512 -16.828 1 91.62 286 ASP B O 1
ATOM 5186 N N . LEU B 1 287 ? -13.961 5.141 -14.742 1 92.75 287 LEU B N 1
ATOM 5187 C CA . LEU B 1 287 ? -15.078 6.07 -14.711 1 92.75 287 LEU B CA 1
ATOM 5188 C C . LEU B 1 287 ? -14.633 7.48 -15.07 1 92.75 287 LEU B C 1
ATOM 5190 O O . LEU B 1 287 ? -13.469 7.84 -14.852 1 92.75 287 LEU B O 1
ATOM 5194 N N . ARG B 1 288 ? -15.578 8.156 -15.672 1 90.31 288 ARG B N 1
ATOM 5195 C CA . ARG B 1 288 ? -15.344 9.547 -16.031 1 90.31 288 ARG B CA 1
ATOM 5196 C C . ARG B 1 288 ? -16.469 10.445 -15.523 1 90.31 288 ARG B C 1
ATOM 5198 O O . ARG B 1 288 ? -17.578 9.977 -15.281 1 90.31 288 ARG B O 1
ATOM 5205 N N . ILE B 1 289 ? -16.016 11.625 -15.234 1 90.44 289 ILE B N 1
ATOM 5206 C CA . ILE B 1 289 ? -16.984 12.625 -14.812 1 90.44 289 ILE B CA 1
ATOM 5207 C C . ILE B 1 289 ? -17.078 13.734 -15.867 1 90.44 289 ILE B C 1
ATOM 5209 O O . ILE B 1 289 ? -16.047 14.18 -16.391 1 90.44 289 ILE B O 1
ATOM 5213 N N . GLY B 1 290 ? -18.25 14.055 -16.344 1 87.25 290 GLY B N 1
ATOM 5214 C CA . GLY B 1 290 ? -18.453 15.133 -17.281 1 87.25 290 GLY B CA 1
ATOM 5215 C C . GLY B 1 290 ? -19.531 16.109 -16.844 1 87.25 290 GLY B C 1
ATOM 5216 O O . GLY B 1 290 ? -20.297 15.828 -15.922 1 87.25 290 GLY B O 1
ATOM 5217 N N . PRO B 1 291 ? -19.312 17.25 -17.391 1 81.31 291 PRO B N 1
ATOM 5218 C CA . PRO B 1 291 ? -20.391 18.219 -17.109 1 81.31 291 PRO B CA 1
ATOM 5219 C C . PRO B 1 291 ? -21.766 17.703 -17.531 1 81.31 291 PRO B C 1
ATOM 5221 O O . PRO B 1 291 ? -21.859 16.734 -18.281 1 81.31 291 PRO B O 1
ATOM 5224 N N . THR B 1 292 ? -22.719 18.125 -17.016 1 65.38 292 THR B N 1
ATOM 5225 C CA . THR B 1 292 ? -24.094 17.719 -17.328 1 65.38 292 THR B CA 1
ATOM 5226 C C . THR B 1 292 ? -24.203 17.312 -18.797 1 65.38 292 THR B C 1
ATOM 5228 O O . THR B 1 292 ? -23.297 17.562 -19.578 1 65.38 292 THR B O 1
ATOM 5231 N N . ALA B 1 293 ? -25.078 17.297 -19.609 1 55.78 293 ALA B N 1
ATOM 5232 C CA . ALA B 1 293 ? -25.75 16.5 -20.625 1 55.78 293 ALA B CA 1
ATOM 5233 C C . ALA B 1 293 ? -24.844 16.281 -21.844 1 55.78 293 ALA B C 1
ATOM 5235 O O . ALA B 1 293 ? -25.312 15.875 -22.906 1 55.78 293 ALA B O 1
ATOM 5236 N N . PRO B 1 294 ? -23.734 16.812 -22.312 1 52 294 PRO B N 1
ATOM 5237 C CA . PRO B 1 294 ? -23.656 16.266 -23.672 1 52 294 PRO B CA 1
ATOM 5238 C C . PRO B 1 294 ? -23.219 14.797 -23.688 1 52 294 PRO B C 1
ATOM 5240 O O . PRO B 1 294 ? -22.484 14.359 -22.781 1 52 294 PRO B O 1
ATOM 5243 N N . ALA B 1 295 ? -23.938 13.953 -24.344 1 54.41 295 ALA B N 1
ATOM 5244 C CA . ALA B 1 295 ? -23.781 12.523 -24.625 1 54.41 295 ALA B CA 1
ATOM 5245 C C . ALA B 1 295 ? -22.344 12.172 -24.953 1 54.41 295 ALA B C 1
ATOM 5247 O O . ALA B 1 295 ? -21.688 12.883 -25.719 1 54.41 295 ALA B O 1
ATOM 5248 N N . LEU B 1 296 ? -21.484 11.727 -24.031 1 62.12 296 LEU B N 1
ATOM 5249 C CA . LEU B 1 296 ? -20.219 11.109 -24.422 1 62.12 296 LEU B CA 1
ATOM 5250 C C . LEU B 1 296 ? -20.469 9.914 -25.344 1 62.12 296 LEU B C 1
ATOM 5252 O O . LEU B 1 296 ? -20.922 8.859 -24.891 1 62.12 296 LEU B O 1
ATOM 5256 N N . PRO B 1 297 ? -20.609 10.133 -26.688 1 63.38 297 PRO B N 1
ATOM 5257 C CA . PRO B 1 297 ? -21.172 9.172 -27.641 1 63.38 297 PRO B CA 1
ATOM 5258 C C . PRO B 1 297 ? -20.719 7.742 -27.375 1 63.38 297 PRO B C 1
ATOM 5260 O O . PRO B 1 297 ? -21.453 6.793 -27.641 1 63.38 297 PRO B O 1
ATOM 5263 N N . THR B 1 298 ? -19.5 7.566 -26.953 1 78.56 298 THR B N 1
ATOM 5264 C CA . THR B 1 298 ? -19.016 6.191 -26.844 1 78.56 298 THR B CA 1
ATOM 5265 C C . THR B 1 298 ? -19.047 5.715 -25.406 1 78.56 298 THR B C 1
ATOM 5267 O O . THR B 1 298 ? -18.516 4.645 -25.078 1 78.56 298 THR B O 1
ATOM 5270 N N . MET B 1 299 ? -19.922 6.461 -24.656 1 86.25 299 MET B N 1
ATOM 5271 C CA . MET B 1 299 ? -19.906 6.105 -23.234 1 86.25 299 MET B CA 1
ATOM 5272 C C . MET B 1 299 ? -21.328 5.895 -22.719 1 86.25 299 MET B C 1
ATOM 5274 O O . MET B 1 299 ? -22.281 6.457 -23.266 1 86.25 299 MET B O 1
ATOM 5278 N N . THR B 1 300 ? -21.516 4.969 -21.828 1 89.25 300 THR B N 1
ATOM 5279 C CA . THR B 1 300 ? -22.703 4.938 -21 1 89.25 300 THR B CA 1
ATOM 5280 C C . THR B 1 300 ? -22.641 6.016 -19.922 1 89.25 300 THR B C 1
ATOM 5282 O O . THR B 1 300 ? -21.625 6.18 -19.25 1 89.25 300 THR B O 1
ATOM 5285 N N . THR B 1 301 ? -23.734 6.762 -19.844 1 91.75 301 THR B N 1
ATOM 5286 C CA . THR B 1 301 ? -23.703 7.855 -18.875 1 91.75 301 THR B CA 1
ATOM 5287 C C . THR B 1 301 ? -24.922 7.797 -17.953 1 91.75 301 THR B C 1
ATOM 5289 O O . THR B 1 301 ? -25.969 7.258 -18.344 1 91.75 301 THR B O 1
ATOM 5292 N N . VAL B 1 302 ? -24.781 8.344 -16.781 1 92.62 302 VAL B N 1
ATOM 5293 C CA . VAL B 1 302 ? -25.859 8.422 -15.789 1 92.62 302 VAL B CA 1
ATOM 5294 C C . VAL B 1 302 ? -25.703 9.695 -14.961 1 92.62 302 VAL B C 1
ATOM 5296 O O . VAL B 1 302 ? -24.578 10.062 -14.586 1 92.62 302 VAL B O 1
ATOM 5299 N N . PRO B 1 303 ? -26.781 10.406 -14.727 1 93.62 303 PRO B N 1
ATOM 5300 C CA . PRO B 1 303 ? -26.688 11.594 -13.875 1 93.62 303 PRO B CA 1
ATOM 5301 C C . PRO B 1 303 ? -26.375 11.258 -12.422 1 93.62 303 PRO B C 1
ATOM 5303 O O . PRO B 1 303 ? -26.922 10.289 -11.883 1 93.62 303 PRO B O 1
ATOM 5306 N N . VAL B 1 304 ? -25.469 12.031 -11.812 1 95.88 304 VAL B N 1
ATOM 5307 C CA . VAL B 1 304 ? -25.078 11.828 -10.422 1 95.88 304 VAL B CA 1
ATOM 5308 C C . VAL B 1 304 ? -24.844 13.18 -9.75 1 95.88 304 VAL B C 1
ATOM 5310 O O . VAL B 1 304 ? -24.859 14.219 -10.406 1 95.88 304 VAL B O 1
ATOM 5313 N N . SER B 1 305 ? -24.719 13.18 -8.469 1 96.12 305 SER B N 1
ATOM 5314 C CA . SER B 1 305 ? -24.375 14.375 -7.711 1 96.12 305 SER B CA 1
ATOM 5315 C C . SER B 1 305 ? -23.078 14.172 -6.922 1 96.12 305 SER B C 1
ATOM 5317 O O . SER B 1 305 ? -22.828 13.078 -6.406 1 96.12 305 SER B O 1
ATOM 5319 N N . ILE B 1 306 ? -22.344 15.195 -6.746 1 95.62 306 ILE B N 1
ATOM 5320 C CA . ILE B 1 306 ? -21.047 15.133 -6.066 1 95.62 306 ILE B CA 1
ATOM 5321 C C . ILE B 1 306 ? -21.266 15 -4.562 1 95.62 306 ILE B C 1
ATOM 5323 O O . ILE B 1 306 ? -22.078 15.734 -3.977 1 95.62 306 ILE B O 1
ATOM 5327 N N . VAL B 1 307 ? -20.578 14.055 -3.998 1 95.44 307 VAL B N 1
ATOM 5328 C 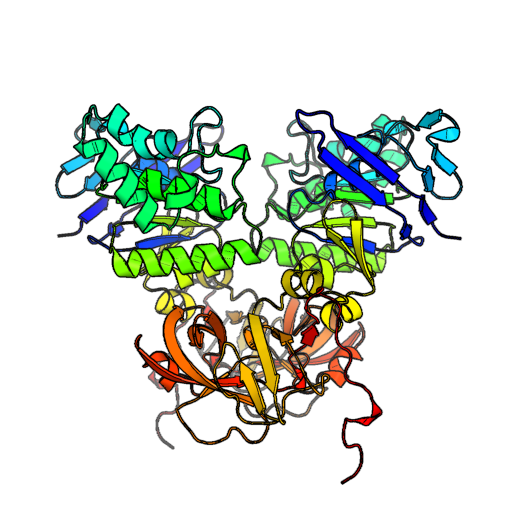CA . VAL B 1 307 ? -20.609 13.891 -2.549 1 95.44 307 VAL B CA 1
ATOM 5329 C C . VAL B 1 307 ? -19.312 14.461 -1.945 1 95.44 307 VAL B C 1
ATOM 5331 O O . VAL B 1 307 ? -19.359 15.219 -0.978 1 95.44 307 VAL B O 1
ATOM 5334 N N . ASP B 1 308 ? -18.234 14.109 -2.547 1 94 308 ASP B N 1
ATOM 5335 C CA . ASP B 1 308 ? -16.953 14.531 -2.004 1 94 308 ASP B CA 1
ATOM 5336 C C . ASP B 1 308 ? -15.844 14.414 -3.053 1 94 308 ASP B C 1
ATOM 5338 O O . ASP B 1 308 ? -16.016 13.75 -4.074 1 94 308 ASP B O 1
ATOM 5342 N N . LYS B 1 309 ? -14.82 15.148 -2.854 1 92.5 309 LYS B N 1
ATOM 5343 C CA . LYS B 1 309 ? -13.609 15.094 -3.662 1 92.5 309 LYS B CA 1
ATOM 5344 C C . LYS B 1 309 ? -12.359 15.047 -2.785 1 92.5 309 LYS B C 1
ATOM 5346 O O . LYS B 1 309 ? -12.273 15.773 -1.788 1 92.5 309 LYS B O 1
ATOM 5351 N N . VAL B 1 310 ? -11.508 14.164 -3.16 1 91.62 310 VAL B N 1
ATOM 5352 C CA . VAL B 1 310 ? -10.281 13.992 -2.395 1 91.62 310 VAL B CA 1
ATOM 5353 C C . VAL B 1 310 ? -9.07 14.094 -3.324 1 91.62 310 VAL B C 1
ATOM 5355 O O . VAL B 1 310 ? -9 13.383 -4.332 1 91.62 310 VAL B O 1
ATOM 5358 N N . PHE B 1 311 ? -8.148 14.914 -2.875 1 89.25 311 PHE B N 1
ATOM 5359 C CA . PHE B 1 311 ? -6.938 15.102 -3.668 1 89.25 311 PHE B CA 1
ATOM 5360 C C . PHE B 1 311 ? -6.027 13.891 -3.559 1 89.25 311 PHE B C 1
ATOM 5362 O O . PHE B 1 311 ? -5.73 13.422 -2.455 1 89.25 311 PHE B O 1
ATOM 5369 N N . GLY B 1 312 ? -5.555 13.383 -4.781 1 89.62 312 GLY B N 1
ATOM 5370 C CA . GLY B 1 312 ? -4.688 12.211 -4.809 1 89.62 312 GLY B CA 1
ATOM 5371 C C . GLY B 1 312 ? -3.379 12.461 -5.535 1 89.62 312 GLY B C 1
ATOM 5372 O O . GLY B 1 312 ? -2.727 11.516 -5.984 1 89.62 312 GLY B O 1
ATOM 5373 N N . GLY B 1 313 ? -2.973 13.68 -5.695 1 89 313 GLY B N 1
ATOM 5374 C CA . GLY B 1 313 ? -1.77 13.992 -6.449 1 89 313 GLY B CA 1
ATOM 5375 C C . GLY B 1 313 ? -2.023 14.164 -7.934 1 89 313 GLY B C 1
ATOM 5376 O O . GLY B 1 313 ? -2.463 15.227 -8.375 1 89 313 GLY B O 1
ATOM 5377 N N . ARG B 1 314 ? -1.888 12.984 -8.688 1 86.56 314 ARG B N 1
ATOM 5378 C CA . ARG B 1 314 ? -2.098 13.039 -10.133 1 86.56 314 ARG B CA 1
ATOM 5379 C C . ARG B 1 314 ? -3.547 12.727 -10.484 1 86.56 314 ARG B C 1
ATOM 5381 O O . ARG B 1 314 ? -3.934 12.789 -11.656 1 86.56 314 ARG B O 1
ATOM 5388 N N . THR B 1 315 ? -4.27 12.453 -9.461 1 90.69 315 THR B N 1
ATOM 5389 C CA . THR B 1 315 ? -5.684 12.141 -9.633 1 90.69 315 THR B CA 1
ATOM 5390 C C . THR B 1 315 ? -6.52 12.844 -8.562 1 90.69 315 THR B C 1
ATOM 5392 O O . THR B 1 315 ? -5.977 13.398 -7.605 1 90.69 315 THR B O 1
ATOM 5395 N N . ILE B 1 316 ? -7.77 12.914 -8.82 1 91.5 316 ILE B N 1
ATOM 5396 C CA . ILE B 1 316 ? -8.781 13.312 -7.844 1 91.5 316 ILE B CA 1
ATOM 5397 C C . ILE B 1 316 ? -9.797 12.188 -7.668 1 91.5 316 ILE B C 1
ATOM 5399 O O . ILE B 1 316 ? -10.359 11.688 -8.648 1 91.5 316 ILE B O 1
ATOM 5403 N N . ASP B 1 317 ? -9.852 11.734 -6.445 1 93.69 317 ASP B N 1
ATOM 5404 C CA . ASP B 1 317 ? -10.93 10.805 -6.129 1 93.69 317 ASP B CA 1
ATOM 5405 C C . ASP B 1 317 ? -12.258 11.539 -5.941 1 93.69 317 ASP B C 1
ATOM 5407 O O . ASP B 1 317 ? -12.375 12.406 -5.07 1 93.69 317 ASP B O 1
ATOM 5411 N N . VAL B 1 318 ? -13.234 11.18 -6.746 1 94.44 318 VAL B N 1
ATOM 5412 C CA . VAL B 1 318 ? -14.547 11.82 -6.703 1 94.44 318 VAL B CA 1
ATOM 5413 C C . VAL B 1 318 ? -15.602 10.812 -6.258 1 94.44 318 VAL B C 1
ATOM 5415 O O . VAL B 1 318 ? -15.719 9.734 -6.844 1 94.44 318 VAL B O 1
ATOM 5418 N N . TYR B 1 319 ? -16.219 11.18 -5.242 1 95.56 319 TYR B N 1
ATOM 5419 C CA . TYR B 1 319 ? -17.344 10.375 -4.77 1 95.56 319 TYR B CA 1
ATOM 5420 C C . TYR B 1 319 ? -18.672 11.008 -5.172 1 95.56 319 TYR B C 1
ATOM 5422 O O . TYR B 1 319 ? -18.906 12.188 -4.91 1 95.56 319 TYR B O 1
ATOM 5430 N N . VAL B 1 320 ? -19.516 10.195 -5.77 1 96.44 320 VAL B N 1
ATOM 5431 C CA . VAL B 1 320 ? -20.781 10.711 -6.273 1 96.44 320 VAL B CA 1
ATOM 5432 C C . VAL B 1 320 ? -21.938 9.875 -5.73 1 96.44 320 VAL B C 1
ATOM 5434 O O . VAL B 1 320 ? -21.734 8.742 -5.289 1 96.44 320 VAL B O 1
ATOM 5437 N N . ARG B 1 321 ? -23.031 10.445 -5.754 1 96.88 321 ARG B N 1
ATOM 5438 C CA . ARG B 1 321 ? -24.266 9.75 -5.402 1 96.88 321 ARG B CA 1
ATOM 5439 C C . ARG B 1 321 ? -25.031 9.344 -6.652 1 96.88 321 ARG B C 1
ATOM 5441 O O . ARG B 1 321 ? -25.359 10.188 -7.492 1 96.88 321 ARG B O 1
ATOM 5448 N N . LEU B 1 322 ? -25.234 8.086 -6.785 1 96.44 322 LEU B N 1
ATOM 5449 C CA . LEU B 1 322 ? -26.078 7.488 -7.824 1 96.44 322 LEU B CA 1
ATOM 5450 C C . LEU B 1 322 ? -27.25 6.746 -7.211 1 96.44 322 LEU B C 1
ATOM 5452 O O . LEU B 1 322 ? -27.094 5.625 -6.719 1 96.44 322 LEU B O 1
ATOM 5456 N N . GLY B 1 323 ? -28.406 7.34 -7.332 1 92.62 323 GLY B N 1
ATOM 5457 C CA . GLY B 1 323 ? -29.5 6.77 -6.551 1 92.62 323 GLY B CA 1
ATOM 5458 C C . GLY B 1 323 ? -29.188 6.695 -5.066 1 92.62 323 GLY B C 1
ATOM 5459 O O . GLY B 1 323 ? -28.875 7.707 -4.441 1 92.62 323 GLY B O 1
ATOM 5460 N N . GLU B 1 324 ? -29.203 5.488 -4.613 1 89.31 324 GLU B N 1
ATOM 5461 C CA . GLU B 1 324 ? -28.922 5.309 -3.191 1 89.31 324 GLU B CA 1
ATOM 5462 C C . GLU B 1 324 ? -27.484 4.852 -2.967 1 89.31 324 GLU B C 1
ATOM 5464 O O . GLU B 1 324 ? -27.062 4.629 -1.827 1 89.31 324 GLU B O 1
ATOM 5469 N N . GLN B 1 325 ? -26.797 4.836 -4.035 1 94.19 325 GLN B N 1
ATOM 5470 C CA . GLN B 1 325 ? -25.438 4.297 -3.922 1 94.19 325 GLN B CA 1
ATOM 5471 C C . GLN B 1 325 ? -24.391 5.41 -3.955 1 94.19 325 GLN B C 1
ATOM 5473 O O . GLN B 1 325 ? -24.594 6.438 -4.605 1 94.19 325 GLN B O 1
ATOM 5478 N N . ARG B 1 326 ? -23.375 5.16 -3.242 1 94.38 326 ARG B N 1
ATOM 5479 C CA . ARG B 1 326 ? -22.172 5.977 -3.336 1 94.38 326 ARG B CA 1
ATOM 5480 C C . ARG B 1 326 ? -21.141 5.332 -4.266 1 94.38 326 ARG B C 1
ATOM 5482 O O . ARG B 1 326 ? -20.828 4.148 -4.125 1 94.38 326 ARG B O 1
ATOM 5489 N N . VAL B 1 327 ? -20.672 6.113 -5.242 1 96.25 327 VAL B N 1
ATOM 5490 C CA . VAL B 1 327 ? -19.781 5.582 -6.266 1 96.25 327 VAL B CA 1
ATOM 5491 C C . VAL B 1 327 ? -18.469 6.375 -6.277 1 96.25 327 VAL B C 1
ATOM 5493 O O . VAL B 1 327 ? -18.484 7.605 -6.188 1 96.25 327 VAL B O 1
ATOM 5496 N N . HIS B 1 328 ? -17.406 5.648 -6.375 1 96.12 328 HIS B N 1
ATOM 5497 C CA . HIS B 1 328 ? -16.078 6.242 -6.363 1 96.12 328 HIS B CA 1
ATOM 5498 C C . HIS B 1 328 ? -15.477 6.277 -7.762 1 96.12 328 HIS B C 1
ATOM 5500 O O . HIS B 1 328 ? -15.32 5.234 -8.398 1 96.12 328 HIS B O 1
ATOM 5506 N N . ALA B 1 329 ? -15.141 7.477 -8.273 1 94.75 329 ALA B N 1
ATOM 5507 C CA . ALA B 1 329 ? -14.422 7.66 -9.531 1 94.75 329 ALA B CA 1
ATOM 5508 C C . ALA B 1 329 ? -13.062 8.312 -9.297 1 94.75 329 ALA B C 1
ATOM 5510 O O . ALA B 1 329 ? -12.922 9.172 -8.414 1 94.75 329 ALA B O 1
ATOM 5511 N N . ARG B 1 330 ? -12.117 7.883 -10.062 1 94 330 ARG B N 1
ATOM 5512 C CA . ARG B 1 330 ? -10.781 8.469 -10.008 1 94 330 ARG B CA 1
ATOM 5513 C C . ARG B 1 330 ? -10.43 9.156 -11.328 1 94 330 ARG B C 1
ATOM 5515 O O . ARG B 1 330 ? -10.297 8.492 -12.359 1 94 330 ARG B O 1
ATOM 5522 N N . ILE B 1 331 ? -10.25 10.469 -11.195 1 90.81 331 ILE B N 1
ATOM 5523 C CA . ILE B 1 331 ? -10.094 11.289 -12.391 1 90.81 331 ILE B CA 1
ATOM 5524 C C . ILE B 1 331 ? -8.672 11.852 -12.445 1 90.81 331 ILE B C 1
ATOM 5526 O O . ILE B 1 331 ? -8.164 12.375 -11.453 1 90.81 331 ILE B O 1
ATOM 5530 N N . PRO B 1 332 ? -7.926 11.742 -13.609 1 85.94 332 PRO B N 1
ATOM 5531 C CA . PRO B 1 332 ? -6.605 12.367 -13.727 1 85.94 332 PRO B CA 1
ATOM 5532 C C . PRO B 1 332 ? -6.672 13.898 -13.68 1 85.94 332 PRO B C 1
ATOM 5534 O O . PRO B 1 332 ? -7.621 14.492 -14.195 1 85.94 332 PRO B O 1
ATOM 5537 N N . VAL B 1 333 ? -5.648 14.5 -13.039 1 77.81 333 VAL B N 1
ATOM 5538 C CA . VAL B 1 333 ? -5.586 15.953 -12.906 1 77.81 333 VAL B CA 1
ATOM 5539 C C . VAL B 1 333 ? -5.133 16.562 -14.234 1 77.81 333 VAL B C 1
ATOM 5541 O O . VAL B 1 333 ? -5.5 17.703 -14.555 1 77.81 333 VAL B O 1
ATOM 5544 N N . ASP B 1 334 ? -4.031 15.992 -15.102 1 65.12 334 ASP B N 1
ATOM 5545 C CA . ASP B 1 334 ? -3.498 16.609 -16.312 1 65.12 334 ASP B CA 1
ATOM 5546 C C . ASP B 1 334 ? -4.621 17.078 -17.234 1 65.12 334 ASP B C 1
ATOM 5548 O O . ASP B 1 334 ? -4.402 17.922 -18.109 1 65.12 334 ASP B O 1
ATOM 5552 N N . ASP B 1 335 ? -5.473 16.266 -17.547 1 53.75 335 ASP B N 1
ATOM 5553 C CA . ASP B 1 335 ? -6.375 16.578 -18.641 1 53.75 335 ASP B CA 1
ATOM 5554 C C . ASP B 1 335 ? -6.887 18.016 -18.547 1 53.75 335 ASP B C 1
ATOM 5556 O O . ASP B 1 335 ? -6.324 18.922 -19.156 1 53.75 335 ASP B O 1
ATOM 5560 N N . THR B 1 336 ? -8.117 18.406 -18.297 1 49.34 336 THR B N 1
ATOM 5561 C CA . THR B 1 336 ? -9.094 19.484 -18.281 1 49.34 336 THR B CA 1
ATOM 5562 C C . THR B 1 336 ? -9.57 19.781 -16.875 1 49.34 336 THR B C 1
ATOM 5564 O O . THR B 1 336 ? -10.609 20.406 -16.672 1 49.34 336 THR B O 1
ATOM 5567 N N . TYR B 1 337 ? -9.016 19.234 -15.922 1 56.16 337 TYR B N 1
ATOM 5568 C CA . TYR B 1 337 ? -9.672 19.047 -14.641 1 56.16 337 TYR B CA 1
ATOM 5569 C C . TYR B 1 337 ? -9.781 20.359 -13.875 1 56.16 337 TYR B C 1
ATOM 5571 O O . TYR B 1 337 ? -10.133 20.375 -12.688 1 56.16 337 TYR B O 1
ATOM 5579 N N . GLY B 1 338 ? -9.352 21.234 -14.57 1 67.31 338 GLY B N 1
ATOM 5580 C CA . GLY B 1 338 ? -9.641 22.516 -13.922 1 67.31 338 GLY B CA 1
ATOM 5581 C C . GLY B 1 338 ? -11.07 22.625 -13.445 1 67.31 338 GLY B C 1
ATOM 5582 O O . GLY B 1 338 ? -11.32 23.031 -12.312 1 67.31 338 GLY B O 1
ATOM 5583 N N . TRP B 1 339 ? -11.969 21.906 -14.188 1 79.62 339 TRP B N 1
ATOM 5584 C CA . TRP B 1 339 ? -13.375 22.109 -13.852 1 79.62 339 TRP B CA 1
ATOM 5585 C C . TRP B 1 339 ? -13.797 21.188 -12.711 1 79.62 339 TRP B C 1
ATOM 5587 O O . TRP B 1 339 ? -14.68 21.531 -11.922 1 79.62 339 TRP B O 1
ATOM 5597 N N . VAL B 1 340 ? -13.141 20.062 -12.555 1 83.62 340 VAL B N 1
ATOM 5598 C CA . VAL B 1 340 ? -13.5 19.109 -11.516 1 83.62 340 VAL B CA 1
ATOM 5599 C C . VAL B 1 340 ? -13.117 19.672 -10.141 1 83.62 340 VAL B C 1
ATOM 5601 O O . VAL B 1 340 ? -13.805 19.422 -9.148 1 83.62 340 VAL B O 1
ATOM 5604 N N . ARG B 1 341 ? -12.016 20.406 -10.195 1 82.12 341 ARG B N 1
ATOM 5605 C CA . ARG B 1 341 ? -11.539 21 -8.953 1 82.12 341 ARG B CA 1
ATOM 5606 C C . ARG B 1 341 ? -12.539 22.016 -8.414 1 82.12 341 ARG B C 1
ATOM 5608 O O . ARG B 1 341 ? -12.633 22.234 -7.199 1 82.12 341 ARG B O 1
ATOM 5615 N N . GLY B 1 342 ? -13.281 22.531 -9.359 1 85.06 342 GLY B N 1
ATOM 5616 C CA . GLY B 1 342 ? -14.242 23.562 -8.977 1 85.06 342 GLY B CA 1
ATOM 5617 C C . GLY B 1 342 ? -15.562 22.984 -8.5 1 85.06 342 GLY B C 1
ATOM 5618 O O . GLY B 1 342 ? -16.406 23.719 -7.973 1 85.06 342 GLY B O 1
ATOM 5619 N N . LEU B 1 343 ? -15.664 21.703 -8.57 1 88.81 343 LEU B N 1
ATOM 5620 C CA . LEU B 1 343 ? -16.906 21.062 -8.164 1 88.81 343 LEU B CA 1
ATOM 5621 C C . LEU B 1 343 ? -17.062 21.078 -6.648 1 88.81 343 LEU B C 1
ATOM 5623 O O . LEU B 1 343 ? -16.078 21.078 -5.922 1 88.81 343 LEU B O 1
ATOM 5627 N N . ARG B 1 344 ? -18.297 21.172 -6.258 1 89.62 344 ARG B N 1
ATOM 5628 C CA . ARG B 1 344 ? -18.641 21.156 -4.84 1 89.62 344 ARG B CA 1
ATOM 5629 C C . ARG B 1 344 ? -19.703 20.094 -4.547 1 89.62 344 ARG B C 1
ATOM 5631 O O . ARG B 1 344 ? -20.391 19.625 -5.453 1 89.62 344 ARG B O 1
ATOM 5638 N N . ALA B 1 345 ? -19.734 19.734 -3.27 1 91.81 345 ALA B N 1
ATOM 5639 C CA . ALA B 1 345 ? -20.781 18.797 -2.854 1 91.81 345 ALA B CA 1
ATOM 5640 C C . ALA B 1 345 ? -22.156 19.281 -3.293 1 91.81 345 ALA B C 1
ATOM 5642 O O . ALA B 1 345 ? -22.484 20.469 -3.154 1 91.81 345 ALA B O 1
ATOM 5643 N N . GLY B 1 346 ? -22.875 18.406 -3.902 1 93.38 346 GLY B N 1
ATOM 5644 C CA . GLY B 1 346 ? -24.219 18.75 -4.344 1 93.38 346 GLY B CA 1
ATOM 5645 C C . GLY B 1 346 ? -24.312 19.062 -5.824 1 93.38 346 GLY B C 1
ATOM 5646 O O . GLY B 1 346 ? -25.391 19.047 -6.406 1 93.38 346 GLY B O 1
ATOM 5647 N N . ASP B 1 347 ? -23.234 19.406 -6.473 1 94.19 347 ASP B N 1
ATOM 5648 C CA . ASP B 1 347 ? -23.219 19.688 -7.906 1 94.19 347 ASP B CA 1
ATOM 5649 C C . ASP B 1 347 ? -23.703 18.484 -8.711 1 94.19 347 ASP B C 1
ATOM 5651 O O . ASP B 1 347 ? -23.359 17.344 -8.383 1 94.19 347 ASP B O 1
ATOM 5655 N N . GLU B 1 348 ? -24.469 18.781 -9.727 1 93.94 348 GLU B N 1
ATOM 5656 C CA . GLU B 1 348 ? -24.938 17.734 -10.617 1 93.94 348 GLU B CA 1
ATOM 5657 C C . GLU B 1 348 ? -24.016 17.562 -11.82 1 93.94 348 GLU B C 1
ATOM 5659 O O . GLU B 1 348 ? -23.703 18.531 -12.508 1 93.94 348 GLU B O 1
ATOM 5664 N N . VAL B 1 349 ? -23.594 16.312 -12 1 93.19 349 VAL B N 1
ATOM 5665 C CA . VAL B 1 349 ? -22.719 15.969 -13.117 1 93.19 349 VAL B CA 1
ATOM 5666 C C . VAL B 1 349 ? -23.141 14.641 -13.727 1 93.19 349 VAL B C 1
ATOM 5668 O O . VAL B 1 349 ? -24.203 14.102 -13.383 1 93.19 349 VAL B O 1
ATOM 5671 N N . VAL B 1 350 ? -22.438 14.234 -14.727 1 92.56 350 VAL B N 1
ATOM 5672 C CA . VAL B 1 350 ? -22.703 12.938 -15.352 1 92.56 350 VAL B CA 1
ATOM 5673 C C . VAL B 1 350 ? -21.516 12 -15.094 1 92.56 350 VAL B C 1
ATOM 5675 O O . VAL B 1 350 ? -20.359 12.422 -15.148 1 92.56 350 VAL B O 1
ATOM 5678 N N . LEU B 1 351 ? -21.859 10.82 -14.695 1 93.31 351 LEU B N 1
ATOM 5679 C CA . LEU B 1 351 ? -20.875 9.734 -14.586 1 93.31 351 LEU B CA 1
ATOM 5680 C C . LEU B 1 351 ? -20.906 8.859 -15.836 1 93.31 351 LEU B C 1
ATOM 5682 O O . LEU B 1 351 ? -21.969 8.461 -16.297 1 93.31 351 LEU B O 1
ATOM 5686 N N . GLY B 1 352 ? -19.766 8.656 -16.422 1 91.69 352 GLY B N 1
ATOM 5687 C CA . GLY B 1 352 ? -19.688 7.867 -17.641 1 91.69 352 GLY B CA 1
ATOM 5688 C C . GLY B 1 352 ? -18.641 6.77 -17.578 1 91.69 352 GLY B C 1
ATOM 5689 O O . GLY B 1 352 ? -17.688 6.855 -16.812 1 91.69 352 GLY B O 1
ATOM 5690 N N . PHE B 1 353 ? -18.859 5.707 -18.344 1 91.5 353 PHE B N 1
ATOM 5691 C CA . PHE B 1 353 ? -17.891 4.645 -18.531 1 91.5 353 PHE B CA 1
ATOM 5692 C C . PHE B 1 353 ? -18.078 3.975 -19.891 1 91.5 353 PHE B C 1
ATOM 5694 O O . PHE B 1 353 ? -19.156 4.016 -20.469 1 91.5 353 PHE B O 1
ATOM 5701 N N . ARG B 1 354 ? -17.016 3.404 -20.391 1 89.44 354 ARG B N 1
ATOM 5702 C CA . ARG B 1 354 ? -17.094 2.596 -21.594 1 89.44 354 ARG B CA 1
ATOM 5703 C C . ARG B 1 354 ? -17.562 1.181 -21.281 1 89.44 354 ARG B C 1
ATOM 5705 O O . ARG B 1 354 ? -17.094 0.56 -20.328 1 89.44 354 ARG B O 1
ATOM 5712 N N . PRO B 1 355 ? -18.422 0.687 -22.109 1 87.06 355 PRO B N 1
ATOM 5713 C CA . PRO B 1 355 ? -18.938 -0.659 -21.844 1 87.06 355 PRO B CA 1
ATOM 5714 C C . PRO B 1 355 ? -17.828 -1.714 -21.781 1 87.06 355 PRO B C 1
ATOM 5716 O O . PRO B 1 355 ? -17.953 -2.699 -21.047 1 87.06 355 PRO B O 1
ATOM 5719 N N . GLU B 1 356 ? -16.766 -1.505 -22.5 1 85.25 356 GLU B N 1
ATOM 5720 C CA . GLU B 1 356 ? -15.68 -2.477 -22.547 1 85.25 356 GLU B CA 1
ATOM 5721 C C . GLU B 1 356 ? -14.891 -2.498 -21.234 1 85.25 356 GLU B C 1
ATOM 5723 O O . GLU B 1 356 ? -14.117 -3.422 -20.984 1 85.25 356 GLU B O 1
ATOM 5728 N N . ASN B 1 357 ? -15.156 -1.484 -20.422 1 89.06 357 ASN B N 1
ATOM 5729 C CA . ASN B 1 357 ? -14.367 -1.362 -19.188 1 89.06 357 ASN B CA 1
ATOM 5730 C C . ASN B 1 357 ? -15.133 -1.89 -17.984 1 89.06 357 ASN B C 1
ATOM 5732 O O . ASN B 1 357 ? -14.648 -1.805 -16.859 1 89.06 357 ASN B O 1
ATOM 5736 N N . VAL B 1 358 ? -16.297 -2.447 -18.25 1 91.38 358 VAL B N 1
ATOM 5737 C CA . VAL B 1 358 ? -17.094 -2.959 -17.141 1 91.38 358 VAL B CA 1
ATOM 5738 C C . VAL B 1 358 ? -17.328 -4.457 -17.312 1 91.38 358 VAL B C 1
ATOM 5740 O O . VAL B 1 358 ? -17.281 -4.973 -18.438 1 91.38 358 VAL B O 1
ATOM 5743 N N . ARG B 1 359 ? -17.547 -5.145 -16.188 1 92.88 359 ARG B N 1
ATOM 5744 C CA . ARG B 1 359 ? -17.859 -6.566 -16.172 1 92.88 359 ARG B CA 1
ATOM 5745 C C . ARG B 1 359 ? -19.203 -6.816 -15.477 1 92.88 359 ARG B C 1
ATOM 5747 O O . ARG B 1 359 ? -19.516 -6.168 -14.484 1 92.88 359 ARG B O 1
ATOM 5754 N N . ALA B 1 360 ? -19.922 -7.734 -16.031 1 93 360 ALA B N 1
ATOM 5755 C CA . ALA B 1 360 ? -21.266 -8 -15.516 1 93 360 ALA B CA 1
ATOM 5756 C C . ALA B 1 360 ? -21.312 -9.328 -14.766 1 93 360 ALA B C 1
ATOM 5758 O O . ALA B 1 360 ? -20.703 -10.312 -15.195 1 93 360 ALA B O 1
ATOM 5759 N N . TYR B 1 361 ? -22.062 -9.328 -13.719 1 94.81 361 TYR B N 1
ATOM 5760 C CA . TYR B 1 361 ? -22.203 -10.523 -12.891 1 94.81 361 TYR B CA 1
ATOM 5761 C C . TYR B 1 361 ? -23.656 -10.758 -12.523 1 94.81 361 TYR B C 1
ATOM 5763 O O . TYR B 1 361 ? -24.391 -9.805 -12.242 1 94.81 361 TYR B O 1
ATOM 5771 N N . ALA B 1 362 ? -24.031 -11.984 -12.469 1 93.06 362 ALA B N 1
ATOM 5772 C CA . ALA B 1 362 ? -25.375 -12.375 -12.07 1 93.06 362 ALA B CA 1
ATOM 5773 C C . ALA B 1 362 ? -25.562 -12.242 -10.562 1 93.06 362 ALA B C 1
ATOM 5775 O O . ALA B 1 362 ? -24.609 -11.898 -9.844 1 93.06 362 ALA B O 1
ATOM 5776 N N . SER B 1 363 ? -26.781 -12.43 -10.125 1 88.81 363 SER B N 1
ATOM 5777 C CA . SER B 1 363 ? -27.109 -12.273 -8.711 1 88.81 363 SER B CA 1
ATOM 5778 C C . SER B 1 363 ? -26.344 -13.273 -7.852 1 88.81 363 SER B C 1
ATOM 5780 O O . SER B 1 363 ? -26.078 -13.016 -6.676 1 88.81 363 SER B O 1
ATOM 5782 N N . ASP B 1 364 ? -25.984 -14.305 -8.484 1 90.88 364 ASP B N 1
ATOM 5783 C CA . ASP B 1 364 ? -25.266 -15.32 -7.723 1 90.88 364 ASP B CA 1
ATOM 5784 C C . ASP B 1 364 ? -23.766 -15.078 -7.75 1 90.88 364 ASP B C 1
ATOM 5786 O O . ASP B 1 364 ? -23 -15.852 -7.18 1 90.88 364 ASP B O 1
ATOM 5790 N N . GLY B 1 365 ? -23.375 -14.047 -8.453 1 93 365 GLY B N 1
ATOM 5791 C CA . GLY B 1 365 ? -21.969 -13.664 -8.453 1 93 365 GLY B CA 1
ATOM 5792 C C . GLY B 1 365 ? -21.203 -14.203 -9.656 1 93 365 GLY B C 1
ATOM 5793 O O . GLY B 1 365 ? -20.031 -13.891 -9.836 1 93 365 GLY B O 1
ATOM 5794 N N . ALA B 1 366 ? -21.828 -14.969 -10.5 1 92.44 366 ALA B N 1
ATOM 5795 C CA . ALA B 1 366 ? -21.172 -15.547 -11.672 1 92.44 366 ALA B CA 1
ATOM 5796 C C . ALA B 1 366 ? -21.016 -14.508 -12.781 1 92.44 366 ALA B C 1
ATOM 5798 O O . ALA B 1 366 ? -21.922 -13.695 -13.008 1 92.44 366 ALA B O 1
ATOM 5799 N N . ALA B 1 367 ? -19.938 -14.586 -13.438 1 92.5 367 ALA B N 1
ATOM 5800 C CA . ALA B 1 367 ? -19.703 -13.68 -14.555 1 92.5 367 ALA B CA 1
ATOM 5801 C C . ALA B 1 367 ? -20.719 -13.898 -15.672 1 92.5 367 ALA B C 1
ATOM 5803 O O . ALA B 1 367 ? -21.062 -15.039 -15.992 1 92.5 367 ALA B O 1
ATOM 5804 N N . ILE B 1 368 ? -21.188 -12.773 -16.141 1 87.56 368 ILE B N 1
ATOM 5805 C CA . ILE B 1 368 ? -22.062 -12.82 -17.312 1 87.56 368 ILE B CA 1
ATOM 5806 C C . ILE B 1 368 ? -21.25 -12.547 -18.578 1 87.56 368 ILE B C 1
ATOM 5808 O O . ILE B 1 368 ? -20.625 -11.492 -18.703 1 87.56 368 ILE B O 1
ATOM 5812 N N . VAL B 1 369 ? -20.906 -13.516 -19.328 1 73.88 369 VAL B N 1
ATOM 5813 C CA . VAL B 1 369 ? -20.141 -13.32 -20.547 1 73.88 369 VAL B CA 1
ATOM 5814 C C . VAL B 1 369 ? -21.062 -12.945 -21.688 1 73.88 369 VAL B C 1
ATOM 5816 O O . VAL B 1 369 ? -22.125 -13.562 -21.875 1 73.88 369 VAL B O 1
ATOM 5819 N N . PRO B 1 370 ? -20.766 -11.672 -22.172 1 63.03 370 PRO B N 1
ATOM 5820 C CA . PRO B 1 370 ? -21.641 -11.289 -23.281 1 63.03 370 PRO B CA 1
ATOM 5821 C C . PRO B 1 370 ? -21.688 -12.352 -24.391 1 63.03 370 PRO B C 1
ATOM 5823 O O . PRO B 1 370 ? -20.703 -13.039 -24.625 1 63.03 370 PRO B O 1
ATOM 5826 N N . ASP B 1 371 ? -22.719 -12.891 -24.719 1 51.91 371 ASP B N 1
ATOM 5827 C CA . ASP B 1 371 ? -22.906 -13.742 -25.891 1 51.91 371 ASP B CA 1
ATOM 5828 C C . ASP B 1 371 ? -22.203 -13.148 -27.109 1 51.91 371 ASP B C 1
ATOM 5830 O O . ASP B 1 371 ? -22.297 -11.945 -27.375 1 51.91 371 ASP B O 1
ATOM 5834 N N . GLU B 1 372 ? -21.062 -13.633 -27.578 1 46.44 372 GLU B N 1
ATOM 5835 C CA . GLU B 1 372 ? -20.422 -13.258 -28.844 1 46.44 372 GLU B CA 1
ATOM 5836 C C . GLU B 1 372 ? -21.453 -12.727 -29.844 1 46.44 372 GLU B C 1
ATOM 5838 O O . GLU B 1 372 ? -21.125 -11.883 -30.672 1 46.44 372 GLU B O 1
ATOM 5843 N N . ALA B 1 373 ? -22.516 -13.438 -30.156 1 40.53 373 ALA B N 1
ATOM 5844 C CA . ALA B 1 373 ? -23.484 -13.172 -31.219 1 40.53 373 ALA B CA 1
ATOM 5845 C C . ALA B 1 373 ? -24.078 -11.773 -31.094 1 40.53 373 ALA B C 1
ATOM 5847 O O . ALA B 1 373 ? -24.656 -11.242 -32.031 1 40.53 373 ALA B O 1
ATOM 5848 N N . LEU B 1 374 ? -24.156 -11.18 -29.984 1 38.38 374 LEU B N 1
ATOM 5849 C CA . LEU B 1 374 ? -24.906 -9.93 -29.875 1 38.38 374 LEU B CA 1
ATOM 5850 C C . LEU B 1 374 ? -23.969 -8.734 -30.047 1 38.38 374 LEU B C 1
ATOM 5852 O O . LEU B 1 374 ? -24.391 -7.59 -29.828 1 38.38 374 LEU B O 1
ATOM 5856 N N . SER B 1 375 ? -22.609 -8.883 -30.078 1 35.47 375 SER B N 1
ATOM 5857 C CA . SER B 1 375 ? -21.781 -7.75 -30.469 1 35.47 375 SER B CA 1
ATOM 5858 C C . SER B 1 375 ? -21.922 -7.434 -31.953 1 35.47 375 SER B C 1
ATOM 5860 O O . SER B 1 375 ? -21.734 -8.312 -32.812 1 35.47 375 SER B O 1
ATOM 5862 N N . PRO B 1 376 ? -22.609 -6.492 -32.438 1 31.88 376 PRO B N 1
ATOM 5863 C CA . PRO B 1 376 ? -22.672 -6.273 -33.875 1 31.88 376 PRO B CA 1
ATOM 5864 C C . PRO B 1 376 ? -21.281 -6.184 -34.531 1 31.88 376 PRO B C 1
ATOM 5866 O O . PRO B 1 376 ? -20.422 -5.441 -34.031 1 31.88 376 PRO B O 1
ATOM 5869 N N . LEU B 1 377 ? -20.688 -7.293 -35.031 1 28.42 377 LEU B N 1
ATOM 5870 C CA . LEU B 1 377 ? -19.547 -7.324 -35.938 1 28.42 377 LEU B CA 1
ATOM 5871 C C . LEU B 1 377 ? -19.656 -6.223 -36.969 1 28.42 377 LEU B C 1
ATOM 5873 O O . LEU B 1 377 ? -18.688 -5.914 -37.688 1 28.42 377 LEU B O 1
ATOM 5877 N N . GLY B 1 378 ? -20.922 -6.191 -37.688 1 25.47 378 GLY B N 1
ATOM 5878 C CA . GLY B 1 378 ? -21.062 -5.82 -39.094 1 25.47 378 GLY B CA 1
ATOM 5879 C C . GLY B 1 378 ? -20.625 -4.395 -39.375 1 25.47 378 GLY B C 1
ATOM 5880 O O . GLY B 1 378 ? -19.891 -4.137 -40.312 1 25.47 378 GLY B O 1
ATOM 5881 N N . SER B 1 379 ? -21.391 -3.266 -39.188 1 22.36 379 SER B N 1
ATOM 5882 C CA . SER B 1 379 ? -21.234 -2.166 -40.125 1 22.36 379 SER B CA 1
ATOM 5883 C C . SER B 1 379 ? -20.016 -1.323 -39.812 1 22.36 379 SER B C 1
ATOM 5885 O O . SER B 1 379 ? -19.672 -1.151 -38.625 1 22.36 379 SER B O 1
#

Foldseek 3Di:
DFQKWWFQWWAWDVDVHIATLAGGETDTHHFLFEEEEAEDPSLNQVVVLCCQLLVDPTCATWMDGPRHTQDHNVVGHHHHNLPAQFFEQEQVLPFDQVDFLLCSLLVNCVSVVNDDPVSSVLSCVLCVLLVNNVRRGPGPVPDDLLSSLSSSRSSRPSSPGQEYEYHANLVPDDPVSSVVSLVSLQVSSVVPSGHYYHYDNDLVSCLSRHQKYFYGGSNYTQDIDGNVCLQQPPFFQVSLCSNALVWKWKWFDDPNWIATLNFTKDDDALPLDNGDIKIKTFHLAQKDKAAPDDPPHQKIKTKWFWADWDDDPQWIWTWTDDHPDIGIHIGGPPPPCVVVVVHDGGDMIMMIGHNSRMWMAHPVGGTRDRDPVPPPPDD/DFQKWWFQWWAWDVDPHIATLAGGETDTHHFLFEEEEAEDPSLNQVVVLCCQLLVDPTCATWMDGPRHTQDHNVVRHHHHNLPAQFFEQEQVLPFDQVDFLLCSLLVNCVSVVNDDPVSSVLSCVLCVLLVNNVRRGPGPVPDDLLSSLSSSRSSRPSSPGQEYEYHANLVPDDPVSSVVSLVSLQVSSVVPSGHYYHYDNDLVSCLSRHQKYFYGGSNYTQDIDGNVCLQQPPFFQVSLCSNALVWKWKWFDDPNWIATLNFTKDADALCLDNGDIKIKTFHLAQKDKAAPDDCPHQKIKTKWFWADWDDDPQWIWTWTDDHPDIGIHIGGPPPPCVVVVVHDGGDMIMMIGGNSRMWMAHPVGGTRDRDPVPPPPDD

pLDDT: mean 88.55, std 12.34, range [21.97, 98.25]

Organism: Pseudonocardia thermophila (NCBI:txid1848)

Solvent-accessible surface area (backbone atoms only — not comparable to full-atom values): 39277 Å² total; per-residue (Å²): 129,62,28,34,42,35,42,44,28,24,30,68,46,87,56,96,70,62,47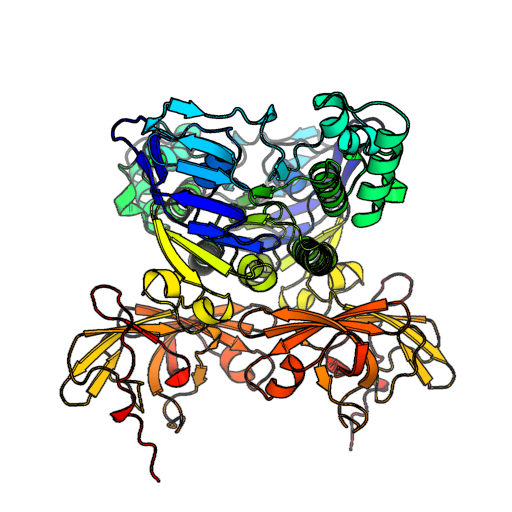,65,37,29,54,53,35,65,51,73,38,47,74,36,36,34,35,19,40,34,33,61,90,85,22,23,58,67,59,52,52,28,37,74,49,36,79,34,83,61,70,36,33,34,34,31,46,78,84,40,76,39,31,25,50,91,77,71,42,70,49,50,39,90,76,44,61,58,14,62,33,42,47,83,38,75,70,56,66,90,33,32,41,48,52,50,25,35,39,63,34,54,75,69,68,45,68,63,71,62,43,55,49,33,36,53,48,26,24,51,75,54,69,41,62,90,43,34,84,37,40,55,87,77,45,54,72,68,52,44,47,36,48,27,48,20,26,26,44,38,74,64,41,74,32,36,40,31,46,34,59,55,74,81,48,53,71,67,59,32,53,52,52,51,51,50,51,41,53,48,39,72,72,66,37,55,24,34,42,35,32,37,64,51,61,65,56,38,34,44,54,26,58,30,32,32,36,37,51,71,13,27,74,75,45,72,36,36,40,64,48,47,70,75,53,37,65,29,45,65,51,29,38,72,71,50,27,64,31,74,40,47,30,37,30,54,94,85,41,44,22,43,41,82,37,68,47,44,68,63,57,70,70,49,62,83,63,47,66,35,34,38,29,24,33,30,71,52,32,41,77,42,66,54,80,75,76,55,87,80,26,23,34,32,74,29,28,34,61,46,75,34,50,52,81,65,27,34,40,36,31,29,36,33,69,90,40,78,43,57,30,35,39,62,46,84,84,69,32,69,61,63,71,68,57,48,69,66,41,70,29,25,39,29,33,40,36,89,58,46,46,41,18,38,86,86,27,43,53,46,69,56,59,74,84,72,54,87,85,78,134,129,61,27,34,43,35,42,44,27,23,30,68,44,86,55,96,69,65,46,65,37,30,54,53,34,65,53,70,38,46,76,37,35,33,36,18,40,32,35,60,89,85,22,24,57,68,59,52,53,28,36,73,50,37,78,36,84,62,71,35,31,34,34,31,44,76,84,41,76,40,31,24,50,90,74,71,41,70,49,50,39,89,75,44,62,58,14,62,33,42,47,83,39,73,70,58,65,92,33,32,40,48,52,50,25,35,40,62,35,53,75,68,68,45,70,61,72,63,42,56,49,35,35,52,48,25,24,51,75,55,68,41,61,90,43,36,84,37,40,55,86,78,44,54,72,69,52,43,46,36,48,28,48,20,27,26,45,38,73,62,42,73,34,35,39,31,46,32,59,57,73,80,48,53,70,68,57,34,53,51,53,50,51,50,51,39,53,48,40,71,73,67,39,55,24,34,43,35,33,37,66,52,61,66,57,38,33,43,54,24,60,31,33,31,35,37,50,72,13,26,73,74,44,73,37,37,38,66,48,48,71,76,52,38,63,30,47,65,52,29,39,72,71,51,27,64,28,75,40,48,32,37,31,54,94,85,40,43,22,43,41,82,37,68,46,43,67,64,59,69,63,55,59,82,65,49,66,34,34,38,30,24,34,31,71,50,31,42,79,41,68,53,80,74,78,55,86,80,24,23,34,33,74,29,28,34,59,44,76,34,50,53,81,65,29,34,38,35,30,29,37,36,69,88,39,80,44,58,29,34,38,64,48,80,78,71,34,71,60,64,72,69,57,48,68,66,42,71,29,24,41,30,33,42,36,88,59,46,47,42,18,39,86,86,27,42,53,50,70,56,58,74,85,74,54,84,81,73,134

Radius of gyration: 27.83 Å; Cα contacts (8 Å, |Δi|>4): 1698; chains: 2; bounding box: 72×79×76 Å

InterPro domains:
  IPR003439 ABC transporter-like, ATP-binding domain [PF00005] (23-170)
  IPR003439 ABC transporter-like, ATP-binding domain [PS50893] (4-243)
  IPR003593 AAA+ ATPase domain [SM00382] (31-220)
  IPR008995 Molybdate/tungstate binding, C-terminal [SSF50331] (249-359)
  IPR013611 Transport-associated OB, type 2 [PF08402] (283-359)
  IPR017871 ABC transporter-like, conserved site [PS00211] (143-157)
  IPR027417 P-loop containing nucleoside triphosphate hydrolase [G3DSA:3.40.50.300] (3-270)
  IPR027417 P-loop containing nucleoside triphosphate hydrolase [SSF52540] (4-245)
  IPR047641 ABC transporter, ATP-binding protein MalK/UgpC-like [PTHR43875] (1-366)

Sequence (758 aa):
MSHLLVTNLHKQFAGKPPTTAIDQLSFEIEEGEFVVLLGPSGCGKTTTLRCLAGLEKADAGTITLGGRTWFDSARRVALPPEKRNIGMVFQSYALWPHMTVRRNIGYPLRARRKKGQDAARWVEEAAALVGCQNLLDRYPAQLSGGQQQRVSLARSLVSRPDLILFDEPLSNLDAKLREDVRAQLHELHRRLRFTAVFVTHDQSEALALAERVAVMREGRFEQIGTPHEVFEHPATEYVADFIGLSVRLEATRTDGITRLAGVAADGRLPAPVRHGEFVLRARPDDLRIGPTAPALPTMTTVPVSIVDKVFGGRTIDVYVRLGEQRVHARIPVDDTYGWVRGLRAGDEVVLGFRPENVRAYASDGAAIVPDEALSPLGSMSHLLVTNLHKQFAGKPPTTAIDQLSFEIEEGEFVVLLGPSGCGKTTTLRCLAGLEKADAGTITLGGRTWFDSARRVALPPEKRNIGMVFQSYALWPHMTVRRNIGYPLRARRKKGQDAARWVEEAAALVGCQNLLDRYPAQLSGGQQQRVSLARSLVSRPDLILFDEPLSNLDAKLREDVRAQLHELHRRLRFTAVFVTHDQSEALALAERVAVMREGRFEQIGTPHEVFEHPATEYVADFIGLSVRLEATRTDGITRLAGVAADGRLPAPVRHGEFVLRARPDDLRIGPTAPALPTMTTVPVSIVDKVFGGRTIDVYVRLGEQRVHARIPVDDTYGWVRGLRAGDEVVLGFRPENVRAYASDGAAIVPDEALSPLGS